Protein AF-0000000069066154 (afdb_homodimer)

InterPro domains:
  IPR002347 Short-chain dehydrogenase/reductase SDR [PF00106] (34-221)
  IPR002347 Short-chain dehydrogenase/reductase SDR [PR00080] (108-119)
  IPR002347 Short-chain dehydrogenase/reductase SDR [PR00080] (161-169)
  IPR002347 Short-chain dehydrogenase/reductase SDR [PR00080] (180-199)
  IPR002347 Short-chain dehydrogenase/reductase SDR [PR00081] (34-51)
  IPR002347 Short-chain dehydrogenase/reductase SDR [PR00081] (108-119)
  IPR002347 Short-chain dehydrogenase/reductase SDR [PR00081] (155-171)
  IPR002347 Short-chain dehydrogenase/reductase SDR [PR00081] (180-199)
  IPR002347 Short-chain dehydrogenase/reductase SDR [PR00081] (201-218)
  IPR036291 NAD(P)-binding domain superfamily [SSF51735] (31-294)

Sequence (648 aa):
MIAVAVIVLLICALFFGLGRRLRQLPLPYYEGRHVVITGCDTGFGHMLAKELDARGLSVFAGCLTNNGEEELKKSCSRKLRTFPLDVSDPDSIKKALRYIKAQLPDDTGLWALVNNAGIAGSVGPVDWLTRRDYEVVMSVNLYGMIDMTNACLPLLRKEKGRVVNMTSICGRITLAPTPYCASKYAAEAYSDCLRRDLYKEGISVHIIEPGYFATNMTKPDNLVLFLQEAYNRCDPEVKEYYGKGFVEQAVDKGKTFLSAVTNSNPGQVVDAYLSAVCSRYPAHRYVVGLSAQVFYRILWNLPEIISDFILCSKRPVPANYRKSMIAVAVIVLLICALFFGLGRRLRQLPLPYYEGRHVVITGCDTGFGHMLAKELDARGLSVFAGCLTNNGEEELKKSCSRKLRTFPLDVSDPDSIKKALRYIKAQLPDDTGLWALVNNAGIAGSVGPVDWLTRRDYEVVMSVNLYGMIDMTNACLPLLRKEKGRVVNMTSICGRITLAPTPYCASKYAAEAYSDCLRRDLYKEGISVHIIEPGYFATNMTKPDNLVLFLQEAYNRCDPEVKEYYGKGFVEQAVDKGKTFLSAVTNSNPGQVVDAYLSAVCSRYPAHRYVVGLSAQVFYRILWNLPEIISDFILCSKRPVPANYRKS

Secondary structure (DSSP, 8-state):
-HHHHHHHHHHHHHHHHHHHHHHTPBPS--TT-EEEES--SSHHHHHHHHHHHHTT-EEEEEESSHHHHHHHHHHS-TTEEEEE--TT-HHHHHHHHHHHHHHSPTT---SEEEE--------S-GGG--HHHHHHHHIIIIIIHHHHHHHHHHHHHHHT-EEEEE--GGGTS--S-HHHHHHHHHHHHHHHHHHHHTTTTT-EEEEEEE--BSSGGG-HHHHHHHHHHHHHHS-HHHHHHHHHHHHHHHHHHHHHHHHHH-BS-THHHHHHHHHHHHBSS--SEEEESHHIIIIIHHHHHS-HHHHHHHHHTT----TTSTT-/-HHHHHHHHHHHHHHHHHHHHHHTPBPS--TT-EEEES--SSHHHHHHHHHHHHTT-EEEEEESSHHHHHHHHHHS-TTEEEEE--TT-HHHHHHHHHHHHHHSPTT---SEEEE--------S-GGG--HHHHHHHHIIIIIIHHHHHHHHHHHHHHHT-EEEEE--GGGTS--S-HHHHHHHHHHHHHHHHHHHHTTTTT-EEEEEEE--BSSGGG-HHHHHHHHHHHHHHS-HHHHHHHHHHHHHHHHHHHHHHHHHH-BS-THHHHHHHHHHHHBSS--SEEEESHHIIIIIHHHHHS-HHHHHHHHHTT----TTSTT-

Radius of gyration: 25.18 Å; Cα contacts (8 Å, |Δi|>4): 1222; chains: 2; bounding box: 56×73×68 Å

Solvent-accessible surface area (backbone atoms only — not comparable to full-atom values): 32521 Å² total; per-residue (Å²): 109,64,66,56,49,50,48,51,49,49,51,49,48,49,51,52,51,48,51,54,56,45,26,64,38,60,48,96,70,39,71,87,37,30,34,40,32,31,39,22,44,48,61,61,33,30,53,39,53,52,54,44,38,74,66,47,25,31,32,40,37,20,12,72,46,69,71,26,40,52,55,50,62,70,75,42,60,87,50,44,42,68,46,70,35,44,56,62,35,70,67,39,46,53,53,42,51,54,52,51,60,70,68,45,59,87,99,53,46,25,38,31,40,33,39,50,42,66,61,57,58,57,40,62,53,66,77,52,53,52,69,64,45,33,50,58,23,30,32,32,37,30,46,13,42,52,51,51,47,54,69,43,42,71,34,21,51,70,51,38,16,34,41,37,39,56,50,26,41,34,35,72,38,72,82,57,34,48,31,28,14,19,21,19,14,18,33,47,32,42,49,54,38,46,30,52,64,28,59,84,55,61,36,47,45,26,37,40,21,40,42,53,43,62,38,85,88,58,38,55,74,56,50,48,54,39,40,51,51,28,52,68,68,33,56,70,67,56,42,57,37,30,35,69,65,29,53,54,48,48,42,52,51,48,41,52,47,48,67,71,56,44,36,85,59,49,60,57,53,34,49,50,50,46,30,56,74,42,21,67,48,45,59,57,63,40,72,29,54,67,58,35,64,44,59,47,47,51,42,60,70,42,60,63,73,58,37,46,46,75,72,39,70,82,55,76,62,45,63,51,52,82,84,97,110,63,66,57,51,50,48,51,50,49,49,50,48,47,50,51,50,49,50,53,55,45,26,64,39,60,47,95,70,39,71,87,36,29,34,39,35,32,38,23,44,48,61,60,33,31,52,39,52,50,54,42,37,75,67,47,25,30,31,40,36,22,11,70,47,67,71,27,40,53,55,51,62,69,75,43,61,88,50,43,44,70,46,72,34,43,56,63,36,69,66,38,46,53,53,41,49,52,53,51,60,69,68,45,59,87,96,53,46,26,39,30,42,33,39,49,42,66,62,57,57,57,39,61,54,68,79,52,54,52,68,63,44,34,50,57,22,29,31,33,36,31,46,13,44,50,52,50,47,53,71,44,41,71,34,21,52,70,52,39,16,36,41,36,40,56,51,25,42,34,36,73,39,73,81,56,35,46,33,29,15,19,21,20,14,18,33,47,32,42,48,54,40,46,29,50,64,28,59,85,57,60,36,48,47,27,36,41,22,39,42,53,43,61,39,85,89,59,39,54,73,55,51,47,54,39,39,50,51,29,52,69,70,34,56,69,67,57,42,58,37,30,36,68,66,32,52,55,46,48,44,51,52,48,40,52,49,48,69,72,55,44,34,83,57,49,60,57,53,35,50,48,49,45,31,56,73,41,21,67,47,45,59,56,63,41,70,28,55,67,56,35,64,42,59,48,47,51,43,62,70,42,60,62,74,57,37,46,46,76,72,39,70,82,55,78,63,46,64,51,51,83,82,93

Organism: Magallana gigas (NCBI:txid29159)

Structure (mmCIF, N/CA/C/O backbone):
data_AF-0000000069066154-model_v1
#
loop_
_entity.id
_entity.type
_entity.pdbx_description
1 polymer 'Uncharacterized protein'
#
loop_
_atom_site.group_PDB
_atom_site.id
_atom_site.type_symbol
_atom_site.label_atom_id
_atom_site.label_alt_id
_atom_site.label_comp_id
_atom_site.label_asym_id
_atom_site.label_entity_id
_atom_site.label_seq_id
_atom_site.pdbx_PDB_ins_code
_atom_site.Cartn_x
_atom_site.Cartn_y
_atom_site.Cartn_z
_atom_site.occupancy
_atom_site.B_iso_or_equiv
_atom_site.auth_seq_id
_atom_site.auth_comp_id
_atom_site.auth_asym_id
_atom_site.auth_atom_id
_atom_site.pdbx_PDB_model_num
ATOM 1 N N . MET A 1 1 ? -2.328 15.617 -39.094 1 63.69 1 MET A N 1
ATOM 2 C CA . MET A 1 1 ? -2.414 15.438 -37.656 1 63.69 1 MET A CA 1
ATOM 3 C C . MET A 1 1 ? -3.523 14.453 -37.281 1 63.69 1 MET A C 1
ATOM 5 O O . MET A 1 1 ? -3.305 13.523 -36.5 1 63.69 1 MET A O 1
ATOM 9 N N . ILE A 1 2 ? -4.602 14.5 -37.969 1 72.06 2 ILE A N 1
ATOM 10 C CA . ILE A 1 2 ? -5.727 13.617 -37.719 1 72.06 2 ILE A CA 1
ATOM 11 C C . ILE A 1 2 ? -5.402 12.211 -38.219 1 72.06 2 ILE A C 1
ATOM 13 O O . ILE A 1 2 ? -5.691 11.219 -37.531 1 72.06 2 ILE A O 1
ATOM 17 N N . ALA A 1 3 ? -4.789 12.141 -39.344 1 74.62 3 ALA A N 1
ATOM 18 C CA . ALA A 1 3 ? -4.441 10.836 -39.906 1 74.62 3 ALA A CA 1
ATOM 19 C C . ALA A 1 3 ? -3.482 10.078 -39 1 74.62 3 ALA A C 1
ATOM 21 O O . ALA A 1 3 ? -3.633 8.867 -38.812 1 74.62 3 ALA A O 1
ATOM 22 N N . VAL A 1 4 ? -2.562 10.797 -38.469 1 74 4 VAL A N 1
ATOM 23 C CA . VAL A 1 4 ? -1.591 10.188 -37.562 1 74 4 VAL A CA 1
ATOM 24 C C . VAL A 1 4 ? -2.291 9.719 -36.281 1 74 4 VAL A C 1
ATOM 26 O O . VAL A 1 4 ? -2.039 8.609 -35.812 1 74 4 VAL A O 1
ATOM 29 N N . ALA A 1 5 ? -3.1 10.469 -35.812 1 71.56 5 ALA A N 1
ATOM 30 C CA . ALA A 1 5 ? -3.85 10.102 -34.625 1 71.56 5 ALA A CA 1
ATOM 31 C C . ALA A 1 5 ? -4.699 8.852 -34.875 1 71.56 5 ALA A C 1
ATOM 33 O O . ALA A 1 5 ? -4.766 7.965 -34.031 1 71.56 5 ALA A O 1
ATOM 34 N N . VAL A 1 6 ? -5.316 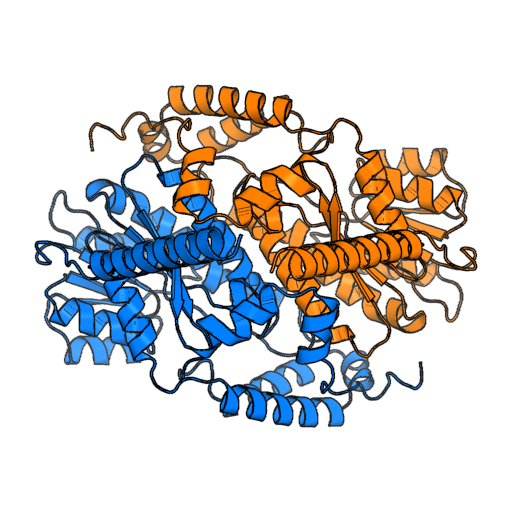8.859 -36 1 76.62 6 VAL A N 1
ATOM 35 C CA . VAL A 1 6 ? -6.16 7.723 -36.344 1 76.62 6 VAL A CA 1
ATOM 36 C C . VAL A 1 6 ? -5.305 6.465 -36.469 1 76.62 6 VAL A C 1
ATOM 38 O O . VAL A 1 6 ? -5.695 5.387 -36.031 1 76.62 6 VAL A O 1
ATOM 41 N N . ILE A 1 7 ? -4.191 6.637 -37.031 1 78.19 7 ILE A N 1
ATOM 42 C CA . ILE A 1 7 ? -3.289 5.504 -37.219 1 78.19 7 ILE A CA 1
ATOM 43 C C . ILE A 1 7 ? -2.809 5 -35.844 1 78.19 7 ILE A C 1
ATOM 45 O O . ILE A 1 7 ? -2.781 3.791 -35.625 1 78.19 7 ILE A O 1
ATOM 49 N N . VAL A 1 8 ? -2.465 5.918 -35 1 73.69 8 VAL A N 1
ATOM 50 C CA . VAL A 1 8 ? -2.012 5.543 -33.656 1 73.69 8 VAL A CA 1
ATOM 51 C C . VAL A 1 8 ? -3.135 4.828 -32.906 1 73.69 8 VAL A C 1
ATOM 53 O O . VAL A 1 8 ? -2.902 3.807 -32.281 1 73.69 8 VAL A O 1
ATOM 56 N N . LEU A 1 9 ? -4.234 5.312 -33.062 1 74.75 9 LEU A N 1
ATOM 57 C CA . LEU A 1 9 ? -5.383 4.699 -32.406 1 74.75 9 LEU A CA 1
ATOM 58 C C . LEU A 1 9 ? -5.641 3.301 -32.969 1 74.75 9 LEU A C 1
ATOM 60 O O . LEU A 1 9 ? -5.98 2.383 -32.219 1 74.75 9 LEU A O 1
ATOM 64 N N . LEU A 1 10 ? -5.523 3.23 -34.281 1 75.62 10 LEU A N 1
ATOM 65 C CA . LEU A 1 10 ? -5.727 1.934 -34.938 1 75.62 10 LEU A CA 1
ATOM 66 C C . LEU A 1 10 ? -4.656 0.94 -34.5 1 75.62 10 LEU A C 1
ATOM 68 O O . LEU A 1 10 ? -4.949 -0.231 -34.25 1 75.62 10 LEU A O 1
ATOM 72 N N . ILE A 1 11 ? -3.473 1.422 -34.406 1 75.06 11 ILE A N 1
ATOM 73 C CA . ILE A 1 11 ? -2.373 0.574 -33.969 1 75.06 11 ILE A CA 1
ATOM 74 C C . ILE A 1 11 ? -2.609 0.139 -32.5 1 75.06 11 ILE A C 1
ATOM 76 O O . ILE A 1 11 ? -2.438 -1.034 -32.188 1 75.06 11 ILE A O 1
ATOM 80 N N . CYS A 1 12 ? -3.043 1.048 -31.719 1 75.75 12 CYS A N 1
ATOM 81 C CA . CYS A 1 12 ? -3.342 0.724 -30.328 1 75.75 12 CYS A CA 1
ATOM 82 C C . CYS A 1 12 ? -4.484 -0.281 -30.234 1 75.75 12 CYS A C 1
ATOM 84 O O . CYS A 1 12 ? -4.41 -1.237 -29.469 1 75.75 12 CYS A O 1
ATOM 86 N N . ALA A 1 13 ? -5.418 -0.035 -31.094 1 74.31 13 ALA A N 1
ATOM 87 C CA . ALA A 1 13 ? -6.562 -0.94 -31.094 1 74.31 13 ALA A CA 1
ATOM 88 C C . ALA A 1 13 ? -6.156 -2.336 -31.562 1 74.31 13 ALA A C 1
ATOM 90 O O . ALA A 1 13 ? -6.617 -3.338 -31 1 74.31 13 ALA A O 1
ATOM 91 N N . LEU A 1 14 ? -5.344 -2.385 -32.562 1 75.12 14 LEU A N 1
ATOM 92 C CA . LEU A 1 14 ? -4.859 -3.67 -33.031 1 75.12 14 LEU A CA 1
ATOM 93 C C . LEU A 1 14 ? -4.016 -4.375 -31.984 1 75.12 14 LEU A C 1
ATOM 95 O O . LEU A 1 14 ? -4.137 -5.586 -31.797 1 75.12 14 LEU A O 1
ATOM 99 N N . PHE A 1 15 ? -3.246 -3.582 -31.328 1 76.56 15 PHE A N 1
ATOM 100 C CA . PHE A 1 15 ? -2.404 -4.137 -30.281 1 76.56 15 PHE A CA 1
ATOM 101 C C . PHE A 1 15 ? -3.254 -4.672 -29.125 1 76.56 15 PHE A C 1
ATOM 103 O O . PHE A 1 15 ? -2.998 -5.762 -28.625 1 76.56 15 PHE A O 1
ATOM 110 N N . PHE A 1 16 ? -4.164 -3.893 -28.859 1 76.88 16 PHE A N 1
ATOM 111 C CA . PHE A 1 16 ? -5.062 -4.312 -27.797 1 76.88 16 PHE A CA 1
ATOM 112 C C . PHE A 1 16 ? -5.859 -5.543 -28.219 1 76.88 16 PHE A C 1
ATOM 114 O O . PHE A 1 16 ? -6.059 -6.461 -27.406 1 76.88 16 PHE A O 1
ATOM 121 N N . GLY A 1 17 ? -6.352 -5.504 -29.438 1 77 17 GLY A N 1
ATOM 122 C CA . GLY A 1 17 ? -7.09 -6.645 -29.969 1 77 17 GLY A CA 1
ATOM 123 C C . GLY A 1 17 ? -6.254 -7.906 -30.062 1 77 17 GLY A C 1
ATOM 124 O O . GLY A 1 17 ? -6.703 -8.984 -29.672 1 77 17 GLY A O 1
ATOM 125 N N . LEU A 1 18 ? -5.102 -7.754 -30.5 1 81.88 18 LEU A N 1
ATOM 126 C CA . LEU A 1 18 ? -4.191 -8.891 -30.609 1 81.88 18 LEU A CA 1
ATOM 127 C C . LEU A 1 18 ? -3.838 -9.422 -29.219 1 81.88 18 LEU A C 1
ATOM 129 O O . LEU A 1 18 ? -3.777 -10.633 -29.016 1 81.88 18 LEU A O 1
ATOM 133 N N . GLY A 1 19 ? -3.6 -8.539 -28.359 1 80.75 19 GLY A N 1
ATOM 134 C CA . GLY A 1 19 ? -3.33 -8.953 -26.984 1 80.75 19 GLY A CA 1
ATOM 135 C C . GLY A 1 19 ? -4.449 -9.781 -26.375 1 80.75 19 GLY A C 1
ATOM 136 O O . GLY A 1 19 ? -4.191 -10.797 -25.719 1 80.75 19 GLY A O 1
ATOM 137 N N . ARG A 1 20 ? -5.594 -9.422 -26.703 1 81.56 20 ARG A N 1
ATOM 138 C CA . ARG A 1 20 ? -6.762 -10.133 -26.188 1 81.56 20 ARG A CA 1
ATOM 139 C C . ARG A 1 20 ? -6.867 -11.523 -26.797 1 81.56 20 ARG A C 1
ATOM 141 O O . ARG A 1 20 ? -7.223 -12.484 -26.109 1 81.56 20 ARG A O 1
ATOM 148 N N . ARG A 1 21 ? -6.602 -11.578 -28 1 84.12 21 ARG A N 1
ATOM 149 C CA . ARG A 1 21 ? -6.668 -12.867 -28.688 1 84.12 21 ARG A CA 1
ATOM 150 C C . ARG A 1 21 ? -5.574 -13.805 -28.188 1 84.12 21 ARG A C 1
ATOM 152 O O . ARG A 1 21 ? -5.809 -15.008 -28.016 1 84.12 21 ARG A O 1
ATOM 159 N N . LEU A 1 22 ? -4.488 -13.211 -27.969 1 86.94 22 LEU A N 1
ATOM 160 C CA . LEU A 1 22 ? -3.371 -14.023 -27.484 1 86.94 22 LEU A CA 1
ATOM 161 C C . LEU A 1 22 ? -3.652 -14.57 -26.094 1 86.94 22 LEU A C 1
ATOM 163 O O . LEU A 1 22 ? -3.266 -15.703 -25.781 1 86.94 22 LEU A O 1
ATOM 167 N N . ARG A 1 23 ? -4.316 -13.859 -25.328 1 89.06 23 ARG A N 1
ATOM 168 C CA . ARG A 1 23 ? -4.633 -14.266 -23.969 1 89.06 23 ARG A CA 1
ATOM 169 C C . ARG A 1 23 ? -5.625 -15.43 -23.969 1 89.06 23 ARG A C 1
ATOM 171 O O . ARG A 1 23 ? -5.762 -16.125 -22.953 1 89.06 23 ARG A O 1
ATOM 178 N N . GLN A 1 24 ? -6.227 -15.664 -25.031 1 89.88 24 GLN A N 1
ATOM 179 C CA . GLN A 1 24 ? -7.234 -16.719 -25.125 1 89.88 24 GLN A CA 1
ATOM 180 C C . GLN A 1 24 ? -6.613 -18.047 -25.531 1 89.88 24 GLN A C 1
ATOM 182 O O . GLN A 1 24 ? -7.27 -19.094 -25.469 1 89.88 24 GLN A O 1
ATOM 187 N N . LEU A 1 25 ? -5.395 -17.984 -25.984 1 93.25 25 LEU A N 1
ATOM 188 C CA . LEU A 1 25 ? -4.727 -19.219 -26.359 1 93.25 25 LEU A CA 1
ATOM 189 C C . LEU A 1 25 ? -4.43 -20.078 -25.125 1 93.25 25 LEU A C 1
ATOM 191 O O . LEU A 1 25 ? -3.688 -19.656 -24.234 1 93.25 25 LEU A O 1
ATOM 195 N N . PRO A 1 26 ? -4.992 -21.234 -25.047 1 94.38 26 PRO A N 1
ATOM 196 C CA . PRO A 1 26 ? -4.836 -22.062 -23.844 1 94.38 26 PRO A CA 1
ATOM 197 C C . PRO A 1 26 ? -3.477 -22.75 -23.781 1 94.38 26 PRO A C 1
ATOM 199 O O . PRO A 1 26 ? -2.793 -22.875 -24.797 1 94.38 26 PRO A O 1
ATOM 202 N N . LEU A 1 27 ? -3.129 -23.203 -22.578 1 96.06 27 LEU A N 1
ATOM 203 C CA . LEU A 1 27 ? -1.979 -24.094 -22.406 1 96.06 27 LEU A CA 1
ATOM 204 C C . LEU A 1 27 ? -2.15 -25.375 -23.203 1 96.06 27 LEU A C 1
ATOM 206 O O . LEU A 1 27 ? -3.277 -25.812 -23.453 1 96.06 27 LEU A O 1
ATOM 210 N N . PRO A 1 28 ? -1.125 -25.938 -23.625 1 93.69 28 PRO A N 1
ATOM 211 C CA . PRO A 1 28 ? -1.226 -27.156 -24.453 1 93.69 28 PRO A CA 1
ATOM 212 C C . PRO A 1 28 ? -1.788 -28.344 -23.672 1 93.69 28 PRO A C 1
ATOM 214 O O . PRO A 1 28 ? -2.359 -29.25 -24.281 1 93.69 28 PRO A O 1
ATOM 217 N N . TYR A 1 29 ? -1.596 -28.375 -22.406 1 94.31 29 TYR A N 1
ATOM 218 C CA . TYR A 1 29 ? -2.129 -29.438 -21.547 1 94.31 29 TYR A CA 1
ATOM 219 C C . TYR A 1 29 ? -2.361 -28.922 -20.125 1 94.31 29 TYR A C 1
ATOM 221 O O . TYR A 1 29 ? -1.716 -27.969 -19.688 1 94.31 29 TYR A O 1
ATOM 229 N N . TYR A 1 30 ? -3.242 -29.578 -19.438 1 95.62 30 TYR A N 1
ATOM 230 C CA . TYR A 1 30 ? -3.561 -29.219 -18.062 1 95.62 30 TYR A CA 1
ATOM 231 C C . TYR A 1 30 ? -3.188 -30.344 -17.094 1 95.62 30 TYR A C 1
ATOM 233 O O . TYR A 1 30 ? -2.846 -30.078 -15.938 1 95.62 30 TYR A O 1
ATOM 241 N N . GLU A 1 31 ? -3.25 -31.516 -17.641 1 93.62 31 GLU A N 1
ATOM 242 C CA . GLU A 1 31 ? -2.953 -32.688 -16.812 1 93.62 31 GLU A CA 1
ATOM 243 C C . GLU A 1 31 ? -1.538 -32.625 -16.234 1 93.62 31 GLU A C 1
ATOM 245 O O . GLU A 1 31 ? -0.592 -32.281 -16.969 1 93.62 31 GLU A O 1
ATOM 250 N N . GLY A 1 32 ? -1.44 -32.844 -14.953 1 94.81 32 GLY A N 1
ATOM 251 C CA . GLY A 1 32 ? -0.135 -32.812 -14.312 1 94.81 32 GLY A CA 1
ATOM 252 C C . GLY A 1 32 ? 0.218 -31.484 -13.695 1 94.81 32 GLY A C 1
ATOM 253 O O . GLY A 1 32 ? 1.181 -31.391 -12.93 1 94.81 32 GLY A O 1
ATOM 254 N N . ARG A 1 33 ? -0.554 -30.484 -14 1 97.5 33 ARG A N 1
ATOM 255 C CA . ARG A 1 33 ? -0.309 -29.172 -13.406 1 97.5 33 ARG A CA 1
ATOM 256 C C . ARG A 1 33 ? -1.022 -29.047 -12.062 1 97.5 33 ARG A C 1
ATOM 258 O O . ARG A 1 33 ? -2.211 -29.344 -11.953 1 97.5 33 ARG A O 1
ATOM 265 N N . HIS A 1 34 ? -0.297 -28.656 -11.078 1 98.69 34 HIS A N 1
ATOM 266 C CA . HIS A 1 34 ? -0.815 -28.5 -9.719 1 98.69 34 HIS A CA 1
ATOM 267 C C . HIS A 1 34 ? -0.972 -27.031 -9.359 1 98.69 34 HIS A C 1
ATOM 269 O O . HIS A 1 34 ? -0.055 -26.234 -9.57 1 98.69 34 HIS A O 1
ATOM 275 N N . VAL A 1 35 ? -2.16 -26.656 -8.82 1 98.88 35 VAL A N 1
ATOM 276 C CA . VAL A 1 35 ? -2.477 -25.281 -8.469 1 98.88 35 VAL A CA 1
ATOM 277 C C . VAL A 1 35 ? -2.883 -25.188 -7 1 98.88 35 VAL A C 1
ATOM 279 O O . VAL A 1 35 ? -3.67 -26.016 -6.523 1 98.88 35 VAL A O 1
ATOM 282 N N . VAL A 1 36 ? -2.322 -24.234 -6.262 1 98.88 36 VAL A N 1
ATOM 283 C CA . VAL A 1 36 ? -2.732 -23.938 -4.895 1 98.88 36 VAL A CA 1
ATOM 284 C C . VAL A 1 36 ? -3.564 -22.656 -4.879 1 98.88 36 VAL A C 1
ATOM 286 O O . VAL A 1 36 ? -3.18 -21.641 -5.477 1 98.88 36 VAL A O 1
ATOM 289 N N . ILE A 1 37 ? -4.691 -22.719 -4.254 1 98.88 37 ILE A N 1
ATOM 290 C CA . ILE A 1 37 ? -5.566 -21.547 -4.125 1 98.88 37 ILE A CA 1
ATOM 291 C C . ILE A 1 37 ? -5.859 -21.297 -2.652 1 98.88 37 ILE A C 1
ATOM 293 O O . ILE A 1 37 ? -6.246 -22.203 -1.916 1 98.88 37 ILE A O 1
ATOM 297 N N . THR A 1 38 ? -5.652 -20.078 -2.219 1 98.69 38 THR A N 1
ATOM 298 C CA . THR A 1 38 ? -6.047 -19.719 -0.862 1 98.69 38 THR A CA 1
ATOM 299 C C . THR A 1 38 ? -7.449 -19.125 -0.85 1 98.69 38 THR A C 1
ATOM 301 O O . THR A 1 38 ? -7.887 -18.531 -1.839 1 98.69 38 THR A O 1
ATOM 304 N N . GLY A 1 39 ? -8.133 -19.234 0.277 1 96.94 39 GLY A N 1
ATOM 305 C CA . GLY A 1 39 ? -9.445 -18.625 0.435 1 96.94 39 GLY A CA 1
ATOM 306 C C . GLY A 1 39 ? -10.508 -19.266 -0.433 1 96.94 39 GLY A C 1
ATOM 307 O O . GLY A 1 39 ? -11.211 -18.578 -1.178 1 96.94 39 GLY A O 1
ATOM 308 N N . CYS A 1 40 ? -10.719 -20.562 -0.298 1 97.06 40 CYS A N 1
ATOM 309 C CA . CYS A 1 40 ? -11.625 -21.297 -1.187 1 97.06 40 CYS A CA 1
ATOM 310 C C . CYS A 1 40 ? -12.945 -21.594 -0.497 1 97.06 40 CYS A C 1
ATOM 312 O O . CYS A 1 40 ? -13.742 -22.391 -0.991 1 97.06 40 CYS A O 1
ATOM 314 N N . ASP A 1 41 ? -13.203 -20.938 0.615 1 93.38 41 ASP A N 1
ATOM 315 C CA . ASP A 1 41 ? -14.445 -21.188 1.351 1 93.38 41 ASP A CA 1
ATOM 316 C C . ASP A 1 41 ? -15.664 -20.797 0.525 1 93.38 41 ASP A C 1
ATOM 318 O O . ASP A 1 41 ? -16.672 -21.516 0.5 1 93.38 41 ASP A O 1
ATOM 322 N N . THR A 1 42 ? -15.602 -19.656 -0.069 1 91.12 42 THR A N 1
ATOM 323 C CA . THR A 1 42 ? -16.688 -19.062 -0.85 1 91.12 42 THR A CA 1
ATOM 324 C C . THR A 1 42 ? -16.125 -18.156 -1.942 1 91.12 42 THR A C 1
ATOM 326 O O . THR A 1 42 ? -14.914 -18.109 -2.17 1 91.12 42 THR A O 1
ATOM 329 N N . GLY A 1 43 ? -16.969 -17.609 -2.688 1 92.75 43 GLY A N 1
ATOM 330 C CA . GLY A 1 43 ? -16.625 -16.531 -3.584 1 92.75 43 GLY A CA 1
ATOM 331 C C . GLY A 1 43 ? -15.75 -16.969 -4.742 1 92.75 43 GLY A C 1
ATOM 332 O O . GLY A 1 43 ? -15.969 -18.031 -5.32 1 92.75 43 GLY A O 1
ATOM 333 N N . PHE A 1 44 ? -14.797 -16.109 -5.105 1 96.56 44 PHE A N 1
ATOM 334 C CA . PHE A 1 44 ? -13.977 -16.281 -6.297 1 96.56 44 PHE A CA 1
ATOM 335 C C . PHE A 1 44 ? -13.133 -17.547 -6.191 1 96.56 44 PHE A C 1
ATOM 337 O O . PHE A 1 44 ? -13.039 -18.328 -7.145 1 96.56 44 PHE A O 1
ATOM 344 N N . GLY A 1 45 ? -12.516 -17.734 -4.992 1 97.19 45 GLY A N 1
ATOM 345 C CA . GLY A 1 45 ? -11.648 -18.891 -4.805 1 97.19 45 GLY A CA 1
ATOM 346 C C . GLY A 1 45 ? -12.375 -20.219 -4.941 1 97.19 45 GLY A C 1
ATOM 347 O O . GLY A 1 45 ? -11.859 -21.156 -5.543 1 97.19 45 GLY A O 1
ATOM 348 N N . HIS A 1 46 ? -13.547 -20.219 -4.367 1 96.25 46 HIS A N 1
ATOM 349 C CA . HIS A 1 46 ? -14.375 -21.422 -4.434 1 96.25 46 HIS A CA 1
ATOM 350 C C . HIS A 1 46 ? -14.766 -21.734 -5.875 1 96.25 46 HIS A C 1
ATOM 352 O O . HIS A 1 46 ? -14.641 -22.891 -6.316 1 96.25 46 HIS A O 1
ATOM 358 N N . MET A 1 47 ? -15.188 -20.766 -6.602 1 96.81 47 MET A N 1
ATOM 359 C CA . MET A 1 47 ? -15.602 -20.922 -7.996 1 96.81 47 MET A CA 1
ATOM 360 C C . MET A 1 47 ? -14.406 -21.312 -8.867 1 96.81 47 MET A C 1
ATOM 362 O O . MET A 1 47 ? -14.523 -22.188 -9.734 1 96.81 47 MET A O 1
ATOM 366 N N . LEU A 1 48 ? -13.289 -20.703 -8.594 1 98.44 48 LEU A N 1
ATOM 367 C CA . LEU A 1 48 ? -12.086 -20.984 -9.375 1 98.44 48 LEU A CA 1
ATOM 368 C C . LEU A 1 48 ? -11.641 -22.438 -9.18 1 98.44 48 LEU A C 1
ATOM 370 O O . LEU A 1 48 ? -11.258 -23.109 -10.141 1 98.44 48 LEU A O 1
ATOM 374 N N . ALA A 1 49 ? -11.664 -22.859 -7.926 1 98.38 49 ALA A N 1
ATOM 375 C CA . ALA A 1 49 ? -11.266 -24.234 -7.617 1 98.38 49 ALA A CA 1
ATOM 376 C C . ALA A 1 49 ? -12.078 -25.234 -8.43 1 98.38 49 ALA A C 1
ATOM 378 O O . ALA A 1 49 ? -11.523 -26.156 -9.016 1 98.38 49 ALA A O 1
ATOM 379 N N . LYS A 1 50 ? -13.352 -25.016 -8.516 1 97.75 50 LYS A N 1
ATOM 380 C CA . LYS A 1 50 ? -14.25 -25.906 -9.258 1 97.75 50 LYS A CA 1
ATOM 381 C C . LYS A 1 50 ? -13.938 -25.891 -10.75 1 97.75 50 LYS A C 1
ATOM 383 O O . LYS A 1 50 ? -13.891 -26.938 -11.398 1 97.75 50 LYS A O 1
ATOM 388 N N . GLU A 1 51 ? -13.734 -24.703 -11.273 1 98.06 51 GLU A N 1
ATOM 389 C CA . GLU A 1 51 ? -13.492 -24.547 -12.703 1 98.06 51 GLU A CA 1
ATOM 390 C C . GLU A 1 51 ? -12.172 -25.188 -13.109 1 98.06 51 GLU A C 1
ATOM 392 O O . GLU A 1 51 ? -12.086 -25.828 -14.156 1 98.06 51 GLU A O 1
ATOM 397 N N . LEU A 1 52 ? -11.125 -25 -12.312 1 98.5 52 LEU A N 1
ATOM 398 C CA . LEU A 1 52 ? -9.82 -25.578 -12.625 1 98.5 52 LEU A CA 1
ATOM 399 C C . LEU A 1 52 ? -9.867 -27.094 -12.547 1 98.5 52 LEU A C 1
ATOM 401 O O . LEU A 1 52 ? -9.273 -27.781 -13.383 1 98.5 52 LEU A O 1
ATOM 405 N N . ASP A 1 53 ? -10.57 -27.578 -11.531 1 98.31 53 ASP A N 1
ATOM 406 C CA . ASP A 1 53 ? -10.742 -29.031 -11.406 1 98.31 53 ASP A CA 1
ATOM 407 C C . ASP A 1 53 ? -11.461 -29.609 -12.625 1 98.31 53 ASP A C 1
ATOM 409 O O . ASP A 1 53 ? -11.055 -30.641 -13.164 1 98.31 53 ASP A O 1
ATOM 413 N N . ALA A 1 54 ? -12.469 -28.953 -13.055 1 97.44 54 ALA A N 1
ATOM 414 C CA . ALA A 1 54 ? -13.258 -29.391 -14.203 1 97.44 54 ALA A CA 1
ATOM 415 C C . ALA A 1 54 ? -12.414 -29.422 -15.477 1 97.44 54 ALA A C 1
ATOM 417 O O . ALA A 1 54 ? -12.68 -30.219 -16.391 1 97.44 54 ALA A O 1
ATOM 418 N N . ARG A 1 55 ? -11.367 -28.625 -15.547 1 96.81 55 ARG A N 1
ATOM 419 C CA . ARG A 1 55 ? -10.508 -28.531 -16.719 1 96.81 55 ARG A CA 1
ATOM 420 C C . ARG A 1 55 ? -9.414 -29.594 -16.672 1 96.81 55 ARG A C 1
ATOM 422 O O . ARG A 1 55 ? -8.664 -29.766 -17.641 1 96.81 55 ARG A O 1
ATOM 429 N N . GLY A 1 56 ? -9.305 -30.25 -15.477 1 97.12 56 GLY A N 1
ATOM 430 C CA . GLY A 1 56 ? -8.391 -31.375 -15.391 1 97.12 56 GLY A CA 1
ATOM 431 C C . GLY A 1 56 ? -7.141 -31.062 -14.594 1 97.12 56 GLY A C 1
ATOM 432 O O . GLY A 1 56 ? -6.25 -31.906 -14.477 1 97.12 56 GLY A O 1
ATOM 433 N N . LEU A 1 57 ? -7.012 -29.844 -14.016 1 98.12 57 LEU A N 1
ATOM 434 C CA . LEU A 1 57 ? -5.867 -29.516 -13.18 1 98.12 57 LEU A CA 1
ATOM 435 C C . LEU A 1 57 ? -5.988 -30.156 -11.805 1 98.12 57 LEU A C 1
ATOM 437 O O . LEU A 1 57 ? -7.098 -30.438 -11.352 1 98.12 57 LEU A O 1
ATOM 441 N N . SER A 1 58 ? -4.879 -30.469 -11.188 1 98.25 58 SER A N 1
ATOM 442 C CA . SER A 1 58 ? -4.855 -30.844 -9.773 1 98.25 58 SER A CA 1
ATOM 443 C C . SER A 1 58 ? -4.887 -29.609 -8.875 1 98.25 58 SER A C 1
ATOM 445 O O . SER A 1 58 ? -4.004 -28.75 -8.961 1 98.25 58 SER A O 1
ATOM 447 N N . VAL A 1 59 ? -5.883 -29.562 -7.984 1 98.62 59 VAL A N 1
ATOM 448 C CA . VAL A 1 59 ? -6.117 -28.328 -7.242 1 98.62 59 VAL A CA 1
ATOM 449 C C . VAL A 1 59 ? -5.961 -28.594 -5.746 1 98.62 59 VAL A C 1
ATOM 451 O O . VAL A 1 59 ? -6.559 -29.516 -5.207 1 98.62 59 VAL A O 1
ATOM 454 N N . PHE A 1 60 ? -5.094 -27.844 -5.078 1 98.5 60 PHE A N 1
ATOM 455 C CA . PHE A 1 60 ? -5.055 -27.734 -3.623 1 98.5 60 PHE A CA 1
ATOM 456 C C . PHE A 1 60 ? -5.828 -26.5 -3.156 1 98.5 60 PHE A C 1
ATOM 458 O O . PHE A 1 60 ? -5.379 -25.375 -3.342 1 98.5 60 PHE A O 1
ATOM 465 N N . ALA A 1 61 ? -6.957 -26.734 -2.506 1 98.38 61 ALA A N 1
ATOM 466 C CA . ALA A 1 61 ? -7.855 -25.656 -2.105 1 98.38 61 ALA A CA 1
ATOM 467 C C . ALA A 1 61 ? -7.777 -25.406 -0.603 1 98.38 61 ALA A C 1
ATOM 469 O O . ALA A 1 61 ? -8.25 -26.219 0.194 1 98.38 61 ALA A O 1
ATOM 470 N N . GLY A 1 62 ? -7.176 -24.281 -0.247 1 97.94 62 GLY A N 1
ATOM 471 C CA . GLY A 1 62 ? -7.121 -23.891 1.156 1 97.94 62 GLY A CA 1
ATOM 472 C C . GLY A 1 62 ? -8.406 -23.266 1.651 1 97.94 62 GLY A C 1
ATOM 473 O O . GLY A 1 62 ? -8.883 -22.281 1.07 1 97.94 62 GLY A O 1
ATOM 474 N N . CYS A 1 63 ? -8.922 -23.797 2.734 1 95.81 63 CYS A N 1
ATOM 475 C CA . CYS A 1 63 ? -10.148 -23.281 3.338 1 95.81 63 CYS A CA 1
ATOM 476 C C . CYS A 1 63 ? -9.922 -22.906 4.797 1 95.81 63 CYS A C 1
ATOM 478 O O . CYS A 1 63 ? -9.188 -23.578 5.512 1 95.81 63 CYS A O 1
ATOM 480 N N . LEU A 1 64 ? -10.555 -21.797 5.168 1 92.38 64 LEU A N 1
ATOM 481 C CA . LEU A 1 64 ? -10.461 -21.359 6.555 1 92.38 64 LEU A CA 1
ATOM 482 C C . LEU A 1 64 ? -11.445 -22.125 7.438 1 92.38 64 LEU A C 1
ATOM 484 O O . LEU A 1 64 ? -11.164 -22.375 8.609 1 92.38 64 LEU A O 1
ATOM 488 N N . THR A 1 65 ? -12.633 -22.438 6.816 1 88.12 65 THR A N 1
ATOM 489 C CA . THR A 1 65 ? -13.68 -23.109 7.574 1 88.12 65 THR A CA 1
ATOM 490 C C . THR A 1 65 ? -13.977 -24.484 6.984 1 88.12 65 THR A C 1
ATOM 492 O O . THR A 1 65 ? -13.68 -24.75 5.816 1 88.12 65 THR A O 1
ATOM 495 N N . ASN A 1 66 ? -14.609 -25.266 7.777 1 84.56 66 ASN A N 1
ATOM 496 C CA . ASN A 1 66 ? -14.945 -26.609 7.352 1 84.56 66 ASN A CA 1
ATOM 497 C C . ASN A 1 66 ? -16.094 -26.609 6.34 1 84.56 66 ASN A C 1
ATOM 499 O O . ASN A 1 66 ? -16.172 -27.516 5.496 1 84.56 66 ASN A O 1
ATOM 503 N N . ASN A 1 67 ? -16.938 -25.672 6.477 1 79.75 67 ASN A N 1
ATOM 504 C CA . ASN A 1 67 ? -18.094 -25.656 5.586 1 79.75 67 ASN A CA 1
ATOM 505 C C . ASN A 1 67 ? -17.672 -25.484 4.125 1 79.75 67 ASN A C 1
ATOM 507 O O . ASN A 1 67 ? -18.188 -26.172 3.248 1 79.75 67 ASN A O 1
ATOM 511 N N . GLY A 1 68 ? -16.734 -24.672 3.848 1 76.56 68 GLY A N 1
ATOM 512 C CA . GLY A 1 68 ? -16.25 -24.5 2.488 1 76.56 68 GLY A CA 1
ATOM 513 C C . GLY A 1 68 ? -15.578 -25.75 1.94 1 76.56 68 GLY A C 1
ATOM 514 O O . GLY A 1 68 ? -15.75 -26.094 0.767 1 76.56 68 GLY A O 1
ATOM 515 N N . GLU A 1 69 ? -15.039 -26.484 2.732 1 87.12 69 GLU A N 1
ATOM 516 C CA . GLU A 1 69 ? -14.305 -27.703 2.365 1 87.12 69 GLU A CA 1
ATOM 517 C C . GLU A 1 69 ? -15.25 -28.797 1.904 1 87.12 69 GLU A C 1
ATOM 519 O O . GLU A 1 69 ? -14.984 -29.484 0.908 1 87.12 69 GLU A O 1
ATOM 524 N N . GLU A 1 70 ? -16.266 -28.953 2.59 1 90.12 70 GLU A N 1
ATOM 525 C CA . GLU A 1 70 ? -17.188 -30.062 2.332 1 90.12 70 GLU A CA 1
ATOM 526 C C . GLU A 1 70 ? -17.844 -29.922 0.962 1 90.12 70 GLU A C 1
ATOM 528 O O . GLU A 1 70 ? -18.016 -30.906 0.241 1 90.12 70 GLU A O 1
ATOM 533 N N . GLU A 1 71 ? -18.203 -28.766 0.674 1 90 71 GLU A N 1
ATOM 534 C CA . GLU A 1 71 ? -18.844 -28.531 -0.619 1 90 71 GLU A CA 1
ATOM 535 C C . GLU A 1 71 ? -17.891 -28.859 -1.768 1 90 71 GLU A C 1
ATOM 537 O O . GLU A 1 71 ? -18.297 -29.438 -2.773 1 90 71 GLU A O 1
ATOM 542 N N . LEU A 1 72 ? -16.688 -28.484 -1.664 1 93.69 72 LEU A N 1
ATOM 543 C CA . LEU A 1 72 ? -15.695 -28.734 -2.699 1 93.69 72 LEU A CA 1
ATOM 544 C C . LEU A 1 72 ? -15.438 -30.234 -2.842 1 93.69 72 LEU A C 1
ATOM 546 O O . LEU A 1 72 ? -15.352 -30.75 -3.959 1 93.69 72 LEU A O 1
ATOM 550 N N . LYS A 1 73 ? -15.406 -30.922 -1.774 1 91.62 73 LYS A N 1
ATOM 551 C CA . LYS A 1 73 ? -15.156 -32.344 -1.783 1 91.62 73 LYS A CA 1
ATOM 552 C C . LYS A 1 73 ? -16.297 -33.094 -2.469 1 91.62 73 LYS A C 1
ATOM 554 O O . LYS A 1 73 ? -16.062 -34.094 -3.166 1 91.62 73 LYS A O 1
ATOM 559 N N . LYS A 1 74 ? -17.422 -32.594 -2.283 1 91.88 74 LYS A N 1
ATOM 560 C CA . LYS A 1 74 ? -18.609 -33.25 -2.818 1 91.88 74 LYS A CA 1
ATOM 561 C C . LYS A 1 74 ? -18.766 -32.969 -4.312 1 91.88 74 LYS A C 1
ATOM 563 O O . LYS A 1 74 ? -19.203 -33.844 -5.066 1 91.88 74 LYS A O 1
ATOM 568 N N . SER A 1 75 ? -18.344 -31.875 -4.734 1 92.94 75 SER A N 1
ATOM 569 C CA . SER A 1 75 ? -18.719 -31.422 -6.074 1 92.94 75 SER A CA 1
ATOM 570 C C . SER A 1 75 ? -17.547 -31.562 -7.047 1 92.94 75 SER A C 1
ATOM 572 O O . SER A 1 75 ? -17.719 -31.422 -8.258 1 92.94 75 SER A O 1
ATOM 574 N N . CYS A 1 76 ? -16.391 -31.906 -6.566 1 95.5 76 CYS A N 1
ATOM 575 C CA . CYS A 1 76 ? -15.211 -31.922 -7.422 1 95.5 76 CYS A CA 1
ATOM 576 C C . CYS A 1 76 ? -14.594 -33.312 -7.488 1 95.5 76 CYS A C 1
ATOM 578 O O . CYS A 1 76 ? -15.039 -34.219 -6.785 1 95.5 76 CYS A O 1
ATOM 580 N N . SER A 1 77 ? -13.719 -33.531 -8.43 1 96 77 SER A N 1
ATOM 581 C CA . SER A 1 77 ? -13.055 -34.812 -8.609 1 96 77 SER A CA 1
ATOM 582 C C . SER A 1 77 ? -12.047 -35.062 -7.504 1 96 77 SER A C 1
ATOM 584 O O . SER A 1 77 ? -11.852 -34.25 -6.621 1 96 77 SER A O 1
ATOM 586 N N . ARG A 1 78 ? -11.352 -36.188 -7.559 1 94.38 78 ARG A N 1
ATOM 587 C CA . ARG A 1 78 ? -10.344 -36.594 -6.578 1 94.38 78 ARG A CA 1
ATOM 588 C C . ARG A 1 78 ? -9.07 -35.75 -6.746 1 94.38 78 ARG A C 1
ATOM 590 O O . ARG A 1 78 ? -8.203 -35.75 -5.871 1 94.38 78 ARG A O 1
ATOM 597 N N . LYS A 1 79 ? -8.984 -35.031 -7.832 1 96.19 79 LYS A N 1
ATOM 598 C CA . LYS A 1 79 ? -7.801 -34.219 -8.086 1 96.19 79 LYS A CA 1
ATOM 599 C C . LYS A 1 79 ? -7.84 -32.938 -7.273 1 96.19 79 LYS A C 1
ATOM 601 O O . LYS A 1 79 ? -6.836 -32.25 -7.168 1 96.19 79 LYS A O 1
ATOM 606 N N . LEU A 1 80 ? -8.977 -32.625 -6.77 1 97.81 80 LEU A N 1
ATOM 607 C CA . LEU A 1 80 ? -9.07 -31.484 -5.871 1 97.81 80 LEU A CA 1
ATOM 608 C C . LEU A 1 80 ? -8.961 -31.938 -4.414 1 97.81 80 LEU A C 1
ATOM 610 O O . LEU A 1 80 ? -9.703 -32.812 -3.967 1 97.81 80 LEU A O 1
ATOM 614 N N . ARG A 1 81 ? -8.078 -31.453 -3.715 1 96.75 81 ARG A N 1
ATOM 615 C CA . ARG A 1 81 ? -7.855 -31.734 -2.299 1 96.75 81 ARG A CA 1
ATOM 616 C C . ARG A 1 81 ? -7.965 -30.469 -1.468 1 96.75 81 ARG A C 1
ATOM 618 O O . ARG A 1 81 ? -7.359 -29.438 -1.803 1 96.75 81 ARG A O 1
ATOM 625 N N . THR A 1 82 ? -8.711 -30.547 -0.426 1 96.38 82 THR A N 1
ATOM 626 C CA . THR A 1 82 ? -8.859 -29.422 0.476 1 96.38 82 THR A CA 1
ATOM 627 C C . THR A 1 82 ? -7.961 -29.578 1.701 1 96.38 82 THR A C 1
ATOM 629 O O . THR A 1 82 ? -7.598 -30.688 2.068 1 96.38 82 THR A O 1
ATOM 632 N N . PHE A 1 83 ? -7.578 -28.516 2.314 1 95.75 83 PHE A N 1
ATOM 633 C CA . PHE A 1 83 ? -6.832 -28.484 3.568 1 95.75 83 PHE A CA 1
ATOM 634 C C . PHE A 1 83 ? -7.117 -27.203 4.344 1 95.75 83 PHE A C 1
ATOM 636 O O . PHE A 1 83 ? -7.453 -26.172 3.754 1 95.75 83 PHE A O 1
ATOM 643 N N . PRO A 1 84 ? -7.082 -27.281 5.668 1 96.06 84 PRO A N 1
ATOM 644 C CA . PRO A 1 84 ? -7.281 -26.062 6.465 1 96.06 84 PRO A CA 1
ATOM 645 C C . PRO A 1 84 ? -6.152 -25.047 6.285 1 96.06 84 PRO A C 1
ATOM 647 O O . PRO A 1 84 ? -4.977 -25.422 6.305 1 96.06 84 PRO A O 1
ATOM 650 N N . LEU A 1 85 ? -6.555 -23.812 6.121 1 97.81 85 LEU A N 1
ATOM 651 C CA . LEU A 1 85 ? -5.535 -22.781 5.938 1 97.81 85 LEU A CA 1
ATOM 652 C C . LEU A 1 85 ? -6.016 -21.438 6.48 1 97.81 85 LEU A C 1
ATOM 654 O O . LEU A 1 85 ? -7.078 -20.953 6.086 1 97.81 85 LEU A O 1
ATOM 658 N N . ASP A 1 86 ? -5.266 -20.938 7.406 1 98.19 86 ASP A N 1
ATOM 659 C CA . ASP A 1 86 ? -5.332 -19.531 7.824 1 98.19 86 ASP A CA 1
ATOM 660 C C . ASP A 1 86 ? -4.082 -18.766 7.387 1 98.19 86 ASP A C 1
ATOM 662 O O . ASP A 1 86 ? -3.018 -18.906 7.992 1 98.19 86 ASP A O 1
ATOM 666 N N . VAL A 1 87 ? -4.25 -17.938 6.363 1 98.44 87 VAL A N 1
ATOM 667 C CA . VAL A 1 87 ? -3.082 -17.297 5.758 1 98.44 87 VAL A CA 1
ATOM 668 C C . VAL A 1 87 ? -2.51 -16.25 6.707 1 98.44 87 VAL A C 1
ATOM 670 O O . VAL A 1 87 ? -1.395 -15.766 6.508 1 98.44 87 VAL A O 1
ATOM 673 N N . SER A 1 88 ? -3.307 -15.836 7.73 1 98.12 88 SER A N 1
ATOM 674 C CA . SER A 1 88 ? -2.787 -14.859 8.688 1 98.12 88 SER A CA 1
ATOM 675 C C . SER A 1 88 ? -1.869 -15.523 9.703 1 98.12 88 SER A C 1
ATOM 677 O O . SER A 1 88 ? -1.195 -14.844 10.477 1 98.12 88 SER A O 1
ATOM 679 N N . ASP A 1 89 ? -1.797 -16.844 9.719 1 98.12 89 ASP A N 1
ATOM 680 C CA . ASP A 1 89 ? -1.034 -17.609 10.695 1 98.12 89 ASP A CA 1
ATOM 681 C C . ASP A 1 89 ? 0.126 -18.359 10.031 1 98.12 89 ASP A C 1
ATOM 683 O O . ASP A 1 89 ? -0.08 -19.375 9.367 1 98.12 89 ASP A O 1
ATOM 687 N N . PRO A 1 90 ? 1.302 -17.922 10.328 1 97.31 90 PRO A N 1
ATOM 688 C CA . PRO A 1 90 ? 2.465 -18.562 9.711 1 97.31 90 PRO A CA 1
ATOM 689 C C . PRO A 1 90 ? 2.529 -20.062 9.984 1 97.31 90 PRO A C 1
ATOM 691 O O . PRO A 1 90 ? 2.975 -20.828 9.125 1 97.31 90 PRO A O 1
ATOM 694 N N . ASP A 1 91 ? 2.135 -20.5 11.117 1 97.75 91 ASP A N 1
ATOM 695 C CA . ASP A 1 91 ? 2.16 -21.922 11.43 1 97.75 91 ASP A CA 1
ATOM 696 C C . ASP A 1 91 ? 1.158 -22.703 10.578 1 97.75 91 ASP A C 1
ATOM 698 O O . ASP A 1 91 ? 1.422 -23.828 10.172 1 97.75 91 ASP A O 1
ATOM 702 N N . SER A 1 92 ? 0.026 -22.094 10.375 1 98.38 92 SER A N 1
ATOM 703 C CA . SER A 1 92 ? -0.954 -22.688 9.477 1 98.38 92 SER A CA 1
ATOM 704 C C . SER A 1 92 ? -0.383 -22.859 8.07 1 98.38 92 SER A C 1
ATOM 706 O O . SER A 1 92 ? -0.588 -23.906 7.438 1 98.38 92 SER A O 1
ATOM 708 N N . ILE A 1 93 ? 0.368 -21.938 7.617 1 98.44 93 ILE A N 1
ATOM 709 C CA . ILE A 1 93 ? 0.964 -21.969 6.289 1 98.44 93 ILE A CA 1
ATOM 710 C C . ILE A 1 93 ? 2.025 -23.062 6.219 1 98.44 93 ILE A C 1
ATOM 712 O O . ILE A 1 93 ? 2.094 -23.812 5.242 1 98.44 93 ILE A O 1
ATOM 716 N N . LYS A 1 94 ? 2.818 -23.156 7.246 1 97.5 94 LYS A N 1
ATOM 717 C CA . LYS A 1 94 ? 3.844 -24.203 7.293 1 97.5 94 LYS A CA 1
ATOM 718 C C . LYS A 1 94 ? 3.221 -25.594 7.223 1 97.5 94 LYS A C 1
ATOM 720 O O . LYS A 1 94 ? 3.713 -26.469 6.5 1 97.5 94 LYS A O 1
ATOM 725 N N . LYS A 1 95 ? 2.182 -25.766 7.984 1 97.94 95 LYS A N 1
ATOM 726 C CA . LYS A 1 95 ? 1.475 -27.047 7.973 1 97.94 95 LYS A CA 1
ATOM 727 C C . LYS A 1 95 ? 0.891 -27.344 6.594 1 97.94 95 LYS A C 1
ATOM 729 O O . LYS A 1 95 ? 0.964 -28.469 6.109 1 97.94 95 LYS A O 1
ATOM 734 N N . ALA A 1 96 ? 0.336 -26.328 6 1 97.81 96 ALA A N 1
ATOM 735 C CA . ALA A 1 96 ? -0.236 -26.453 4.664 1 97.81 96 ALA A CA 1
ATOM 736 C C . ALA A 1 96 ? 0.829 -26.859 3.648 1 97.81 96 ALA A C 1
ATOM 738 O O . ALA A 1 96 ? 0.592 -27.734 2.801 1 97.81 96 ALA A O 1
ATOM 739 N N . LEU A 1 97 ? 1.985 -26.25 3.719 1 97.75 97 LEU A N 1
ATOM 740 C CA . LEU A 1 97 ? 3.068 -26.531 2.787 1 97.75 97 LEU A CA 1
ATOM 741 C C . LEU A 1 97 ? 3.537 -27.984 2.93 1 97.75 97 LEU A C 1
ATOM 743 O O . LEU A 1 97 ? 3.809 -28.656 1.931 1 97.75 97 LEU A O 1
ATOM 747 N N . ARG A 1 98 ? 3.65 -28.438 4.148 1 97.75 98 ARG A N 1
ATOM 748 C CA . ARG A 1 98 ? 4.031 -29.812 4.391 1 97.75 98 ARG A CA 1
ATOM 749 C C . ARG A 1 98 ? 3.031 -30.781 3.754 1 97.75 98 ARG A C 1
ATOM 751 O O . ARG A 1 98 ? 3.424 -31.766 3.119 1 97.75 98 ARG A O 1
ATOM 758 N N . TYR A 1 99 ? 1.807 -30.484 3.936 1 98.06 99 TYR A N 1
ATOM 759 C CA . TYR A 1 99 ? 0.75 -31.297 3.354 1 98.06 99 TYR A CA 1
ATOM 760 C C . TYR A 1 99 ? 0.854 -31.328 1.832 1 98.06 99 TYR A C 1
ATOM 762 O O . TYR A 1 99 ? 0.813 -32.406 1.218 1 98.06 99 TYR A O 1
ATOM 770 N N . ILE A 1 100 ? 1.018 -30.172 1.2 1 97.94 100 ILE A N 1
ATOM 771 C CA . ILE A 1 100 ? 1.076 -30.047 -0.251 1 97.94 100 ILE A CA 1
ATOM 772 C C . ILE A 1 100 ? 2.271 -30.828 -0.794 1 97.94 100 ILE A C 1
ATOM 774 O O . ILE A 1 100 ? 2.135 -31.609 -1.739 1 97.94 100 ILE A O 1
ATOM 778 N N . LYS A 1 101 ? 3.4 -30.641 -0.16 1 97.31 101 LYS A N 1
ATOM 779 C CA . LYS A 1 101 ? 4.617 -31.328 -0.597 1 97.31 101 LYS A CA 1
ATOM 780 C C . LYS A 1 101 ? 4.449 -32.844 -0.538 1 97.31 101 LYS A C 1
ATOM 782 O O . LYS A 1 101 ? 4.922 -33.562 -1.423 1 97.31 101 LYS A O 1
ATOM 787 N N . ALA A 1 102 ? 3.744 -33.25 0.463 1 97.44 102 ALA A N 1
ATOM 788 C CA . ALA A 1 102 ? 3.545 -34.688 0.647 1 97.44 102 ALA A CA 1
ATOM 789 C C . ALA A 1 102 ? 2.631 -35.281 -0.434 1 97.44 102 ALA A C 1
ATOM 791 O O . ALA A 1 102 ? 2.688 -36.469 -0.736 1 97.44 102 ALA A O 1
ATOM 792 N N . GLN A 1 103 ? 1.825 -34.438 -0.98 1 96.81 103 GLN A N 1
ATOM 793 C CA . GLN A 1 103 ? 0.836 -34.875 -1.947 1 96.81 103 GLN A CA 1
ATOM 794 C C . GLN A 1 103 ? 1.363 -34.781 -3.375 1 96.81 103 GLN A C 1
ATOM 796 O O . GLN A 1 103 ? 0.797 -35.344 -4.301 1 96.81 103 GLN A O 1
ATOM 801 N N . LEU A 1 104 ? 2.416 -34 -3.58 1 97.31 104 LEU A N 1
ATOM 802 C CA . LEU A 1 104 ? 2.965 -33.812 -4.918 1 97.31 104 LEU A CA 1
ATOM 803 C C . LEU A 1 104 ? 3.736 -35.031 -5.379 1 97.31 104 LEU A C 1
ATOM 805 O O . LEU A 1 104 ? 4.449 -35.656 -4.586 1 97.31 104 LEU A O 1
ATOM 809 N N . PRO A 1 105 ? 3.604 -35.438 -6.645 1 95.44 105 PRO A N 1
ATOM 810 C CA . PRO A 1 105 ? 4.477 -36.5 -7.168 1 95.44 105 PRO A CA 1
ATOM 811 C C . PRO A 1 105 ? 5.957 -36.125 -7.07 1 95.44 105 PRO A C 1
ATOM 813 O O . PRO A 1 105 ? 6.309 -34.938 -7.008 1 95.44 105 PRO A O 1
ATOM 816 N N . ASP A 1 106 ? 6.754 -37.094 -7.184 1 92.81 106 ASP A N 1
ATOM 817 C CA . ASP A 1 106 ? 8.195 -36.875 -7.09 1 92.81 106 ASP A CA 1
ATOM 818 C C . ASP A 1 106 ? 8.68 -35.906 -8.18 1 92.81 106 ASP A C 1
ATOM 820 O O . ASP A 1 106 ? 8.234 -36 -9.328 1 92.81 106 ASP A O 1
ATOM 824 N N . ASP A 1 107 ? 9.5 -35 -7.77 1 91.44 107 ASP A N 1
ATOM 825 C CA . ASP A 1 107 ? 10.188 -34.062 -8.648 1 91.44 107 ASP A CA 1
ATOM 826 C C . ASP A 1 107 ? 9.188 -33.156 -9.375 1 91.44 107 ASP A C 1
ATOM 828 O O . ASP A 1 107 ? 9.422 -32.75 -10.523 1 91.44 107 ASP A O 1
ATOM 832 N N . THR A 1 108 ? 8.016 -33.094 -8.844 1 95.75 108 THR A N 1
ATOM 833 C CA . THR A 1 108 ? 7.008 -32.156 -9.383 1 95.75 108 THR A CA 1
ATOM 834 C C . THR A 1 108 ? 6.855 -30.938 -8.492 1 95.75 108 THR A C 1
ATOM 836 O O . THR A 1 108 ? 7.059 -31.016 -7.281 1 95.75 108 THR A O 1
ATOM 839 N N . GLY A 1 109 ? 6.598 -29.828 -9.07 1 97.62 109 GLY A N 1
ATOM 840 C CA . GLY A 1 109 ? 6.355 -28.594 -8.359 1 97.62 109 GLY A CA 1
ATOM 841 C C . GLY A 1 109 ? 4.953 -28.047 -8.547 1 97.62 109 GLY A C 1
ATOM 842 O O . GLY A 1 109 ? 3.994 -28.828 -8.648 1 97.62 109 GLY A O 1
ATOM 843 N N . LEU A 1 110 ? 4.828 -26.766 -8.422 1 98.56 110 LEU A N 1
ATOM 844 C CA . LEU A 1 110 ? 3.545 -26.094 -8.562 1 98.56 110 LEU A CA 1
ATOM 845 C C . LEU A 1 110 ? 3.5 -25.281 -9.852 1 98.56 110 LEU A C 1
ATOM 847 O O . LEU A 1 110 ? 4.438 -24.531 -10.156 1 98.56 110 LEU A O 1
ATOM 851 N N . TRP A 1 111 ? 2.422 -25.438 -10.555 1 98.62 111 TRP A N 1
ATOM 852 C CA . TRP A 1 111 ? 2.199 -24.625 -11.742 1 98.62 111 TRP A CA 1
ATOM 853 C C . TRP A 1 111 ? 1.775 -23.203 -11.359 1 98.62 111 TRP A C 1
ATOM 855 O O . TRP A 1 111 ? 2.207 -22.234 -11.984 1 98.62 111 TRP A O 1
ATOM 865 N N . ALA A 1 112 ? 0.89 -23.156 -10.305 1 98.94 112 ALA A N 1
ATOM 866 C CA . ALA A 1 112 ? 0.418 -21.828 -9.953 1 98.94 112 ALA A CA 1
ATOM 867 C C . ALA A 1 112 ? 0.057 -21.75 -8.469 1 98.94 112 ALA A C 1
ATOM 869 O O . ALA A 1 112 ? -0.41 -22.719 -7.883 1 98.94 112 ALA A O 1
ATOM 870 N N . LEU A 1 113 ? 0.342 -20.641 -7.906 1 98.94 113 LEU A N 1
ATOM 871 C CA . LEU A 1 113 ? -0.192 -20.203 -6.625 1 98.94 113 LEU A CA 1
ATOM 872 C C . LEU A 1 113 ? -1.157 -19.031 -6.812 1 98.94 113 LEU A C 1
ATOM 874 O O . LEU A 1 113 ? -0.79 -18 -7.379 1 98.94 113 LEU A O 1
ATOM 878 N N . VAL A 1 114 ? -2.389 -19.266 -6.426 1 98.94 114 VAL A N 1
ATOM 879 C CA . VAL A 1 114 ? -3.393 -18.203 -6.461 1 98.94 114 VAL A CA 1
ATOM 880 C C . VAL A 1 114 ? -3.652 -17.688 -5.047 1 98.94 114 VAL A C 1
ATOM 882 O O . VAL A 1 114 ? -4.312 -18.359 -4.25 1 98.94 114 VAL A O 1
ATOM 885 N N . ASN A 1 115 ? -3.113 -16.547 -4.785 1 98.88 115 ASN A N 1
ATOM 886 C CA . ASN A 1 115 ? -3.404 -15.859 -3.533 1 98.88 115 ASN A CA 1
ATOM 887 C C . ASN A 1 115 ? -4.727 -15.102 -3.605 1 98.88 115 ASN A C 1
ATOM 889 O O . ASN A 1 115 ? -4.746 -13.914 -3.949 1 98.88 115 ASN A O 1
ATOM 893 N N . ASN A 1 116 ? -5.762 -15.766 -3.189 1 98.62 116 ASN A N 1
ATOM 894 C CA . ASN A 1 116 ? -7.117 -15.25 -3.328 1 98.62 116 ASN A CA 1
ATOM 895 C C . ASN A 1 116 ? -7.676 -14.773 -1.988 1 98.62 116 ASN A C 1
ATOM 897 O O . ASN A 1 116 ? -8.57 -13.93 -1.946 1 98.62 116 ASN A O 1
ATOM 901 N N . ALA A 1 117 ? -7.156 -15.32 -0.866 1 98 117 ALA A N 1
ATOM 902 C CA . ALA A 1 117 ? -7.68 -14.984 0.454 1 98 117 ALA A CA 1
ATOM 903 C C . ALA A 1 117 ? -7.629 -13.477 0.695 1 98 117 ALA A C 1
ATOM 905 O O . ALA A 1 117 ? -6.648 -12.82 0.343 1 98 117 ALA A O 1
ATOM 906 N N . GLY A 1 118 ? -8.68 -12.938 1.237 1 96.62 118 GLY A N 1
ATOM 907 C CA . GLY A 1 118 ? -8.75 -11.516 1.533 1 96.62 118 GLY A CA 1
ATOM 908 C C . GLY A 1 118 ? -9.945 -11.141 2.389 1 96.62 118 GLY A C 1
ATOM 909 O O . GLY A 1 118 ? -10.938 -11.867 2.43 1 96.62 118 GLY A O 1
ATOM 910 N N . ILE A 1 119 ? -9.836 -10.023 3.066 1 96.06 119 ILE A N 1
ATOM 911 C CA . ILE A 1 119 ? -10.938 -9.492 3.863 1 96.06 119 ILE A CA 1
ATOM 912 C C . ILE A 1 119 ? -11.031 -7.98 3.676 1 96.06 119 ILE A C 1
ATOM 914 O O . ILE A 1 119 ? -10.055 -7.332 3.299 1 96.06 119 ILE A O 1
ATOM 918 N N . ALA A 1 120 ? -12.156 -7.43 3.918 1 94.38 120 ALA A N 1
ATOM 919 C CA . ALA A 1 120 ? -12.398 -6.004 3.717 1 94.38 120 ALA A CA 1
ATOM 920 C C . ALA A 1 120 ? -11.922 -5.191 4.918 1 94.38 120 ALA A C 1
ATOM 922 O O . ALA A 1 120 ? -11.383 -4.094 4.754 1 94.38 120 ALA A O 1
ATOM 923 N N . GLY A 1 121 ? -12.133 -5.781 6.133 1 93.75 121 GLY A N 1
ATOM 924 C CA . GLY A 1 121 ? -11.75 -5.082 7.348 1 93.75 121 GLY A CA 1
ATOM 925 C C . GLY A 1 121 ? -12.805 -4.109 7.832 1 93.75 121 GLY A C 1
ATOM 926 O O . GLY A 1 121 ? -13.906 -4.051 7.277 1 93.75 121 GLY A O 1
ATOM 927 N N . SER A 1 122 ? -12.438 -3.354 8.852 1 94.44 122 SER A N 1
ATOM 928 C CA . SER A 1 122 ? -13.344 -2.424 9.516 1 94.44 122 SER A CA 1
ATOM 929 C C . SER A 1 122 ? -13.648 -1.221 8.625 1 94.44 122 SER A C 1
ATOM 931 O O . SER A 1 122 ? -12.82 -0.825 7.805 1 94.44 122 SER A O 1
ATOM 933 N N . VAL A 1 123 ? -14.867 -0.684 8.891 1 94.56 123 VAL A N 1
ATOM 934 C CA . VAL A 1 123 ? -15.352 0.401 8.039 1 94.56 123 VAL A CA 1
ATOM 935 C C . VAL A 1 123 ? -15.484 1.68 8.859 1 94.56 123 VAL A C 1
ATOM 937 O O . VAL A 1 123 ? -15.461 1.638 10.094 1 94.56 123 VAL A O 1
ATOM 940 N N . GLY A 1 124 ? -15.648 2.816 8.125 1 95 124 GLY A N 1
A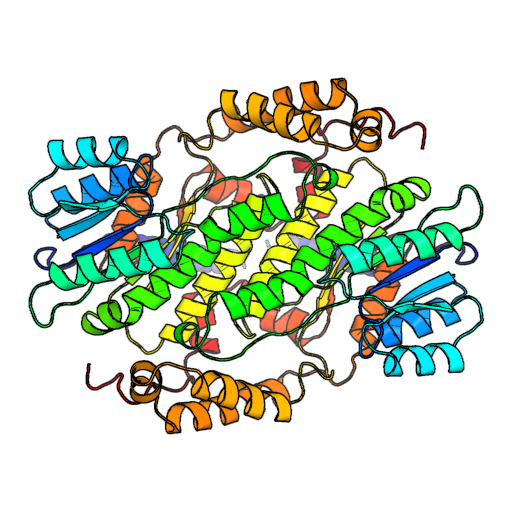TOM 941 C CA . GLY A 1 124 ? -15.859 4.113 8.75 1 95 124 GLY A CA 1
ATOM 942 C C . GLY A 1 124 ? -14.742 5.102 8.477 1 95 124 GLY A C 1
ATOM 943 O O . GLY A 1 124 ? -13.719 4.738 7.891 1 95 124 GLY A O 1
ATOM 944 N N . PRO A 1 125 ? -14.969 6.34 8.93 1 95.75 125 PRO A N 1
ATOM 945 C CA . PRO A 1 125 ? -13.906 7.34 8.805 1 95.75 125 PRO A CA 1
ATOM 946 C C . PRO A 1 125 ? -12.602 6.895 9.461 1 95.75 125 PRO A C 1
ATOM 948 O O . PRO A 1 125 ? -12.609 6.047 10.359 1 95.75 125 PRO A O 1
ATOM 951 N N . VAL A 1 126 ? -11.578 7.453 9.047 1 95.38 126 VAL A N 1
ATOM 952 C CA . VAL A 1 126 ? -10.234 7.023 9.43 1 95.38 126 VAL A CA 1
ATOM 953 C C . VAL A 1 126 ? -10.078 7.129 10.945 1 95.38 126 VAL A C 1
ATOM 955 O O . VAL A 1 126 ? -9.391 6.309 11.562 1 95.38 126 VAL A O 1
ATOM 958 N N . ASP A 1 127 ? -10.688 8.141 11.57 1 94.75 127 ASP A N 1
ATOM 959 C CA . ASP A 1 127 ? -10.445 8.344 12.992 1 94.75 127 ASP A CA 1
ATOM 960 C C . ASP A 1 127 ? -11.359 7.453 13.836 1 94.75 127 ASP A C 1
ATOM 962 O O . ASP A 1 127 ? -11.266 7.441 15.062 1 94.75 127 ASP A O 1
ATOM 966 N N . TRP A 1 128 ? -12.312 6.645 13.164 1 97.19 128 TRP A N 1
ATOM 967 C CA . TRP A 1 128 ? -13.023 5.578 13.867 1 97.19 128 TRP A CA 1
ATOM 968 C C . TRP A 1 128 ? -12.133 4.352 14.039 1 97.19 128 TRP A C 1
ATOM 970 O O . TRP A 1 128 ? -12.43 3.471 14.852 1 97.19 128 TRP A O 1
ATOM 980 N N . LEU A 1 129 ? -11.102 4.281 13.25 1 96.94 129 LEU A N 1
ATOM 981 C CA . LEU A 1 129 ? -10.312 3.064 13.094 1 96.94 129 LEU A CA 1
ATOM 982 C C . LEU A 1 129 ? -9.008 3.156 13.875 1 96.94 129 LEU A C 1
ATOM 984 O O . LEU A 1 129 ? -8.43 4.238 14 1 96.94 129 LEU A O 1
ATOM 988 N N . THR A 1 130 ? -8.609 2.053 14.344 1 95.75 130 THR A N 1
ATOM 989 C CA . THR A 1 130 ? -7.367 1.956 15.109 1 95.75 130 THR A CA 1
ATOM 990 C C . THR A 1 130 ? -6.301 1.211 14.312 1 95.75 130 THR A C 1
ATOM 992 O O . THR A 1 130 ? -6.598 0.607 13.273 1 95.75 130 THR A O 1
ATOM 995 N N . ARG A 1 131 ? -5.078 1.274 14.852 1 97.12 131 ARG A N 1
ATOM 996 C CA . ARG A 1 131 ? -3.979 0.524 14.258 1 97.12 131 ARG A CA 1
ATOM 997 C C . ARG A 1 131 ? -4.344 -0.946 14.086 1 97.12 131 ARG A C 1
ATOM 999 O O . ARG A 1 131 ? -4.008 -1.562 13.07 1 97.12 131 ARG A O 1
ATOM 1006 N N . ARG A 1 132 ? -4.984 -1.49 15.047 1 97 132 ARG A N 1
ATOM 1007 C CA . ARG A 1 132 ? -5.348 -2.904 15.039 1 97 132 ARG A CA 1
ATOM 1008 C C . ARG A 1 132 ? -6.25 -3.229 13.852 1 97 132 ARG A C 1
ATOM 1010 O O . ARG A 1 132 ? -6.129 -4.297 13.25 1 97 132 ARG A O 1
ATOM 1017 N N . ASP A 1 133 ? -7.145 -2.328 13.492 1 97.56 133 ASP A N 1
ATOM 1018 C CA . ASP A 1 133 ? -8.031 -2.529 12.359 1 97.56 133 ASP A CA 1
ATOM 1019 C C . ASP A 1 133 ? -7.242 -2.721 11.062 1 97.56 133 ASP A C 1
ATOM 1021 O O . ASP A 1 133 ? -7.613 -3.533 10.219 1 97.56 133 ASP A O 1
ATOM 1025 N N . TYR A 1 134 ? -6.191 -1.954 10.922 1 98.5 134 TYR A N 1
ATOM 1026 C CA . TYR A 1 134 ? -5.34 -2.066 9.742 1 98.5 134 TYR A CA 1
ATOM 1027 C C . TYR A 1 134 ? -4.496 -3.334 9.797 1 98.5 134 TYR A C 1
ATOM 1029 O O . TYR A 1 134 ? -4.352 -4.035 8.797 1 98.5 134 TYR A O 1
ATOM 1037 N N . GLU A 1 135 ? -3.959 -3.613 10.984 1 98.31 135 GLU A N 1
ATOM 1038 C CA . GLU A 1 135 ? -3.098 -4.777 11.164 1 98.31 135 GLU A CA 1
ATOM 1039 C C . GLU A 1 135 ? -3.836 -6.066 10.812 1 98.31 135 GLU A C 1
ATOM 1041 O O . GLU A 1 135 ? -3.26 -6.973 10.211 1 98.31 135 GLU A O 1
ATOM 1046 N N . VAL A 1 136 ? -5.062 -6.16 11.156 1 97.94 136 VAL A N 1
ATOM 1047 C CA . VAL A 1 136 ? -5.867 -7.352 10.906 1 97.94 136 VAL A CA 1
ATOM 1048 C C . VAL A 1 136 ? -6.008 -7.574 9.406 1 97.94 136 VAL A C 1
ATOM 1050 O O . VAL A 1 136 ? -5.797 -8.688 8.914 1 97.94 136 VAL A O 1
ATOM 1053 N N . VAL A 1 137 ? -6.285 -6.551 8.68 1 98.25 137 VAL A N 1
ATOM 1054 C CA . VAL A 1 137 ? -6.488 -6.664 7.238 1 98.25 137 VAL A CA 1
ATOM 1055 C C . VAL A 1 137 ? -5.156 -6.949 6.551 1 98.25 137 VAL A C 1
ATOM 1057 O O . VAL A 1 137 ? -5.086 -7.777 5.641 1 98.25 137 VAL A O 1
ATOM 1060 N N . MET A 1 138 ? -4.102 -6.277 7.004 1 98.75 138 MET A N 1
ATOM 1061 C CA . MET A 1 138 ? -2.775 -6.473 6.434 1 98.75 138 MET A CA 1
ATOM 1062 C C . MET A 1 138 ? -2.307 -7.914 6.625 1 98.75 138 MET A C 1
ATOM 1064 O O . MET A 1 138 ? -1.632 -8.469 5.758 1 98.75 138 MET A O 1
ATOM 1068 N N . SER A 1 139 ? -2.662 -8.508 7.742 1 98.62 139 SER A N 1
ATOM 1069 C CA . SER A 1 139 ? -2.229 -9.859 8.062 1 98.62 139 SER A CA 1
ATOM 1070 C C . SER A 1 139 ? -2.752 -10.867 7.039 1 98.62 139 SER A C 1
ATOM 1072 O O . SER A 1 139 ? -2.072 -11.836 6.715 1 98.62 139 SER A O 1
ATOM 1074 N N . VAL A 1 140 ? -3.873 -10.602 6.484 1 98.56 140 VAL A N 1
ATOM 1075 C CA . VAL A 1 140 ? -4.5 -11.523 5.543 1 98.56 140 VAL A CA 1
ATOM 1076 C C . VAL A 1 140 ? -4.168 -11.109 4.113 1 98.56 140 VAL A C 1
ATOM 1078 O O . VAL A 1 140 ? -3.592 -11.883 3.35 1 98.56 140 VAL A O 1
ATOM 1081 N N . ASN A 1 141 ? -4.453 -9.836 3.779 1 98.69 141 ASN A N 1
ATOM 1082 C CA . ASN A 1 141 ? -4.426 -9.367 2.398 1 98.69 141 ASN A CA 1
ATOM 1083 C C . ASN A 1 141 ? -2.998 -9.211 1.886 1 98.69 141 ASN A C 1
ATOM 1085 O O . ASN A 1 141 ? -2.762 -9.227 0.676 1 98.69 141 ASN A O 1
ATOM 1089 N N . LEU A 1 142 ? -2.084 -8.992 2.828 1 98.81 142 LEU A N 1
ATOM 1090 C CA . LEU A 1 142 ? -0.714 -8.734 2.396 1 98.81 142 LEU A CA 1
ATOM 1091 C C . LEU A 1 142 ? 0.233 -9.797 2.941 1 98.81 142 LEU A C 1
ATOM 1093 O O . LEU A 1 142 ? 0.854 -10.539 2.172 1 98.81 142 LEU A O 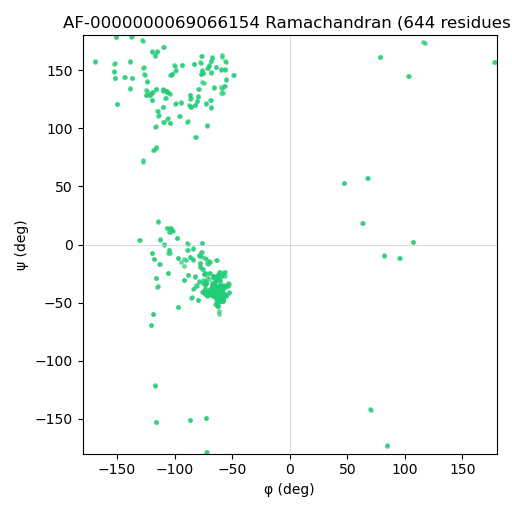1
ATOM 1097 N N . TYR A 1 143 ? 0.312 -9.922 4.27 1 98.81 143 TYR A N 1
ATOM 1098 C CA . TYR A 1 143 ? 1.308 -10.812 4.863 1 98.81 143 TYR A CA 1
ATOM 1099 C C . TYR A 1 143 ? 1.017 -12.266 4.523 1 98.81 143 TYR A C 1
ATOM 1101 O O . TYR A 1 143 ? 1.939 -13.055 4.312 1 98.81 143 TYR A O 1
ATOM 1109 N N . GLY A 1 144 ? -0.274 -12.609 4.52 1 98.75 144 GLY A N 1
ATOM 1110 C CA . GLY A 1 144 ? -0.627 -13.945 4.051 1 98.75 144 GLY A CA 1
ATOM 1111 C C . GLY A 1 144 ? -0.149 -14.227 2.639 1 98.75 144 GLY A C 1
ATOM 1112 O O . GLY A 1 144 ? 0.372 -15.305 2.359 1 98.75 144 GLY A O 1
ATOM 1113 N N . MET A 1 145 ? -0.332 -13.289 1.734 1 98.75 145 MET A N 1
ATOM 1114 C CA . MET A 1 145 ? 0.128 -13.383 0.352 1 98.75 145 MET A CA 1
ATOM 1115 C C . MET A 1 145 ? 1.642 -13.555 0.292 1 98.75 145 MET A C 1
ATOM 1117 O O . MET A 1 145 ? 2.145 -14.406 -0.441 1 98.75 145 MET A O 1
ATOM 1121 N N . ILE A 1 146 ? 2.379 -12.781 1.074 1 98.69 146 ILE A N 1
ATOM 1122 C CA . ILE A 1 146 ? 3.836 -12.812 1.113 1 98.69 146 ILE A CA 1
ATOM 1123 C C . ILE A 1 146 ? 4.309 -14.18 1.61 1 98.69 146 ILE A C 1
ATOM 1125 O O . ILE A 1 146 ? 5.16 -14.812 0.983 1 98.69 146 ILE A O 1
ATOM 1129 N N . ASP A 1 147 ? 3.721 -14.617 2.723 1 98.62 147 ASP A N 1
ATOM 1130 C CA . ASP A 1 147 ? 4.137 -15.867 3.352 1 98.62 147 ASP A CA 1
ATOM 1131 C C . ASP A 1 147 ? 3.85 -17.062 2.443 1 98.62 147 ASP A C 1
ATOM 1133 O O . ASP A 1 147 ? 4.688 -17.953 2.303 1 98.62 147 ASP A O 1
ATOM 1137 N N . MET A 1 148 ? 2.695 -17.047 1.833 1 98.75 148 MET A N 1
ATOM 1138 C CA . MET A 1 148 ? 2.34 -18.141 0.923 1 98.75 148 MET A CA 1
ATOM 1139 C C . MET A 1 148 ? 3.271 -18.156 -0.284 1 98.75 148 MET A C 1
ATOM 1141 O O . MET A 1 148 ? 3.713 -19.234 -0.709 1 98.75 148 MET A O 1
ATOM 1145 N N . THR A 1 149 ? 3.525 -17 -0.835 1 98.69 149 THR A N 1
ATOM 1146 C CA . THR A 1 149 ? 4.398 -16.906 -1.998 1 98.69 149 THR A CA 1
ATOM 1147 C C . THR A 1 149 ? 5.801 -17.406 -1.665 1 98.69 149 THR A C 1
ATOM 1149 O O . THR A 1 149 ? 6.359 -18.234 -2.391 1 98.69 149 THR A O 1
ATOM 1152 N N . ASN A 1 150 ? 6.344 -16.906 -0.537 1 97.31 150 ASN A N 1
ATOM 1153 C CA . ASN A 1 150 ? 7.672 -17.359 -0.121 1 97.31 150 ASN A CA 1
ATOM 1154 C C . ASN A 1 150 ? 7.719 -18.859 0.084 1 97.31 150 ASN A C 1
ATOM 1156 O O . ASN A 1 150 ? 8.672 -19.516 -0.326 1 97.31 150 ASN A O 1
ATOM 1160 N N . ALA A 1 151 ? 6.691 -19.406 0.679 1 97.31 151 ALA A N 1
ATOM 1161 C CA . ALA A 1 151 ? 6.625 -20.828 0.988 1 97.31 151 ALA A CA 1
ATOM 1162 C C . ALA A 1 151 ? 6.57 -21.656 -0.288 1 97.31 151 ALA A C 1
ATOM 1164 O O . ALA A 1 151 ? 7.164 -22.734 -0.359 1 97.31 151 ALA A O 1
ATOM 1165 N N . CYS A 1 152 ? 5.93 -21.203 -1.32 1 98 152 CYS A N 1
ATOM 1166 C CA . CYS A 1 152 ? 5.656 -22 -2.51 1 98 152 CYS A CA 1
ATOM 1167 C C . CYS A 1 152 ? 6.699 -21.734 -3.592 1 98 152 CYS A C 1
ATOM 1169 O O . CYS A 1 152 ? 6.773 -22.484 -4.574 1 98 152 CYS A O 1
ATOM 1171 N N . LEU A 1 153 ? 7.496 -20.719 -3.408 1 97.06 153 LEU A N 1
ATOM 1172 C CA . LEU A 1 153 ? 8.367 -20.234 -4.477 1 97.06 153 LEU A CA 1
ATOM 1173 C C . LEU A 1 153 ? 9.312 -21.328 -4.945 1 97.06 153 LEU A C 1
ATOM 1175 O O . LEU A 1 153 ? 9.484 -21.547 -6.148 1 97.06 153 LEU A O 1
ATOM 1179 N N . PRO A 1 154 ? 9.922 -22.156 -4.02 1 95.31 154 PRO A N 1
ATOM 1180 C CA . PRO A 1 154 ? 10.797 -23.234 -4.508 1 95.31 154 PRO A CA 1
ATOM 1181 C C . PRO A 1 154 ? 10.055 -24.234 -5.387 1 95.31 154 PRO A C 1
ATOM 1183 O O . PRO A 1 154 ? 10.609 -24.719 -6.375 1 95.31 1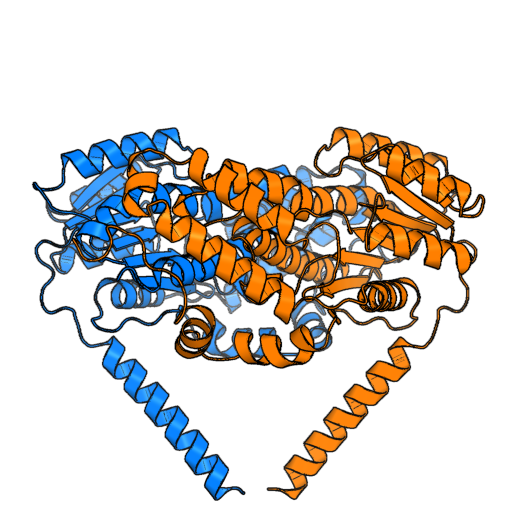54 PRO A O 1
ATOM 1186 N N . LEU A 1 155 ? 8.836 -24.531 -5.109 1 97.06 155 LEU A N 1
ATOM 1187 C CA . LEU A 1 155 ? 8.031 -25.453 -5.898 1 97.06 155 LEU A CA 1
ATOM 1188 C C . LEU A 1 155 ? 7.621 -24.828 -7.227 1 97.06 155 LEU A C 1
ATOM 1190 O O . LEU A 1 155 ? 7.5 -25.516 -8.234 1 97.06 155 LEU A O 1
ATOM 1194 N N . LEU A 1 156 ? 7.387 -23.531 -7.23 1 97.75 156 LEU A N 1
ATOM 1195 C CA . LEU A 1 156 ? 7.043 -22.812 -8.453 1 97.75 156 LEU A CA 1
ATOM 1196 C C . LEU A 1 156 ? 8.227 -22.766 -9.406 1 97.75 156 LEU A C 1
ATOM 1198 O O . LEU A 1 156 ? 8.055 -22.828 -10.625 1 97.75 156 LEU A O 1
ATOM 1202 N N . ARG A 1 157 ? 9.398 -22.609 -8.836 1 95.56 157 ARG A N 1
ATOM 1203 C CA . ARG A 1 157 ? 10.617 -22.547 -9.641 1 95.56 157 ARG A CA 1
ATOM 1204 C C . ARG A 1 157 ? 10.812 -23.859 -10.414 1 95.56 157 ARG A C 1
ATOM 1206 O O . ARG A 1 157 ? 11.273 -23.828 -11.562 1 95.56 157 ARG A O 1
ATOM 1213 N N . LYS A 1 158 ? 10.438 -24.969 -9.805 1 94.5 158 LYS A N 1
ATOM 1214 C CA . LYS A 1 158 ? 10.594 -26.266 -10.461 1 94.5 158 LYS A CA 1
ATOM 1215 C C . LYS A 1 158 ? 9.797 -26.328 -11.758 1 94.5 158 LYS A C 1
ATOM 1217 O O . LYS A 1 158 ? 10.211 -26.984 -12.719 1 94.5 158 LYS A O 1
ATOM 1222 N N . GLU A 1 159 ? 8.703 -25.609 -11.773 1 95.88 159 GLU A N 1
ATOM 1223 C CA . GLU A 1 159 ? 7.801 -25.719 -12.914 1 95.88 159 GLU A CA 1
ATOM 1224 C C . GLU A 1 159 ? 7.828 -24.453 -13.758 1 95.88 159 GLU A C 1
ATOM 1226 O O . GLU A 1 159 ? 7.102 -24.344 -14.75 1 95.88 159 GLU A O 1
ATOM 1231 N N . LYS A 1 160 ? 8.68 -23.469 -13.305 1 95.56 160 LYS A N 1
ATOM 1232 C CA . LYS A 1 160 ? 8.602 -22.156 -13.93 1 95.56 160 LYS A CA 1
ATOM 1233 C C . LYS A 1 160 ? 7.148 -21.688 -14.047 1 95.56 160 LYS A C 1
ATOM 1235 O O . LYS A 1 160 ? 6.703 -21.312 -15.133 1 95.56 160 LYS A O 1
ATOM 1240 N N . GLY A 1 161 ? 6.484 -21.734 -12.906 1 97.69 161 GLY A N 1
ATOM 1241 C CA . GLY A 1 161 ? 5.043 -21.531 -12.836 1 97.69 161 GLY A CA 1
ATOM 1242 C C . GLY A 1 161 ? 4.648 -20.062 -12.719 1 97.69 161 GLY A C 1
ATOM 1243 O O . GLY A 1 161 ? 5.289 -19.203 -13.305 1 97.69 161 GLY A O 1
ATOM 1244 N N . ARG A 1 162 ? 3.402 -19.859 -12.008 1 98.25 162 ARG A N 1
ATOM 1245 C CA . ARG A 1 162 ? 2.812 -18.516 -11.961 1 98.25 162 ARG A CA 1
ATOM 1246 C C . ARG A 1 162 ? 2.297 -18.203 -10.562 1 98.25 162 ARG A C 1
ATOM 1248 O O . ARG A 1 162 ? 1.834 -19.078 -9.844 1 98.25 162 ARG A O 1
ATOM 1255 N N . VAL A 1 163 ? 2.471 -17 -10.242 1 98.88 163 VAL A N 1
ATOM 1256 C CA . VAL A 1 163 ? 1.802 -16.469 -9.055 1 98.88 163 VAL A CA 1
ATOM 1257 C C . VAL A 1 163 ? 0.673 -15.523 -9.484 1 98.88 163 VAL A C 1
ATOM 1259 O O . VAL A 1 163 ? 0.871 -14.648 -10.328 1 98.88 163 VAL A O 1
ATOM 1262 N N . VAL A 1 164 ? -0.532 -15.758 -9.008 1 98.94 164 VAL A N 1
ATOM 1263 C CA . VAL A 1 164 ? -1.682 -14.898 -9.258 1 98.94 164 VAL A CA 1
ATOM 1264 C C . VAL A 1 164 ? -2.145 -14.258 -7.949 1 98.94 164 VAL A C 1
ATOM 1266 O O . VAL A 1 164 ? -2.566 -14.961 -7.027 1 98.94 164 VAL A O 1
ATOM 1269 N N . ASN A 1 165 ? -2.039 -12.969 -7.852 1 98.88 165 ASN A N 1
ATOM 1270 C CA . ASN A 1 165 ? -2.393 -12.242 -6.641 1 98.88 165 ASN A CA 1
ATOM 1271 C C . ASN A 1 165 ? -3.693 -11.461 -6.816 1 98.88 165 ASN A C 1
ATOM 1273 O O . ASN A 1 165 ? -3.875 -10.766 -7.812 1 98.88 165 ASN A O 1
ATOM 1277 N N . MET A 1 166 ? -4.559 -11.609 -5.84 1 98.62 166 MET A N 1
ATOM 1278 C CA . MET A 1 166 ? -5.812 -10.859 -5.805 1 98.62 166 MET A CA 1
ATOM 1279 C C . MET A 1 166 ? -5.613 -9.5 -5.156 1 98.62 166 MET A C 1
ATOM 1281 O O . MET A 1 166 ? -5.211 -9.414 -3.994 1 98.62 166 MET A O 1
ATOM 1285 N N . THR A 1 167 ? -5.855 -8.484 -5.883 1 97.94 167 THR A N 1
ATOM 1286 C CA . THR A 1 167 ? -5.914 -7.145 -5.312 1 97.94 167 THR A CA 1
ATOM 1287 C C . THR A 1 167 ? -7.309 -6.547 -5.477 1 97.94 167 THR A C 1
ATOM 1289 O O . THR A 1 167 ? -8.266 -7.012 -4.852 1 97.94 167 THR A O 1
ATOM 1292 N N . SER A 1 168 ? -7.473 -5.422 -6.148 1 96.38 168 SER A N 1
ATOM 1293 C CA . SER A 1 168 ? -8.742 -4.719 -6.305 1 96.38 168 SER A CA 1
ATOM 1294 C C . SER A 1 168 ? -8.555 -3.416 -7.078 1 96.38 168 SER A C 1
ATOM 1296 O O . SER A 1 168 ? -7.445 -2.889 -7.16 1 96.38 168 SER A O 1
ATOM 1298 N N . ILE A 1 169 ? -9.609 -2.986 -7.652 1 94.94 169 ILE A N 1
ATOM 1299 C CA . ILE A 1 169 ? -9.602 -1.62 -8.164 1 94.94 169 ILE A CA 1
ATOM 1300 C C . ILE A 1 169 ? -9.266 -0.649 -7.031 1 94.94 169 ILE A C 1
ATOM 1302 O O . ILE A 1 169 ? -8.734 0.436 -7.277 1 94.94 169 ILE A O 1
ATOM 1306 N N . CYS A 1 170 ? -9.523 -1.086 -5.805 1 94.69 170 CYS A N 1
ATOM 1307 C CA . CYS A 1 170 ? -9.219 -0.281 -4.629 1 94.69 170 CYS A CA 1
ATOM 1308 C C . CYS A 1 170 ? -7.727 -0.296 -4.328 1 94.69 170 CYS A C 1
ATOM 1310 O O . CYS A 1 170 ? -7.277 0.326 -3.361 1 94.69 170 CYS A O 1
ATOM 1312 N N . GLY A 1 171 ? -6.977 -0.943 -5.117 1 94.62 171 GLY A N 1
ATOM 1313 C CA . GLY A 1 171 ? -5.527 -0.83 -5.109 1 94.62 171 GLY A CA 1
ATOM 1314 C C . GLY A 1 171 ? -5.012 0.267 -6.02 1 94.62 171 GLY A C 1
ATOM 1315 O O . GLY A 1 171 ? -3.809 0.54 -6.051 1 94.62 171 GLY A O 1
ATOM 1316 N N . ARG A 1 172 ? -5.914 0.9 -6.754 1 92.31 172 ARG A N 1
ATOM 1317 C CA . ARG A 1 172 ? -5.598 1.982 -7.68 1 92.31 172 ARG A CA 1
ATOM 1318 C C . ARG A 1 172 ? -6.23 3.293 -7.227 1 92.31 172 ARG A C 1
ATOM 1320 O O . ARG A 1 172 ? -5.648 4.363 -7.406 1 92.31 172 ARG A O 1
ATOM 1327 N N . ILE A 1 173 ? -7.387 3.16 -6.688 1 93.44 173 ILE A N 1
ATOM 1328 C CA . ILE A 1 173 ? -8.148 4.297 -6.184 1 93.44 173 ILE A CA 1
ATOM 1329 C C . ILE A 1 173 ? -8.898 3.895 -4.914 1 93.44 173 ILE A C 1
ATOM 1331 O O . ILE A 1 173 ? -9.422 2.783 -4.824 1 93.44 173 ILE A O 1
ATOM 1335 N N . THR A 1 174 ? -9 4.816 -3.996 1 94.56 174 THR A N 1
ATOM 1336 C CA . THR A 1 174 ? -9.578 4.473 -2.705 1 94.56 174 THR A CA 1
ATOM 1337 C C . THR A 1 174 ? -11.094 4.664 -2.727 1 94.56 174 THR A C 1
ATOM 1339 O O . THR A 1 174 ? -11.586 5.793 -2.668 1 94.56 174 THR A O 1
ATOM 1342 N N . LEU A 1 175 ? -11.859 3.547 -2.783 1 91.31 175 LEU A N 1
ATOM 1343 C CA . LEU A 1 175 ? -13.312 3.553 -2.863 1 91.31 175 LEU A CA 1
ATOM 1344 C C . LEU A 1 175 ? -13.922 2.619 -1.82 1 91.31 175 LEU A C 1
ATOM 1346 O O . LEU A 1 175 ? -15.117 2.328 -1.862 1 91.31 175 LEU A O 1
ATOM 1350 N N . ALA A 1 176 ? -13.07 2.035 -0.982 1 90.88 176 ALA A N 1
ATOM 1351 C CA . ALA A 1 176 ? -13.445 1.075 0.052 1 90.88 176 ALA A CA 1
ATOM 1352 C C . ALA A 1 176 ? -12.898 1.494 1.414 1 90.88 176 ALA A C 1
ATOM 1354 O O . ALA A 1 176 ? -12.289 2.559 1.545 1 90.88 176 ALA A O 1
ATOM 1355 N N . PRO A 1 177 ? -13.297 0.684 2.445 1 93.56 177 PRO A N 1
ATOM 1356 C CA . PRO A 1 177 ? -12.727 1.015 3.754 1 93.56 177 PRO A CA 1
ATOM 1357 C C . PRO A 1 177 ? -11.211 1.205 3.709 1 93.56 177 PRO A C 1
ATOM 1359 O O . PRO A 1 177 ? -10.523 0.496 2.975 1 93.56 177 PRO A O 1
ATOM 1362 N N . THR A 1 178 ? -10.742 2.098 4.512 1 97.56 178 THR A N 1
ATOM 1363 C CA . THR A 1 178 ? -9.359 2.543 4.453 1 97.56 178 THR A CA 1
ATOM 1364 C C . THR A 1 178 ? -8.406 1.378 4.695 1 97.56 178 THR A C 1
ATOM 1366 O O . THR A 1 178 ? -7.41 1.222 3.979 1 97.56 178 THR A O 1
ATOM 1369 N N . PRO A 1 179 ? -8.648 0.464 5.719 1 98.19 179 PRO A N 1
ATOM 1370 C CA . PRO A 1 179 ? -7.734 -0.672 5.891 1 98.19 179 PRO A CA 1
ATOM 1371 C C . PRO A 1 179 ? -7.648 -1.55 4.641 1 98.19 179 PRO A C 1
ATOM 1373 O O . PRO A 1 179 ? -6.57 -2.037 4.301 1 98.19 179 PRO A O 1
ATOM 1376 N N . TYR A 1 180 ? -8.742 -1.737 3.984 1 98.06 180 TYR A N 1
ATOM 1377 C CA . TYR A 1 180 ? -8.781 -2.525 2.756 1 98.06 180 TYR A CA 1
ATOM 1378 C C . TYR A 1 180 ? -7.957 -1.861 1.658 1 98.06 180 TYR A C 1
ATOM 1380 O O . TYR A 1 180 ? -7.098 -2.5 1.047 1 98.06 180 TYR A O 1
ATOM 1388 N N . CYS A 1 181 ? -8.234 -0.552 1.43 1 98.31 181 CYS A N 1
ATOM 1389 C CA . CYS A 1 181 ? -7.512 0.175 0.391 1 98.31 181 CYS A CA 1
ATOM 1390 C C . CYS A 1 181 ? -6.012 0.144 0.648 1 98.31 181 CYS A C 1
ATOM 1392 O O . CYS A 1 181 ? -5.227 -0.126 -0.263 1 98.31 181 CYS A O 1
ATOM 1394 N N . ALA A 1 182 ? -5.625 0.41 1.897 1 98.69 182 ALA A N 1
ATOM 1395 C CA . ALA A 1 182 ? -4.203 0.386 2.242 1 98.69 182 ALA A CA 1
ATOM 1396 C C . ALA A 1 182 ? -3.592 -0.981 1.952 1 98.69 182 ALA A C 1
ATOM 1398 O O . ALA A 1 182 ? -2.49 -1.071 1.405 1 98.69 182 ALA A O 1
ATOM 1399 N N . SER A 1 183 ? -4.281 -2.039 2.289 1 98.75 183 SER A N 1
ATOM 1400 C CA . SER A 1 183 ? -3.775 -3.395 2.09 1 98.75 183 SER A CA 1
ATOM 1401 C C . SER A 1 183 ? -3.652 -3.727 0.608 1 98.75 183 SER A C 1
ATOM 1403 O O . SER A 1 183 ? -2.686 -4.367 0.189 1 98.75 183 SER A O 1
ATOM 1405 N N . LYS A 1 184 ? -4.629 -3.318 -0.14 1 98.75 184 LYS A N 1
ATOM 1406 C CA . LYS A 1 184 ? -4.625 -3.668 -1.559 1 98.75 184 LYS A CA 1
ATOM 1407 C C . LYS A 1 184 ? -3.609 -2.826 -2.326 1 98.75 184 LYS A C 1
ATOM 1409 O O . LYS A 1 184 ? -3.004 -3.301 -3.289 1 98.75 184 LYS A O 1
ATOM 1414 N N . TYR A 1 185 ? -3.402 -1.543 -1.899 1 98.69 185 TYR A N 1
ATOM 1415 C CA . TYR A 1 185 ? -2.281 -0.779 -2.438 1 98.69 185 TYR A CA 1
ATOM 1416 C C . TYR A 1 185 ? -0.959 -1.483 -2.16 1 98.69 185 TYR A C 1
ATOM 1418 O O . TYR A 1 185 ? -0.126 -1.629 -3.059 1 98.69 185 TYR A O 1
ATOM 1426 N N . ALA A 1 186 ? -0.809 -1.891 -0.955 1 98.81 186 ALA A N 1
ATOM 1427 C CA . ALA A 1 186 ? 0.42 -2.588 -0.586 1 98.81 186 ALA A CA 1
ATOM 1428 C C . ALA A 1 186 ? 0.578 -3.881 -1.383 1 98.81 186 ALA A C 1
ATOM 1430 O O . ALA A 1 186 ? 1.684 -4.223 -1.808 1 98.81 186 ALA A O 1
ATOM 1431 N N . ALA A 1 187 ? -0.491 -4.57 -1.592 1 98.81 187 ALA A N 1
ATOM 1432 C CA . ALA A 1 187 ? -0.466 -5.812 -2.363 1 98.81 187 ALA A CA 1
ATOM 1433 C C . ALA A 1 187 ? -0.067 -5.547 -3.812 1 98.81 187 ALA A C 1
ATOM 1435 O O . ALA A 1 187 ? 0.612 -6.367 -4.434 1 98.81 187 ALA A O 1
ATOM 1436 N N . GLU A 1 188 ? -0.548 -4.426 -4.363 1 98.5 188 GLU A N 1
ATOM 1437 C CA . GLU A 1 188 ? -0.116 -4.031 -5.703 1 98.5 188 GLU A CA 1
ATOM 1438 C C . GLU A 1 188 ? 1.398 -3.857 -5.766 1 98.5 188 GLU A C 1
ATOM 1440 O O . GLU A 1 188 ? 2.051 -4.371 -6.676 1 98.5 188 GLU A O 1
ATOM 1445 N N . ALA A 1 189 ? 1.904 -3.129 -4.805 1 98.56 189 ALA A N 1
ATOM 1446 C CA . ALA A 1 189 ? 3.344 -2.883 -4.758 1 98.56 189 ALA A CA 1
ATOM 1447 C C . ALA A 1 189 ? 4.121 -4.191 -4.648 1 98.56 189 ALA A C 1
ATOM 1449 O O . ALA A 1 189 ? 5.086 -4.414 -5.383 1 98.56 189 ALA A O 1
ATOM 1450 N N . TYR A 1 190 ? 3.646 -5.066 -3.734 1 98.81 190 TYR A N 1
ATOM 1451 C CA . TYR A 1 190 ? 4.309 -6.352 -3.557 1 98.81 190 TYR A CA 1
ATOM 1452 C C . TYR A 1 190 ? 4.312 -7.152 -4.855 1 98.81 190 TYR A C 1
ATOM 1454 O O . TYR A 1 190 ? 5.332 -7.73 -5.234 1 98.81 190 TYR A O 1
ATOM 1462 N N . SER A 1 191 ? 3.205 -7.16 -5.516 1 98.69 191 SER A N 1
ATOM 1463 C CA . SER A 1 191 ? 3.061 -7.934 -6.746 1 98.69 191 SER A CA 1
ATOM 1464 C C . SER A 1 191 ? 3.996 -7.414 -7.836 1 98.69 191 SER A C 1
ATOM 1466 O O . SER A 1 191 ? 4.625 -8.203 -8.547 1 98.69 191 SER A O 1
ATOM 1468 N N . ASP A 1 192 ? 4.074 -6.109 -7.977 1 97.81 192 ASP A N 1
ATOM 1469 C CA . ASP A 1 192 ? 4.98 -5.52 -8.953 1 97.81 192 ASP A CA 1
ATOM 1470 C C . ASP A 1 192 ? 6.438 -5.844 -8.617 1 97.81 192 ASP A C 1
ATOM 1472 O O . ASP A 1 192 ? 7.223 -6.176 -9.5 1 97.81 192 ASP A O 1
ATOM 1476 N N . CYS A 1 193 ? 6.781 -5.727 -7.336 1 97.94 193 CYS A N 1
ATOM 1477 C CA . CYS A 1 193 ? 8.141 -6.047 -6.902 1 97.94 193 CYS A CA 1
ATOM 1478 C C . CYS A 1 193 ? 8.461 -7.512 -7.172 1 97.94 193 CYS A C 1
ATOM 1480 O O . CYS A 1 193 ? 9.539 -7.828 -7.684 1 97.94 193 CYS A O 1
ATOM 1482 N N . LEU A 1 194 ? 7.508 -8.344 -6.832 1 98.38 194 LEU A N 1
ATOM 1483 C CA . LEU A 1 194 ? 7.68 -9.773 -7.047 1 98.38 194 LEU A CA 1
ATOM 1484 C C . LEU A 1 194 ? 7.91 -10.078 -8.523 1 98.38 194 LEU A C 1
ATOM 1486 O O . LEU A 1 194 ? 8.828 -10.828 -8.875 1 98.38 194 LEU A O 1
ATOM 1490 N N . ARG A 1 195 ? 7.066 -9.516 -9.352 1 97.75 195 ARG A N 1
ATOM 1491 C CA . ARG A 1 195 ? 7.18 -9.711 -10.789 1 97.75 195 ARG A CA 1
ATOM 1492 C C . ARG A 1 195 ? 8.562 -9.305 -11.289 1 97.75 195 ARG A C 1
ATOM 1494 O O . ARG A 1 195 ? 9.188 -10.031 -12.07 1 97.75 195 ARG A O 1
ATOM 1501 N N . ARG A 1 196 ? 9.039 -8.211 -10.805 1 96.25 196 ARG A N 1
ATOM 1502 C CA . ARG A 1 196 ? 10.328 -7.691 -11.25 1 96.25 196 ARG A CA 1
ATOM 1503 C C . ARG A 1 196 ? 11.477 -8.523 -10.688 1 96.25 196 ARG A C 1
ATOM 1505 O O . ARG A 1 196 ? 12.477 -8.758 -11.367 1 96.25 196 ARG A O 1
ATOM 1512 N N . ASP A 1 197 ? 11.359 -8.977 -9.469 1 96.25 197 ASP A N 1
ATOM 1513 C CA . ASP A 1 197 ? 12.398 -9.797 -8.844 1 96.25 197 ASP A CA 1
ATOM 1514 C C . ASP A 1 197 ? 12.531 -11.141 -9.562 1 96.25 197 ASP A C 1
ATOM 1516 O O . ASP A 1 197 ? 13.633 -11.695 -9.641 1 96.25 197 ASP A O 1
ATOM 1520 N N . LEU A 1 198 ? 11.406 -11.641 -10.078 1 96.12 198 LEU A N 1
ATOM 1521 C CA . LEU A 1 198 ? 11.383 -12.961 -10.703 1 96.12 198 LEU A CA 1
ATOM 1522 C C . LEU A 1 198 ? 11.5 -12.852 -12.219 1 96.12 198 LEU A C 1
ATOM 1524 O O . LEU A 1 198 ? 11.406 -13.859 -12.922 1 96.12 198 LEU A O 1
ATOM 1528 N N . TYR A 1 199 ? 11.703 -11.688 -12.656 1 94.12 199 TYR A N 1
ATOM 1529 C CA . TYR A 1 199 ? 11.617 -11.336 -14.07 1 94.12 199 TYR A CA 1
ATOM 1530 C C . TYR A 1 199 ? 12.5 -12.25 -14.914 1 94.12 199 TYR A C 1
ATOM 1532 O O . TYR A 1 199 ? 12.125 -12.656 -16.016 1 94.12 199 TYR A O 1
ATOM 1540 N N . LYS A 1 200 ? 13.609 -12.688 -14.406 1 92.81 200 LYS A N 1
ATOM 1541 C CA . LYS A 1 200 ? 14.555 -13.492 -15.18 1 92.81 200 LYS A CA 1
ATOM 1542 C C . LYS A 1 200 ? 14.516 -14.953 -14.734 1 92.81 200 LYS A C 1
ATOM 1544 O O . LYS A 1 200 ? 15.422 -15.727 -15.062 1 92.81 200 LYS A O 1
ATOM 1549 N N . GLU A 1 201 ? 13.508 -15.352 -13.992 1 93.31 201 GLU A N 1
ATOM 1550 C CA . GLU A 1 201 ? 13.5 -16.703 -13.422 1 93.31 201 GLU A CA 1
ATOM 1551 C C . GLU A 1 201 ? 12.398 -17.547 -14.039 1 93.31 201 GLU A C 1
ATOM 1553 O O . GLU A 1 201 ? 12.109 -18.656 -13.555 1 93.31 201 GLU A O 1
ATOM 1558 N N . GLY A 1 202 ? 11.727 -17.031 -14.992 1 92.06 202 GLY A N 1
ATOM 1559 C CA . GLY A 1 202 ? 10.734 -17.812 -15.727 1 92.06 202 GLY A CA 1
ATOM 1560 C C . GLY A 1 202 ? 9.391 -17.891 -15.023 1 92.06 202 GLY A C 1
ATOM 1561 O O . GLY A 1 202 ? 8.438 -18.453 -15.555 1 92.06 202 GLY A O 1
ATOM 1562 N N . ILE A 1 203 ? 9.328 -17.438 -13.789 1 96.5 203 ILE A N 1
ATOM 1563 C CA . ILE A 1 203 ? 8.07 -17.391 -13.055 1 96.5 203 ILE A CA 1
ATOM 1564 C C . ILE A 1 203 ? 7.336 -16.078 -13.375 1 96.5 203 ILE A C 1
ATOM 1566 O O . ILE A 1 203 ? 7.926 -15 -13.297 1 96.5 203 ILE A O 1
ATOM 1570 N N . SER A 1 204 ? 6.07 -16.156 -13.812 1 97.5 204 SER A N 1
ATOM 1571 C CA . SER A 1 204 ? 5.316 -14.938 -14.109 1 97.5 204 SER A CA 1
ATOM 1572 C C . SER A 1 204 ? 4.387 -14.578 -12.953 1 97.5 204 SER A C 1
ATOM 1574 O O . SER A 1 204 ? 3.975 -15.445 -12.18 1 97.5 204 SER A O 1
ATOM 1576 N N . VAL A 1 205 ? 4.133 -13.328 -12.766 1 98.62 205 VAL A N 1
ATOM 1577 C CA . VAL A 1 205 ? 3.283 -12.805 -11.703 1 98.62 205 VAL A CA 1
ATOM 1578 C C . VAL A 1 205 ? 2.129 -12.008 -12.305 1 98.62 205 VAL A C 1
ATOM 1580 O O . VAL A 1 205 ? 2.342 -11.141 -13.164 1 98.62 205 VAL A O 1
ATOM 1583 N N . HIS A 1 206 ? 0.938 -12.336 -11.875 1 98.62 206 HIS A N 1
ATOM 1584 C CA . HIS A 1 206 ? -0.279 -11.734 -12.414 1 98.62 206 HIS A CA 1
ATOM 1585 C C . HIS A 1 206 ? -1.144 -11.156 -11.297 1 98.62 206 HIS A C 1
ATOM 1587 O O . HIS A 1 206 ? -1.15 -11.672 -10.18 1 98.62 206 HIS A O 1
ATOM 1593 N N . ILE A 1 207 ? -1.817 -10.078 -11.609 1 98.56 207 ILE A N 1
ATOM 1594 C CA . ILE A 1 207 ? -2.641 -9.375 -10.633 1 98.56 207 ILE A CA 1
ATOM 1595 C C . ILE A 1 207 ? -4.086 -9.32 -11.117 1 98.56 207 ILE A C 1
ATOM 1597 O O . ILE A 1 207 ? -4.348 -8.984 -12.273 1 98.56 207 ILE A O 1
ATOM 1601 N N . ILE A 1 208 ? -5.035 -9.711 -10.281 1 98.62 208 ILE A N 1
ATOM 1602 C CA . ILE A 1 208 ? -6.461 -9.562 -10.539 1 98.62 208 ILE A CA 1
ATOM 1603 C C . ILE A 1 208 ? -6.992 -8.328 -9.805 1 98.62 208 ILE A C 1
ATOM 1605 O O . ILE A 1 208 ? -6.875 -8.227 -8.586 1 98.62 208 ILE A O 1
ATOM 1609 N N . GLU A 1 209 ? -7.539 -7.414 -10.484 1 97.88 209 GLU A N 1
ATOM 1610 C CA . GLU A 1 209 ? -8.094 -6.18 -9.938 1 97.88 209 GLU A CA 1
ATOM 1611 C C . GLU A 1 209 ? -9.586 -6.074 -10.211 1 97.88 209 GLU A C 1
ATOM 1613 O O . GLU A 1 209 ? -10.008 -5.316 -11.086 1 97.88 209 GLU A O 1
ATOM 1618 N N . PRO A 1 210 ? -10.359 -6.715 -9.414 1 97.19 210 PRO A N 1
ATOM 1619 C CA . PRO A 1 210 ? -11.805 -6.621 -9.617 1 97.19 210 PRO A CA 1
ATOM 1620 C C . PRO A 1 210 ? -12.383 -5.293 -9.148 1 97.19 210 PRO A C 1
ATOM 1622 O O . PRO A 1 210 ? -11.891 -4.707 -8.18 1 97.19 210 PRO A O 1
ATOM 1625 N N . GLY A 1 211 ? -13.422 -4.871 -9.852 1 95.38 211 GLY A N 1
ATOM 1626 C CA . GLY A 1 211 ? -14.32 -3.891 -9.266 1 95.38 211 GLY A CA 1
ATOM 1627 C C . GLY A 1 211 ? -15.203 -4.473 -8.18 1 95.38 211 GLY A C 1
ATOM 1628 O O . GLY A 1 211 ? -14.781 -5.359 -7.434 1 95.38 211 GLY A O 1
ATOM 1629 N N . TYR A 1 212 ? -16.359 -3.934 -8.047 1 93.44 212 TYR A N 1
ATOM 1630 C CA . TYR A 1 212 ? -17.312 -4.438 -7.066 1 93.44 212 TYR A CA 1
ATOM 1631 C C . TYR A 1 212 ? -18.156 -5.574 -7.652 1 93.44 212 TYR A C 1
ATOM 1633 O O . TYR A 1 212 ? -18.844 -5.398 -8.656 1 93.44 212 TYR A O 1
ATOM 1641 N N . PHE A 1 213 ? -18.047 -6.668 -7.031 1 94.06 213 PHE A N 1
ATOM 1642 C CA . PHE A 1 213 ? -18.812 -7.832 -7.453 1 94.06 213 PHE A CA 1
ATOM 1643 C C . PHE A 1 213 ? -19.594 -8.422 -6.281 1 94.06 213 PHE A C 1
ATOM 1645 O O . PHE A 1 213 ? -19.172 -8.305 -5.129 1 94.06 213 PHE A O 1
ATOM 1652 N N . ALA A 1 214 ? -20.672 -9.039 -6.602 1 88.56 214 ALA A N 1
ATOM 1653 C CA . ALA A 1 214 ? -21.531 -9.609 -5.574 1 88.56 214 ALA A CA 1
ATOM 1654 C C . ALA A 1 214 ? -20.906 -10.836 -4.93 1 88.56 214 ALA A C 1
ATOM 1656 O O . ALA A 1 214 ? -20.828 -11.898 -5.547 1 88.56 214 ALA A O 1
ATOM 1657 N N . THR A 1 215 ? -20.375 -10.672 -3.76 1 88.62 215 THR A N 1
ATOM 1658 C CA . THR A 1 215 ? -19.859 -11.688 -2.846 1 88.62 215 THR A CA 1
ATOM 1659 C C . THR A 1 215 ? -20.281 -11.383 -1.41 1 88.62 215 THR A C 1
ATOM 1661 O O . THR A 1 215 ? -20.984 -10.398 -1.157 1 88.62 215 THR A O 1
ATOM 1664 N N . ASN A 1 216 ? -19.906 -12.227 -0.508 1 83.75 216 ASN A N 1
ATOM 1665 C CA . ASN A 1 216 ? -20.203 -11.969 0.896 1 83.75 216 ASN A CA 1
ATOM 1666 C C . ASN A 1 216 ? -19.562 -10.672 1.378 1 83.75 216 ASN A C 1
ATOM 1668 O O . ASN A 1 216 ? -20.094 -10.008 2.271 1 83.75 216 ASN A O 1
ATOM 1672 N N . MET A 1 217 ? -18.562 -10.242 0.777 1 84.25 217 MET A N 1
ATOM 1673 C CA . MET A 1 217 ? -17.797 -9.07 1.184 1 84.25 217 MET A CA 1
ATOM 1674 C C . MET A 1 217 ? -18.578 -7.789 0.863 1 84.25 217 MET A C 1
ATOM 1676 O O . MET A 1 217 ? -18.406 -6.773 1.547 1 84.25 217 MET A O 1
ATOM 1680 N N . THR A 1 218 ? -19.484 -7.855 -0.124 1 86 218 THR A N 1
ATOM 1681 C CA . THR A 1 218 ? -20.125 -6.629 -0.58 1 86 218 THR A CA 1
ATOM 1682 C C . THR A 1 218 ? -21.625 -6.656 -0.261 1 86 218 THR A C 1
ATOM 1684 O O . THR A 1 218 ? -22.406 -5.926 -0.872 1 86 218 THR A O 1
ATOM 1687 N N . LYS A 1 219 ? -22.047 -7.492 0.656 1 86.19 219 LYS A N 1
ATOM 1688 C CA . LYS A 1 219 ? -23.438 -7.516 1.067 1 86.19 219 LYS A CA 1
ATOM 1689 C C . LYS A 1 219 ? -23.812 -6.242 1.819 1 86.19 219 LYS A C 1
ATOM 1691 O O . LYS A 1 219 ? -23.234 -5.93 2.855 1 86.19 219 LYS A O 1
ATOM 1696 N N . PRO A 1 220 ? -24.797 -5.586 1.354 1 84.75 220 PRO A N 1
ATOM 1697 C CA . PRO A 1 220 ? -25.156 -4.301 1.96 1 84.75 220 PRO A CA 1
ATOM 1698 C C . PRO A 1 220 ? -25.5 -4.426 3.439 1 84.75 220 PRO A C 1
ATOM 1700 O O . PRO A 1 220 ? -25.188 -3.535 4.23 1 84.75 220 PRO A O 1
ATOM 1703 N N . ASP A 1 221 ? -26.141 -5.469 3.807 1 85.75 221 ASP A N 1
ATOM 1704 C CA . ASP A 1 221 ? -26.578 -5.629 5.191 1 85.75 221 ASP A CA 1
ATOM 1705 C C . ASP A 1 221 ? -25.375 -5.707 6.137 1 85.75 221 ASP A C 1
ATOM 1707 O O . ASP A 1 221 ? -25.469 -5.293 7.293 1 85.75 221 ASP A O 1
ATOM 1711 N N . ASN A 1 222 ? -24.297 -6.191 5.672 1 87.81 222 ASN A N 1
ATOM 1712 C CA . ASN A 1 222 ? -23.078 -6.262 6.484 1 87.81 222 ASN A CA 1
ATOM 1713 C C . ASN A 1 222 ? -22.484 -4.875 6.727 1 87.81 222 ASN A C 1
ATOM 1715 O O . ASN A 1 222 ? -21.891 -4.629 7.773 1 87.81 222 ASN A O 1
ATOM 1719 N N . LEU A 1 223 ? -22.719 -4.051 5.797 1 87 223 LEU A N 1
ATOM 1720 C CA . LEU A 1 223 ? -22.188 -2.691 5.906 1 87 223 LEU A CA 1
ATOM 1721 C C . LEU A 1 223 ? -22.781 -1.985 7.125 1 87 223 LEU A C 1
ATOM 1723 O O . LEU A 1 223 ? -22.062 -1.305 7.859 1 87 223 LEU A O 1
ATOM 1727 N N . VAL A 1 224 ? -24.125 -2.18 7.328 1 87.5 224 VAL A N 1
ATOM 1728 C CA . VAL A 1 224 ? -24.797 -1.549 8.453 1 87.5 224 VAL A CA 1
ATOM 1729 C C . VAL A 1 224 ? -24.172 -2.012 9.766 1 87.5 224 VAL A C 1
ATOM 1731 O O . VAL A 1 224 ? -23.828 -1.192 10.617 1 87.5 224 VAL A O 1
ATOM 1734 N N . LEU A 1 225 ? -24.016 -3.262 9.797 1 90.31 225 LEU A N 1
ATOM 1735 C CA . LEU A 1 225 ? -23.469 -3.854 11.016 1 90.31 225 LEU A CA 1
ATOM 1736 C C . LEU A 1 225 ? -22.047 -3.381 11.266 1 90.31 225 LEU A C 1
ATOM 1738 O O . LEU A 1 225 ? -21.703 -3.02 12.391 1 90.31 225 LEU A O 1
ATOM 1742 N N . PHE A 1 226 ? -21.266 -3.307 10.281 1 91.31 226 PHE A N 1
ATOM 1743 C CA . PHE A 1 226 ? -19.859 -2.955 10.422 1 91.31 226 PHE A CA 1
ATOM 1744 C C . PHE A 1 226 ? -19.703 -1.482 10.789 1 91.31 226 PHE A C 1
ATOM 1746 O O . PHE A 1 226 ? -18.859 -1.127 11.609 1 91.31 226 PHE A O 1
ATOM 1753 N N . LEU A 1 227 ? -20.5 -0.664 10.188 1 93.62 227 LEU A N 1
ATOM 1754 C CA . LEU A 1 227 ? -20.438 0.763 10.477 1 93.62 227 LEU A CA 1
ATOM 1755 C C . LEU A 1 227 ? -20.875 1.041 11.914 1 93.62 227 LEU A C 1
ATOM 1757 O O . LEU A 1 227 ? -20.25 1.838 12.617 1 93.62 227 LEU A O 1
ATOM 1761 N N . GLN A 1 228 ? -21.953 0.345 12.289 1 92.81 228 GLN A N 1
ATOM 1762 C CA . GLN A 1 228 ? -22.438 0.516 13.648 1 92.81 228 GLN A CA 1
ATOM 1763 C C . GLN A 1 228 ? -21.422 0.017 14.672 1 92.81 228 GLN A C 1
ATOM 1765 O O . GLN A 1 228 ? -21.203 0.66 15.695 1 92.81 228 GLN A O 1
ATOM 1770 N N . GLU A 1 229 ? -20.891 -1.065 14.336 1 94.5 229 GLU A N 1
ATOM 1771 C CA . GLU A 1 229 ? -19.875 -1.623 15.227 1 94.5 229 GLU A CA 1
ATOM 1772 C C . GLU A 1 229 ? -18.672 -0.686 15.352 1 94.5 229 GLU A C 1
ATOM 1774 O O . GLU A 1 229 ? -18.172 -0.465 16.453 1 94.5 229 GLU A O 1
ATOM 1779 N N . ALA A 1 230 ? -18.203 -0.153 14.273 1 95.25 230 ALA A N 1
ATOM 1780 C CA . ALA A 1 230 ? -17.078 0.768 14.281 1 95.25 230 ALA A CA 1
ATOM 1781 C C . ALA A 1 230 ? -17.391 2.021 15.094 1 95.25 230 ALA A C 1
ATOM 1783 O O . ALA A 1 230 ? -16.578 2.465 15.906 1 95.25 230 ALA A O 1
ATOM 1784 N N . TYR A 1 231 ? -18.547 2.529 14.898 1 96.25 231 TYR A N 1
ATOM 1785 C CA . TYR A 1 231 ? -18.969 3.723 15.617 1 96.25 231 TYR A CA 1
ATOM 1786 C C . TYR A 1 231 ? -19.047 3.453 17.125 1 96.25 231 TYR A C 1
ATOM 1788 O O . TYR A 1 231 ? -18.609 4.27 17.922 1 96.25 231 TYR A O 1
ATOM 1796 N N . ASN A 1 232 ? -19.578 2.293 17.453 1 95.69 232 ASN A N 1
ATOM 1797 C CA . ASN A 1 232 ? -19.781 1.94 18.859 1 95.69 232 ASN A CA 1
ATOM 1798 C C . ASN A 1 232 ? -18.453 1.774 19.594 1 95.69 232 ASN A C 1
ATOM 1800 O O . ASN A 1 232 ? -18.375 2.004 20.797 1 95.69 232 ASN A O 1
ATOM 1804 N N . ARG A 1 233 ? -17.469 1.442 18.906 1 95.5 233 ARG A N 1
ATOM 1805 C CA . ARG A 1 233 ? -16.172 1.208 19.5 1 95.5 233 ARG A CA 1
ATOM 1806 C C . ARG A 1 233 ? -15.398 2.516 19.688 1 95.5 233 ARG A C 1
ATOM 1808 O O . ARG A 1 233 ? -14.383 2.555 20.375 1 95.5 233 ARG A O 1
ATOM 1815 N N . CYS A 1 234 ? -15.844 3.561 19.078 1 95.5 234 CYS A N 1
ATOM 1816 C CA . CYS A 1 234 ? -15.125 4.828 19.109 1 95.5 234 CYS A CA 1
ATOM 1817 C C . CYS A 1 234 ? -15.141 5.438 20.5 1 95.5 234 CYS A C 1
ATOM 1819 O O . CYS A 1 234 ? -16.016 5.117 21.312 1 95.5 234 CYS A O 1
ATOM 1821 N N . ASP A 1 235 ? -14.172 6.301 20.75 1 93.06 235 ASP A N 1
ATOM 1822 C CA . ASP A 1 235 ? -14.172 7.09 21.984 1 93.06 235 ASP A CA 1
ATOM 1823 C C . ASP A 1 235 ? -15.375 8.031 22.031 1 93.06 235 ASP A C 1
ATOM 1825 O O . ASP A 1 235 ? -15.883 8.461 20.984 1 93.06 235 ASP A O 1
ATOM 1829 N N . PRO A 1 236 ? -15.859 8.398 23.219 1 94.06 236 PRO A N 1
ATOM 1830 C CA . PRO A 1 236 ? -17.031 9.273 23.375 1 94.06 236 PRO A CA 1
ATOM 1831 C C . PRO A 1 236 ? -16.875 10.594 22.625 1 94.06 236 PRO A C 1
ATOM 1833 O O . PRO A 1 236 ? -17.844 11.102 22.047 1 94.06 236 PRO A O 1
ATOM 1836 N N . GLU A 1 237 ? -15.711 11.094 22.594 1 92 237 GLU A N 1
ATOM 1837 C CA . GLU A 1 237 ? -15.5 12.375 21.922 1 92 237 GLU A CA 1
ATOM 1838 C C . GLU A 1 237 ? -15.719 12.25 20.406 1 92 237 GLU A C 1
ATOM 1840 O O . GLU A 1 237 ? -16.281 13.148 19.781 1 92 237 GLU A O 1
ATOM 1845 N N . VAL A 1 238 ? -15.289 11.156 19.875 1 94 238 VAL A N 1
ATOM 1846 C CA . VAL A 1 238 ? -15.469 10.906 18.438 1 94 238 VAL A CA 1
ATOM 1847 C C . VAL A 1 238 ? -16.938 10.68 18.141 1 94 238 VAL A C 1
ATOM 1849 O O . VAL A 1 238 ? -17.469 11.211 17.156 1 94 238 VAL A O 1
ATOM 1852 N N . LYS A 1 239 ? -17.609 9.945 18.969 1 95.31 239 LYS A N 1
ATOM 1853 C CA . LYS A 1 239 ? -19.031 9.703 18.781 1 95.31 239 LYS A CA 1
ATOM 1854 C C . LYS A 1 239 ? -19.828 11.008 18.812 1 95.31 239 LYS A C 1
ATOM 1856 O O . LYS A 1 239 ? -20.75 11.195 18.016 1 95.31 239 LYS A O 1
ATOM 1861 N N . GLU A 1 240 ? -19.406 11.828 19.734 1 94.19 240 GLU A N 1
ATOM 1862 C CA . GLU A 1 240 ? -20.062 13.125 19.844 1 94.19 240 GLU A CA 1
ATOM 1863 C C . GLU A 1 240 ? -19.812 13.992 18.625 1 94.19 240 GLU A C 1
ATOM 1865 O O . GLU A 1 240 ? -20.703 14.695 18.156 1 94.19 240 GLU A O 1
ATOM 1870 N N . TYR A 1 241 ? -18.641 13.945 18.172 1 94.44 241 TYR A N 1
ATOM 1871 C CA . TYR A 1 241 ? -18.266 14.758 17.016 1 94.44 241 TYR A CA 1
ATOM 1872 C C . TYR A 1 241 ? -19.078 14.375 15.789 1 94.44 241 TYR A C 1
ATOM 1874 O O . TYR A 1 241 ? -19.609 15.242 15.094 1 94.44 241 TYR A O 1
ATOM 1882 N N . TYR A 1 242 ? -19.25 13.133 15.508 1 95.75 242 TYR A N 1
ATOM 1883 C CA . TYR A 1 242 ? -19.922 12.664 14.297 1 95.75 242 TYR A CA 1
ATOM 1884 C C . TYR A 1 242 ? -21.438 12.602 14.5 1 95.75 242 TYR A C 1
ATOM 1886 O O . TYR A 1 242 ? -22.203 13.031 13.641 1 95.75 242 TYR A O 1
ATOM 1894 N N . GLY A 1 243 ? -21.859 12.039 15.648 1 95.31 243 GLY A N 1
ATOM 1895 C CA . GLY A 1 243 ? -23.281 11.914 15.969 1 95.31 243 GLY A CA 1
ATOM 1896 C C . GLY A 1 243 ? -23.953 10.766 15.242 1 95.31 243 GLY A C 1
ATOM 1897 O O . GLY A 1 243 ? -23.453 10.289 14.219 1 95.31 243 GLY A O 1
ATOM 1898 N N . LYS A 1 244 ? -25.078 10.336 15.719 1 94.19 244 LYS A N 1
ATOM 1899 C CA . LYS A 1 244 ? -25.828 9.203 15.188 1 94.19 244 LYS A CA 1
ATOM 1900 C C . LYS A 1 244 ? -26.359 9.5 13.797 1 94.19 244 LYS A C 1
ATOM 1902 O O . LYS A 1 244 ? -26.484 8.602 12.961 1 94.19 244 LYS A O 1
ATOM 1907 N N . GLY A 1 245 ? -26.672 10.711 13.602 1 94.88 245 GLY A N 1
ATOM 1908 C CA . GLY A 1 245 ? -27.172 11.102 12.297 1 94.88 245 GLY A CA 1
ATOM 1909 C C . GLY A 1 245 ? -26.172 10.859 11.18 1 94.88 245 GLY A C 1
ATOM 1910 O O . GLY A 1 245 ? -26.547 10.453 10.078 1 94.88 245 GLY A O 1
ATOM 1911 N N . PHE A 1 246 ? -24.938 11.117 11.5 1 95.69 246 PHE A N 1
ATOM 1912 C CA . PHE A 1 246 ? -23.875 10.836 10.531 1 95.69 246 PHE A CA 1
ATOM 1913 C C . PHE A 1 246 ? -23.859 9.367 10.156 1 95.69 246 PHE A C 1
ATOM 1915 O O . PHE A 1 246 ? -23.75 9.023 8.977 1 95.69 246 PHE A O 1
ATOM 1922 N N . VAL A 1 247 ? -24 8.492 11.133 1 95.44 247 VAL A N 1
ATOM 1923 C CA . VAL A 1 247 ? -23.953 7.047 10.93 1 95.44 247 VAL A CA 1
ATOM 1924 C C . VAL A 1 247 ? -25.094 6.609 10.023 1 95.44 247 VAL A C 1
ATOM 1926 O O . VAL A 1 247 ? -24.891 5.828 9.094 1 95.44 247 VAL A O 1
ATOM 1929 N N . GLU A 1 248 ? -26.234 7.113 10.305 1 95.19 248 GLU A N 1
ATOM 1930 C CA . GLU A 1 248 ? -27.406 6.762 9.516 1 95.19 248 GLU A CA 1
ATOM 1931 C C . GLU A 1 248 ? -27.25 7.184 8.062 1 95.19 248 GLU A C 1
ATOM 1933 O O . GLU A 1 248 ? -27.562 6.418 7.148 1 95.19 248 GLU A O 1
ATOM 1938 N N . GLN A 1 249 ? -26.766 8.352 7.926 1 95.44 249 GLN A N 1
ATOM 1939 C CA . GLN A 1 249 ? -26.547 8.844 6.566 1 95.44 249 GLN A CA 1
ATOM 1940 C C . GLN A 1 249 ? -25.469 8.039 5.855 1 95.44 249 GLN A C 1
ATOM 1942 O O . GLN A 1 249 ? -25.578 7.754 4.66 1 95.44 249 GLN A O 1
ATOM 1947 N N . ALA A 1 250 ? -24.453 7.758 6.598 1 94.06 250 ALA A N 1
ATOM 1948 C CA . ALA A 1 250 ? -23.359 6.969 6.031 1 94.06 250 ALA A CA 1
ATOM 1949 C C . ALA A 1 250 ? -23.844 5.598 5.582 1 94.06 250 ALA A C 1
ATOM 1951 O O . ALA A 1 250 ? -23.453 5.098 4.531 1 94.06 250 ALA A O 1
ATOM 1952 N N . VAL A 1 251 ? -24.656 4.973 6.379 1 93.88 251 VAL A N 1
ATOM 1953 C CA . VAL A 1 251 ? -25.234 3.674 6.055 1 93.88 251 VAL A CA 1
ATOM 1954 C C . VAL A 1 251 ? -26.078 3.785 4.777 1 93.88 251 VAL A C 1
ATOM 1956 O O . VAL A 1 251 ? -25.922 2.977 3.857 1 93.88 251 VAL A O 1
ATOM 1959 N N . ASP A 1 252 ? -26.891 4.793 4.699 1 93.94 252 ASP A N 1
ATOM 1960 C CA . ASP A 1 252 ? -27.781 4.977 3.557 1 93.94 252 ASP A CA 1
ATOM 1961 C C . ASP A 1 252 ? -26.984 5.211 2.273 1 93.94 252 ASP A C 1
ATOM 1963 O O . ASP A 1 252 ? -27.25 4.59 1.245 1 93.94 252 ASP A O 1
ATOM 1967 N N . LYS A 1 253 ? -26.078 6.02 2.369 1 91.88 253 LYS A N 1
ATOM 1968 C CA . LYS A 1 253 ? -25.266 6.336 1.201 1 91.88 253 LYS A CA 1
ATOM 1969 C C . LYS A 1 253 ? -24.422 5.141 0.781 1 91.88 253 LYS A C 1
ATOM 1971 O O . LYS A 1 253 ? -24.219 4.906 -0.412 1 91.88 253 LYS A O 1
ATOM 1976 N N . GLY A 1 254 ? -23.891 4.445 1.78 1 90.69 254 GLY A N 1
ATOM 1977 C CA . GLY A 1 254 ? -23.109 3.25 1.49 1 90.69 254 GLY A CA 1
ATOM 1978 C C . GLY A 1 254 ? -23.922 2.168 0.795 1 90.69 254 GLY A C 1
ATOM 1979 O O . GLY A 1 254 ? -23.453 1.554 -0.163 1 90.69 254 GLY A O 1
ATOM 1980 N N . LYS A 1 255 ? -25.109 1.945 1.3 1 91.31 255 LYS A N 1
ATOM 1981 C CA . LYS A 1 255 ? -26 0.96 0.681 1 91.31 255 LYS A CA 1
ATOM 1982 C C . LYS A 1 255 ? -26.328 1.351 -0.755 1 91.31 255 LYS A C 1
ATOM 1984 O O . LYS A 1 255 ? -26.328 0.502 -1.649 1 91.31 255 LYS A O 1
ATOM 1989 N N . THR A 1 256 ? -26.594 2.611 -0.946 1 90.31 256 THR A N 1
ATOM 1990 C CA . THR A 1 256 ? -26.906 3.117 -2.275 1 90.31 256 THR A CA 1
ATOM 1991 C C . THR A 1 256 ? -25.734 2.943 -3.223 1 90.31 256 THR A C 1
ATOM 1993 O O . THR A 1 256 ? -25.906 2.535 -4.371 1 90.31 256 THR A O 1
ATOM 1996 N N . PHE A 1 257 ? -24.641 3.229 -2.721 1 89 257 PHE A N 1
ATOM 1997 C CA . PHE A 1 257 ? -23.422 3.1 -3.516 1 89 257 PHE A CA 1
ATOM 1998 C C . PHE A 1 257 ? -23.188 1.65 -3.93 1 89 257 PHE A C 1
ATOM 2000 O O . PHE A 1 257 ? -23 1.359 -5.113 1 89 257 PHE A O 1
ATOM 2007 N N . LEU A 1 258 ? -23.203 0.748 -2.992 1 89.69 258 LEU A N 1
ATOM 2008 C CA . LEU A 1 258 ? -22.938 -0.664 -3.258 1 89.69 258 LEU A CA 1
ATOM 2009 C C . LEU A 1 258 ? -23.969 -1.226 -4.234 1 89.69 258 LEU A C 1
ATOM 2011 O O . LEU A 1 258 ? -23.625 -2.01 -5.121 1 89.69 258 LEU A O 1
ATOM 2015 N N . SER A 1 259 ? -25.203 -0.818 -4.062 1 88.5 259 SER A N 1
ATOM 2016 C CA . SER A 1 259 ? -26.25 -1.293 -4.945 1 88.5 259 SER A CA 1
ATOM 2017 C C . SER A 1 259 ? -26.031 -0.82 -6.379 1 88.5 259 SER A C 1
ATOM 2019 O O . SER A 1 259 ? -26.375 -1.522 -7.332 1 88.5 259 SER A O 1
ATOM 2021 N N . ALA A 1 260 ? -25.422 0.296 -6.484 1 86.75 260 ALA A N 1
ATOM 2022 C CA . ALA A 1 260 ? -25.25 0.902 -7.801 1 86.75 260 ALA A CA 1
ATOM 2023 C C . ALA A 1 260 ? -24.047 0.299 -8.523 1 86.75 260 ALA A C 1
ATOM 2025 O O . ALA A 1 260 ? -24.031 0.197 -9.75 1 86.75 260 ALA A O 1
ATOM 2026 N N . VAL A 1 261 ? -23.109 -0.151 -7.785 1 88.62 261 VAL A N 1
ATOM 2027 C CA . VAL A 1 261 ? -21.844 -0.419 -8.453 1 88.62 261 VAL A CA 1
ATOM 2028 C C . VAL A 1 261 ? -21.562 -1.921 -8.461 1 88.62 261 VAL A C 1
ATOM 2030 O O . VAL A 1 261 ? -20.703 -2.396 -9.195 1 88.62 261 VAL A O 1
ATOM 2033 N N . THR A 1 262 ? -22.203 -2.678 -7.66 1 91.25 262 THR A N 1
ATOM 2034 C CA . THR A 1 262 ? -21.906 -4.098 -7.516 1 91.25 262 THR A CA 1
ATOM 2035 C C . THR A 1 262 ? -22.375 -4.875 -8.742 1 91.25 262 THR A C 1
ATOM 2037 O O . THR A 1 262 ? -23.547 -4.809 -9.125 1 91.25 262 THR A O 1
ATOM 2040 N N . ASN A 1 263 ? -21.422 -5.52 -9.359 1 92.56 263 ASN A N 1
ATOM 2041 C CA . ASN A 1 263 ? -21.688 -6.41 -10.477 1 92.56 263 ASN A CA 1
ATOM 2042 C C . ASN A 1 263 ? -22.203 -7.766 -10.008 1 92.56 263 ASN A C 1
ATOM 2044 O O . ASN A 1 263 ? -21.609 -8.398 -9.141 1 92.56 263 ASN A O 1
ATOM 2048 N N . SER A 1 264 ? -23.234 -8.289 -10.594 1 91.31 264 SER A N 1
ATOM 2049 C CA . SER A 1 264 ? -23.922 -9.492 -10.133 1 91.31 264 SER A CA 1
ATOM 2050 C C . SER A 1 264 ? -23.297 -10.75 -10.734 1 91.31 264 SER A C 1
ATOM 2052 O O . SER A 1 264 ? -23.719 -11.867 -10.438 1 91.31 264 SER A O 1
ATOM 2054 N N . ASN A 1 265 ? -22.266 -10.57 -11.547 1 93.25 265 ASN A N 1
ATOM 2055 C CA . ASN A 1 265 ? -21.641 -11.727 -12.18 1 93.25 265 ASN A CA 1
ATOM 2056 C C . ASN A 1 265 ? -20.203 -11.914 -11.734 1 93.25 265 ASN A C 1
ATOM 2058 O O . ASN A 1 265 ? -19.266 -11.633 -12.484 1 93.25 265 ASN A O 1
ATOM 2062 N N . PRO A 1 266 ? -20.047 -12.57 -10.609 1 94.12 266 PRO A N 1
ATOM 2063 C CA . PRO A 1 266 ? -18.688 -12.828 -10.125 1 94.12 266 PRO A CA 1
ATOM 2064 C C . PRO A 1 266 ? -17.891 -13.727 -11.062 1 94.12 266 PRO A C 1
ATOM 2066 O O . PRO A 1 266 ? -16.656 -13.805 -10.953 1 94.12 266 PRO A O 1
ATOM 2069 N N . GLY A 1 267 ? -18.547 -14.375 -12.023 1 96.19 267 GLY A N 1
ATOM 2070 C CA . GLY A 1 267 ? -17.891 -15.227 -13 1 96.19 267 GLY A CA 1
ATOM 2071 C C . GLY A 1 267 ? -16.844 -14.492 -13.828 1 96.19 267 GLY A C 1
ATOM 2072 O O . GLY A 1 267 ? -15.875 -15.094 -14.297 1 96.19 267 GLY A O 1
ATOM 2073 N N . GLN A 1 268 ? -17.016 -13.219 -13.984 1 96.62 268 GLN A N 1
ATOM 2074 C CA . GLN A 1 268 ? -16.062 -12.422 -14.75 1 96.62 268 GLN A CA 1
ATOM 2075 C C . GLN A 1 268 ? -14.688 -12.43 -14.086 1 96.62 268 GLN A C 1
ATOM 2077 O O . GLN A 1 268 ? -13.664 -12.43 -14.766 1 96.62 268 GLN A O 1
ATOM 2082 N N . VAL A 1 269 ? -14.703 -12.398 -12.766 1 97.88 269 VAL A N 1
ATOM 2083 C CA . VAL A 1 269 ? -13.438 -12.445 -12.039 1 97.88 269 VAL A CA 1
ATOM 2084 C C . VAL A 1 269 ? -12.805 -13.828 -12.188 1 97.88 269 VAL A C 1
ATOM 2086 O O . VAL A 1 269 ? -11.594 -13.945 -12.359 1 97.88 269 VAL A O 1
ATOM 2089 N N . VAL A 1 270 ? -13.617 -14.859 -12.164 1 98.31 270 VAL A N 1
ATOM 2090 C CA . VAL A 1 270 ? -13.141 -16.234 -12.328 1 98.31 270 VAL A CA 1
ATOM 2091 C C . VAL A 1 270 ? -12.531 -16.406 -13.719 1 98.31 270 VAL A C 1
ATOM 2093 O O . VAL A 1 270 ? -11.492 -17.047 -13.875 1 98.31 270 VAL A O 1
ATOM 2096 N N . ASP A 1 271 ? -13.148 -15.766 -14.711 1 97.69 271 ASP A N 1
ATOM 2097 C CA . ASP A 1 271 ? -12.609 -15.805 -16.062 1 97.69 271 ASP A CA 1
ATOM 2098 C C . ASP A 1 271 ? -11.211 -15.195 -16.109 1 97.69 271 ASP A C 1
ATOM 2100 O O . ASP A 1 271 ? -10.336 -15.703 -16.828 1 97.69 271 ASP A O 1
ATOM 2104 N N . ALA A 1 272 ? -11.055 -14.109 -15.406 1 97.81 272 ALA A N 1
ATOM 2105 C CA . ALA A 1 272 ? -9.742 -13.477 -15.344 1 97.81 272 ALA A CA 1
ATOM 2106 C C . ALA A 1 272 ? -8.719 -14.406 -14.688 1 97.81 272 ALA A C 1
ATOM 2108 O O . ALA A 1 272 ? -7.586 -14.531 -15.156 1 97.81 272 ALA A O 1
ATOM 2109 N N . TYR A 1 273 ? -9.125 -15.07 -13.602 1 98.62 273 TYR A N 1
ATOM 2110 C CA . TYR A 1 273 ? -8.273 -16.047 -12.945 1 98.62 273 TYR A CA 1
ATOM 2111 C C . TYR A 1 273 ? -7.879 -17.156 -13.906 1 98.62 273 TYR A C 1
ATOM 2113 O O . TYR A 1 273 ? -6.715 -17.562 -13.969 1 98.62 273 TYR A O 1
ATOM 2121 N N . LEU A 1 274 ? -8.859 -17.656 -14.617 1 98.44 274 LEU A N 1
ATOM 2122 C CA . LEU A 1 274 ? -8.602 -18.734 -15.562 1 98.44 274 LEU A CA 1
ATOM 2123 C C . LEU A 1 274 ? -7.625 -18.297 -16.641 1 98.44 274 LEU A C 1
ATOM 2125 O O . LEU A 1 274 ? -6.734 -19.047 -17.031 1 98.44 274 LEU A O 1
ATOM 2129 N N . SER A 1 275 ? -7.828 -17.078 -17.109 1 98.06 275 SER A N 1
ATOM 2130 C CA . SER A 1 275 ? -6.879 -16.547 -18.078 1 98.06 275 SER A CA 1
ATOM 2131 C C . SER A 1 275 ? -5.469 -16.5 -17.5 1 98.06 275 SER A C 1
ATOM 2133 O O . SER A 1 275 ? -4.508 -16.906 -18.156 1 98.06 275 SER A O 1
ATOM 2135 N N . ALA A 1 276 ? -5.348 -16.062 -16.297 1 98.38 276 ALA A N 1
ATOM 2136 C CA . ALA A 1 276 ? -4.047 -15.914 -15.641 1 98.38 276 ALA A CA 1
ATOM 2137 C C . ALA A 1 276 ? -3.385 -17.266 -15.43 1 98.38 276 ALA A C 1
ATOM 2139 O O . ALA A 1 276 ? -2.166 -17.406 -15.555 1 98.38 276 ALA A O 1
ATOM 2140 N N . VAL A 1 277 ? -4.164 -18.281 -15.148 1 98.62 277 VAL A N 1
ATOM 2141 C CA . VAL A 1 277 ? -3.627 -19.594 -14.773 1 98.62 277 VAL A CA 1
ATOM 2142 C C . VAL A 1 277 ? -3.467 -20.469 -16.016 1 98.62 277 VAL A C 1
ATOM 2144 O O . VAL A 1 277 ? -2.5 -21.219 -16.125 1 98.62 277 VAL A O 1
ATOM 2147 N N . CYS A 1 278 ? -4.332 -20.297 -17.078 1 98.12 278 CYS A N 1
ATOM 2148 C CA . CYS A 1 278 ? -4.449 -21.328 -18.109 1 98.12 278 CYS A CA 1
ATOM 2149 C C . CYS A 1 278 ? -4.027 -20.781 -19.469 1 98.12 278 CYS A C 1
ATOM 2151 O O . CYS A 1 278 ? -3.879 -21.531 -20.422 1 98.12 278 CYS A O 1
ATOM 2153 N N . SER A 1 279 ? -3.881 -19.484 -19.562 1 97.62 279 SER A N 1
ATOM 2154 C CA . SER A 1 279 ? -3.506 -18.906 -20.844 1 97.62 279 SER A CA 1
ATOM 2155 C C . SER A 1 279 ? -2.021 -19.109 -21.125 1 97.62 279 SER A C 1
ATOM 2157 O O . SER A 1 279 ? -1.198 -19.062 -20.219 1 97.62 279 SER A O 1
ATOM 2159 N N . ARG A 1 280 ? -1.652 -19.281 -22.375 1 96.12 280 ARG A N 1
ATOM 2160 C CA . ARG A 1 280 ? -0.256 -19.344 -22.797 1 96.12 280 ARG A CA 1
ATOM 2161 C C . ARG A 1 280 ? 0.438 -18 -22.625 1 96.12 280 ARG A C 1
ATOM 2163 O O . ARG A 1 280 ? 1.626 -17.953 -22.297 1 96.12 280 ARG A O 1
ATOM 2170 N N . TYR A 1 281 ? -0.339 -16.953 -22.875 1 94.81 281 TYR A N 1
ATOM 2171 C CA . TYR A 1 281 ? 0.2 -15.594 -22.766 1 94.81 281 TYR A CA 1
ATOM 2172 C C . TYR A 1 281 ? -0.669 -14.727 -21.859 1 94.81 281 TYR A C 1
ATOM 2174 O O . TYR A 1 281 ? -1.314 -13.789 -22.328 1 94.81 281 TYR A O 1
ATOM 2182 N N . PRO A 1 282 ? -0.631 -14.953 -20.594 1 96.56 282 PRO A N 1
ATOM 2183 C CA . PRO A 1 282 ? -1.479 -14.195 -19.656 1 96.56 282 PRO A CA 1
ATOM 2184 C C . PRO A 1 282 ? -1.047 -12.742 -19.516 1 96.56 282 PRO A C 1
ATOM 2186 O O . PRO A 1 282 ? 0.096 -12.398 -19.828 1 96.56 282 PRO A O 1
ATOM 2189 N N . ALA A 1 283 ? -1.976 -11.914 -19.172 1 95.25 283 ALA A N 1
ATOM 2190 C CA . ALA A 1 283 ? -1.681 -10.516 -18.891 1 95.25 283 ALA A CA 1
ATOM 2191 C C . ALA A 1 283 ? -1.055 -10.359 -17.5 1 95.25 283 ALA A C 1
ATOM 2193 O O . ALA A 1 283 ? -1.242 -11.203 -16.625 1 95.25 283 ALA A O 1
ATOM 2194 N N . HIS A 1 284 ? -0.338 -9.281 -17.344 1 95.44 284 HIS A N 1
ATOM 2195 C CA . HIS A 1 284 ? 0.22 -8.977 -16.031 1 95.44 284 HIS A CA 1
ATOM 2196 C C . HIS A 1 284 ? -0.862 -8.5 -15.062 1 95.44 284 HIS A C 1
ATOM 2198 O O . HIS A 1 284 ? -0.76 -8.719 -13.852 1 95.44 284 HIS A O 1
ATOM 2204 N N . ARG A 1 285 ? -1.833 -7.836 -15.617 1 95.62 285 ARG A N 1
ATOM 2205 C CA . ARG A 1 285 ? -2.906 -7.262 -14.812 1 95.62 285 ARG A CA 1
ATOM 2206 C C . ARG A 1 285 ? -4.258 -7.453 -15.492 1 95.62 285 ARG A C 1
ATOM 2208 O O . ARG A 1 285 ? -4.379 -7.293 -16.703 1 95.62 285 ARG A O 1
ATOM 2215 N N . TYR A 1 286 ? -5.223 -7.867 -14.727 1 96.19 286 TYR A N 1
ATOM 2216 C CA . TYR A 1 286 ? -6.602 -8 -15.172 1 96.19 286 TYR A CA 1
ATOM 2217 C C . TYR A 1 286 ? -7.52 -7.059 -14.398 1 96.19 286 TYR A C 1
ATOM 2219 O O . TYR A 1 286 ? -7.832 -7.309 -13.234 1 96.19 286 TYR A O 1
ATOM 2227 N N . VAL A 1 287 ? -7.875 -5.977 -15 1 95.19 287 VAL A N 1
ATOM 2228 C CA . VAL A 1 287 ? -8.922 -5.133 -14.438 1 95.19 287 VAL A CA 1
ATOM 2229 C C . VAL A 1 287 ? -10.297 -5.688 -14.82 1 95.19 287 VAL A C 1
ATOM 2231 O O . VAL A 1 287 ? -10.617 -5.801 -16 1 95.19 287 VAL A O 1
ATOM 2234 N N . VAL A 1 288 ? -11.094 -6.039 -13.844 1 96.5 288 VAL A N 1
ATOM 2235 C CA . VAL A 1 288 ? -12.289 -6.82 -14.141 1 96.5 288 VAL A CA 1
ATOM 2236 C C . VAL A 1 288 ? -13.531 -6.008 -13.789 1 96.5 288 VAL A C 1
ATOM 2238 O O . VAL A 1 288 ? -13.641 -5.473 -12.68 1 96.5 288 VAL A O 1
ATOM 2241 N N . GLY A 1 289 ? -14.508 -5.992 -14.68 1 93.88 289 GLY A N 1
ATOM 2242 C CA . GLY A 1 289 ? -15.766 -5.277 -14.516 1 93.88 289 GLY A CA 1
ATOM 2243 C C . GLY A 1 289 ? -15.828 -3.984 -15.305 1 93.88 289 GLY A C 1
ATOM 2244 O O . GLY A 1 289 ? -14.828 -3.264 -15.406 1 93.88 289 GLY A O 1
ATOM 2245 N N . LEU A 1 290 ? -16.953 -3.629 -15.805 1 87.62 290 LEU A N 1
ATOM 2246 C CA . LEU A 1 290 ? -17.109 -2.449 -16.656 1 87.62 290 LEU A CA 1
ATOM 2247 C C . LEU A 1 290 ? -16.859 -1.174 -15.852 1 87.62 290 LEU A C 1
ATOM 2249 O O . LEU A 1 290 ? -16.188 -0.26 -16.328 1 87.62 290 LEU A O 1
ATOM 2253 N N . SER A 1 291 ? -17.406 -1.166 -14.688 1 86.19 291 SER A N 1
ATOM 2254 C CA . SER A 1 291 ? -17.203 0.011 -13.852 1 86.19 291 SER A CA 1
ATOM 2255 C C . SER A 1 291 ? -15.711 0.256 -13.602 1 86.19 291 SER A C 1
ATOM 2257 O O . SER A 1 291 ? -15.258 1.401 -13.602 1 86.19 291 SER A O 1
ATOM 2259 N N . ALA A 1 292 ? -15.008 -0.78 -13.352 1 87.12 292 ALA A N 1
ATOM 2260 C CA . ALA A 1 292 ? -13.57 -0.67 -13.102 1 87.12 292 ALA A CA 1
ATOM 2261 C C . ALA A 1 292 ? -12.82 -0.229 -14.352 1 87.12 292 ALA A C 1
ATOM 2263 O O . ALA A 1 292 ? -11.953 0.644 -14.297 1 87.12 292 ALA A O 1
ATOM 2264 N N . GLN A 1 293 ? -13.164 -0.752 -15.461 1 87.56 293 GLN A N 1
ATOM 2265 C CA . GLN A 1 293 ? -12.438 -0.537 -16.703 1 87.56 293 GLN A CA 1
ATOM 2266 C C . GLN A 1 293 ? -12.734 0.845 -17.281 1 87.56 293 GLN A C 1
ATOM 2268 O O . GLN A 1 293 ? -11.977 1.354 -18.109 1 87.56 293 GLN A O 1
ATOM 2273 N N . VAL A 1 294 ? -13.875 1.423 -16.844 1 88.06 294 VAL A N 1
ATOM 2274 C CA . VAL A 1 294 ? -14.234 2.693 -17.469 1 88.06 294 VAL A CA 1
ATOM 2275 C C . VAL A 1 294 ? -14.32 3.781 -16.391 1 88.06 294 VAL A C 1
ATOM 2277 O O . VAL A 1 294 ? -13.414 4.609 -16.266 1 88.06 294 VAL A O 1
ATOM 2280 N N . PHE A 1 295 ? -15.352 3.668 -15.523 1 87.62 295 PHE A N 1
ATOM 2281 C CA . PHE A 1 295 ? -15.648 4.754 -14.594 1 87.62 295 PHE A CA 1
ATOM 2282 C C . PHE A 1 295 ? -14.484 4.984 -13.641 1 87.62 295 PHE A C 1
ATOM 2284 O O . PHE A 1 295 ? -13.969 6.098 -13.547 1 87.62 295 PHE A O 1
ATOM 2291 N N . TYR A 1 296 ? -14.07 3.982 -13.023 1 89.06 296 TYR A N 1
ATOM 2292 C CA . TYR A 1 296 ? -13.016 4.148 -12.023 1 89.06 296 TYR A CA 1
ATOM 2293 C C . TYR A 1 296 ? -11.672 4.426 -12.688 1 89.06 296 TYR A C 1
ATOM 2295 O O . TYR A 1 296 ? -10.844 5.16 -12.141 1 89.06 296 TYR A O 1
ATOM 2303 N N . ARG A 1 297 ? -11.461 3.861 -13.836 1 88 297 ARG A N 1
ATOM 2304 C CA . ARG A 1 297 ? -10.234 4.145 -14.57 1 88 297 ARG A CA 1
ATOM 2305 C C . ARG A 1 297 ? -10.141 5.625 -14.93 1 88 297 ARG A C 1
ATOM 2307 O O . ARG A 1 297 ? -9.062 6.219 -14.852 1 88 297 ARG A O 1
ATOM 2314 N N . ILE A 1 298 ? -11.242 6.18 -15.289 1 87 298 ILE A N 1
ATOM 2315 C CA . ILE A 1 298 ? -11.266 7.613 -15.57 1 87 298 ILE A CA 1
ATOM 2316 C C . ILE A 1 298 ? -10.969 8.391 -14.289 1 87 298 ILE A C 1
ATOM 2318 O O . ILE A 1 298 ? -10.133 9.297 -14.289 1 87 298 ILE A O 1
ATOM 2322 N N . LEU A 1 299 ? -11.578 7.977 -13.195 1 89.19 299 LEU A N 1
ATOM 2323 C CA . LEU A 1 299 ? -11.484 8.703 -11.93 1 89.19 299 LEU A CA 1
ATOM 2324 C C . LEU A 1 299 ? -10.055 8.695 -11.398 1 89.19 299 LEU A C 1
ATOM 2326 O O . LEU A 1 299 ? -9.578 9.695 -10.867 1 89.19 299 LEU A O 1
ATOM 2330 N N . TRP A 1 300 ? -9.422 7.551 -11.484 1 89 300 TRP A N 1
ATOM 2331 C CA . TRP A 1 300 ? -8.102 7.496 -10.867 1 89 300 TRP A CA 1
ATOM 2332 C C . TRP A 1 300 ? -7.062 8.203 -11.742 1 89 300 TRP A C 1
ATOM 2334 O O . TRP A 1 300 ? -5.93 8.422 -11.312 1 89 300 TRP A O 1
ATOM 2344 N N . ASN A 1 301 ? -7.43 8.648 -12.961 1 85.19 301 ASN A N 1
ATOM 2345 C CA . ASN A 1 301 ? -6.508 9.375 -13.828 1 85.19 301 ASN A CA 1
ATOM 2346 C C . ASN A 1 301 ? -6.82 10.867 -13.852 1 85.19 301 ASN A C 1
ATOM 2348 O O . ASN A 1 301 ? -6.082 11.648 -14.453 1 85.19 301 ASN A O 1
ATOM 2352 N N . LEU A 1 302 ? -7.875 11.273 -13.203 1 87.5 302 LEU A N 1
ATOM 2353 C CA . LEU A 1 302 ? -8.219 12.688 -13.086 1 87.5 302 LEU A CA 1
ATOM 2354 C C . LEU A 1 302 ? -7.441 13.344 -11.945 1 87.5 302 LEU A C 1
ATOM 2356 O O . LEU A 1 302 ? -7.016 12.672 -11.008 1 87.5 302 LEU A O 1
ATOM 2360 N N . PRO A 1 303 ? -7.289 14.695 -12.086 1 86.19 303 PRO A N 1
ATOM 2361 C CA . PRO A 1 303 ? -6.742 15.398 -10.914 1 86.19 303 PRO A CA 1
ATOM 2362 C C . PRO A 1 303 ? -7.551 15.141 -9.648 1 86.19 303 PRO A C 1
ATOM 2364 O O . PRO A 1 303 ? -8.781 15.055 -9.695 1 86.19 303 PRO A O 1
ATOM 2367 N N . GLU A 1 304 ? -6.875 15.008 -8.578 1 90.56 304 GLU A N 1
ATOM 2368 C CA . GLU A 1 304 ? -7.492 14.648 -7.305 1 90.56 304 GLU A CA 1
ATOM 2369 C C . GLU A 1 304 ? -8.633 15.594 -6.953 1 90.56 304 GLU A C 1
ATOM 2371 O O . GLU A 1 304 ? -9.633 15.18 -6.352 1 90.56 304 GLU A O 1
ATOM 2376 N N . ILE A 1 305 ? -8.484 16.844 -7.301 1 89.81 305 ILE A N 1
ATOM 2377 C CA . ILE A 1 305 ? -9.5 17.844 -6.965 1 89.81 305 ILE A CA 1
ATOM 2378 C C . ILE A 1 305 ? -10.828 17.453 -7.609 1 89.81 305 ILE A C 1
ATOM 2380 O O . ILE A 1 305 ? -11.891 17.625 -7.008 1 89.81 305 ILE A O 1
ATOM 2384 N N . ILE A 1 306 ? -10.758 16.891 -8.812 1 91.19 306 ILE A N 1
ATOM 2385 C CA . ILE A 1 306 ? -11.969 16.516 -9.539 1 91.19 306 ILE A CA 1
ATOM 2386 C C . ILE A 1 306 ? -12.508 15.188 -8.992 1 91.19 306 ILE A C 1
ATOM 2388 O O . ILE A 1 306 ? -13.703 15.078 -8.695 1 91.19 306 ILE A O 1
ATOM 2392 N N . SER A 1 307 ? -11.656 14.227 -8.836 1 93.44 307 SER A N 1
ATOM 2393 C CA . SER A 1 307 ? -12.094 12.93 -8.328 1 93.44 307 SER A CA 1
ATOM 2394 C C . SER A 1 307 ? -12.68 13.055 -6.922 1 93.44 307 SER A C 1
ATOM 2396 O O . SER A 1 307 ? -13.688 12.422 -6.605 1 93.44 307 SER A O 1
ATOM 2398 N N . ASP A 1 308 ? -12.039 13.867 -6.078 1 94.75 308 ASP A N 1
ATOM 2399 C CA . ASP A 1 308 ? -12.531 14.047 -4.719 1 94.75 308 ASP A CA 1
ATOM 2400 C C . ASP A 1 308 ? -13.891 14.75 -4.711 1 94.75 308 ASP A C 1
ATOM 2402 O O . ASP A 1 308 ? -14.758 14.422 -3.895 1 94.75 308 ASP A O 1
ATOM 2406 N N . PHE A 1 309 ? -14.039 15.711 -5.598 1 93.56 309 PHE A N 1
ATOM 2407 C CA . PHE A 1 309 ? -15.336 16.375 -5.695 1 93.56 309 PHE A CA 1
ATOM 2408 C C . PHE A 1 309 ? -16.438 15.375 -6.051 1 93.56 309 PHE A C 1
ATOM 2410 O O . PHE A 1 309 ? -17.484 15.344 -5.41 1 93.56 309 PHE A O 1
ATOM 2417 N N . ILE A 1 310 ? -16.188 14.555 -7.043 1 92.5 310 ILE A N 1
ATOM 2418 C CA . ILE A 1 310 ? -17.156 13.578 -7.527 1 92.5 310 ILE A CA 1
ATOM 2419 C C . ILE A 1 310 ? -17.453 12.562 -6.426 1 92.5 310 ILE A C 1
ATOM 2421 O O . ILE A 1 310 ? -18.625 12.211 -6.199 1 92.5 310 ILE A O 1
ATOM 2425 N N . LEU A 1 311 ? -16.484 12.18 -5.668 1 92.44 311 LEU A N 1
ATOM 2426 C CA . LEU A 1 311 ? -16.609 11.078 -4.715 1 92.44 311 LEU A CA 1
ATOM 2427 C C . LEU A 1 311 ? -17.109 11.586 -3.367 1 92.44 311 LEU A C 1
ATOM 2429 O O . LEU A 1 311 ? -17.719 10.844 -2.605 1 92.44 311 LEU A O 1
ATOM 2433 N N . CYS A 1 312 ? -16.844 12.852 -3.055 1 93.56 312 CYS A N 1
ATOM 2434 C CA . CYS A 1 312 ? -17 13.258 -1.663 1 93.56 312 CYS A CA 1
ATOM 2435 C C . CYS A 1 312 ? -18.047 14.367 -1.537 1 93.56 312 CYS A C 1
ATOM 2437 O O . CYS A 1 312 ? -18.453 14.719 -0.429 1 93.56 312 CYS A O 1
ATOM 2439 N N . SER A 1 313 ? -18.578 14.938 -2.574 1 90.19 313 SER A N 1
ATOM 2440 C CA . SER A 1 313 ? -19.469 16.094 -2.504 1 90.19 313 SER A CA 1
ATOM 2441 C C . SER A 1 313 ? -20.75 15.742 -1.744 1 90.19 313 SER A C 1
ATOM 2443 O O . SER A 1 313 ? -21.344 16.609 -1.097 1 90.19 313 SER A O 1
ATOM 2445 N N . LYS A 1 314 ? -21.172 14.477 -1.765 1 88.94 314 LYS A N 1
ATOM 2446 C CA . LYS A 1 314 ? -22.438 14.102 -1.146 1 88.94 314 LYS A CA 1
ATOM 2447 C C . LYS A 1 314 ? -22.203 13.398 0.186 1 88.94 314 LYS A C 1
ATOM 2449 O O . LYS A 1 314 ? -23.141 12.844 0.769 1 88.94 314 LYS A O 1
ATOM 2454 N N . ARG A 1 315 ? -21.047 13.422 0.662 1 90.69 315 ARG A N 1
ATOM 2455 C CA . ARG A 1 315 ? -20.75 12.773 1.937 1 90.69 315 ARG A CA 1
ATOM 2456 C C . ARG A 1 315 ? -21.422 13.516 3.092 1 90.69 315 ARG A C 1
ATOM 2458 O O . ARG A 1 315 ? -21.578 14.734 3.041 1 90.69 315 ARG A O 1
ATOM 2465 N N . PRO A 1 316 ? -21.781 12.773 4.078 1 92.75 316 PRO A N 1
ATOM 2466 C CA . PRO A 1 316 ? -22.359 13.438 5.246 1 92.75 316 PRO A CA 1
ATOM 2467 C C . PRO A 1 316 ? -21.344 14.297 6.008 1 92.75 316 PRO A C 1
ATOM 2469 O O . PRO A 1 316 ? -20.141 14.117 5.844 1 92.75 316 PRO A O 1
ATOM 2472 N N . VAL A 1 317 ? -21.906 15.18 6.777 1 92.88 317 VAL A N 1
ATOM 2473 C CA . VAL A 1 317 ? -21.094 16.062 7.598 1 92.88 317 VAL A CA 1
ATOM 2474 C C . VAL A 1 317 ? -21.25 15.703 9.07 1 92.88 317 VAL A C 1
ATOM 2476 O O . VAL A 1 317 ? -22.375 15.453 9.539 1 92.88 317 VAL A O 1
ATOM 2479 N N . PRO A 1 318 ? -20.125 15.617 9.766 1 94.06 318 PRO A N 1
ATOM 2480 C CA . PRO A 1 318 ? -20.234 15.352 11.203 1 94.06 318 PRO A CA 1
ATOM 2481 C C . PRO A 1 318 ? -21.094 16.391 11.93 1 94.06 318 PRO A C 1
ATOM 2483 O O . PRO A 1 318 ? -21.125 17.562 11.531 1 94.06 318 PRO A O 1
ATOM 2486 N N . ALA A 1 319 ? -21.703 15.961 12.984 1 91.38 319 ALA A N 1
ATOM 2487 C CA . ALA A 1 319 ? -22.656 16.781 13.711 1 91.38 319 ALA A CA 1
ATOM 2488 C C . ALA A 1 319 ? -22 18.031 14.273 1 91.38 319 ALA A C 1
ATOM 2490 O O . ALA A 1 319 ? -22.562 19.125 14.211 1 91.38 319 ALA A O 1
ATOM 2491 N N . ASN A 1 320 ? -20.797 17.938 14.758 1 86.88 320 ASN A N 1
ATOM 2492 C CA . ASN A 1 320 ? -20.172 19.031 15.469 1 86.88 320 ASN A CA 1
ATOM 2493 C C . ASN A 1 320 ? -19.172 19.781 14.578 1 86.88 320 ASN A C 1
ATOM 2495 O O . ASN A 1 320 ? -18.297 20.484 15.078 1 86.88 320 ASN A O 1
ATOM 2499 N N . TYR A 1 321 ? -19.172 19.531 13.273 1 80.88 321 TYR A N 1
ATOM 2500 C CA . TYR A 1 321 ? -18.25 20.234 12.383 1 80.88 321 TYR A CA 1
ATOM 2501 C C . TYR A 1 321 ? -18.516 21.734 12.406 1 80.88 321 TYR A C 1
ATOM 2503 O O . TYR A 1 321 ? -17.578 22.531 12.43 1 80.88 321 TYR A O 1
ATOM 2511 N N . ARG A 1 322 ? -19.844 22.375 12.008 1 64.06 322 ARG A N 1
ATOM 2512 C CA . ARG A 1 322 ? -20.203 23.781 11.859 1 64.06 322 ARG A CA 1
ATOM 2513 C C . ARG A 1 322 ? -19.922 24.562 13.141 1 64.06 322 ARG A C 1
ATOM 2515 O O . ARG A 1 322 ? -19.938 25.797 13.141 1 64.06 322 ARG A O 1
ATOM 2522 N N . LYS A 1 323 ? -19.938 23.984 14.25 1 50.62 323 LYS A N 1
ATOM 2523 C CA . LYS A 1 323 ? -19.766 24.766 15.469 1 50.62 323 LYS A CA 1
ATOM 2524 C C . LYS A 1 323 ? -18.297 25.172 15.664 1 50.62 323 LYS A C 1
ATOM 2526 O O . LYS A 1 323 ? -17.984 25.938 16.578 1 50.62 323 LYS A O 1
ATOM 2531 N N . SER A 1 324 ? -17.453 24.438 14.695 1 40.91 324 SER A N 1
ATOM 2532 C CA . SER A 1 324 ? -16.062 24.859 14.844 1 40.91 324 SER A CA 1
ATOM 2533 C C . SER A 1 324 ? -15.742 26.031 13.922 1 40.91 324 SER A C 1
ATOM 2535 O O . SER A 1 324 ? -16.297 26.141 12.828 1 40.91 324 SER A O 1
ATOM 2537 N N . MET B 1 1 ? -7.863 20.297 -36.25 1 63.5 1 MET B N 1
ATOM 2538 C CA . MET B 1 1 ? -7.457 19.297 -35.281 1 63.5 1 MET B CA 1
ATOM 2539 C C . MET B 1 1 ? -6.203 19.75 -34.531 1 63.5 1 MET B C 1
ATOM 2541 O O . MET B 1 1 ? -6.16 19.719 -33.312 1 63.5 1 MET B O 1
ATOM 2545 N N . ILE B 1 2 ? -5.324 20.359 -35.188 1 71.94 2 ILE B N 1
ATOM 2546 C CA . ILE B 1 2 ? -4.082 20.828 -34.594 1 71.94 2 ILE B CA 1
ATOM 2547 C C . ILE B 1 2 ? -4.355 22.078 -33.75 1 71.94 2 ILE B C 1
ATOM 2549 O O . ILE B 1 2 ? -3.828 22.219 -32.625 1 71.94 2 ILE B O 1
ATOM 2553 N N . ALA B 1 3 ? -5.16 22.938 -34.219 1 74.31 3 ALA B N 1
ATOM 2554 C CA . ALA B 1 3 ? -5.48 24.172 -33.5 1 74.31 3 ALA B CA 1
ATOM 2555 C C . ALA B 1 3 ? -6.141 23.859 -32.156 1 74.31 3 ALA B C 1
ATOM 2557 O O . ALA B 1 3 ? -5.824 24.484 -31.141 1 74.31 3 ALA B O 1
ATOM 2558 N N . VAL B 1 4 ? -7.012 22.922 -32.188 1 74.12 4 VAL B N 1
ATOM 2559 C CA . VAL B 1 4 ? -7.703 22.531 -30.969 1 74.12 4 VAL B CA 1
ATOM 2560 C C . VAL B 1 4 ? -6.707 21.922 -29.984 1 74.12 4 VAL B C 1
ATOM 2562 O O . VAL B 1 4 ? -6.73 22.234 -28.797 1 74.12 4 VAL B O 1
ATOM 2565 N N . ALA B 1 5 ? -5.906 21.141 -30.469 1 72.25 5 ALA B N 1
ATOM 2566 C CA . ALA B 1 5 ? -4.887 20.531 -29.609 1 72.25 5 ALA B CA 1
ATOM 2567 C C . ALA B 1 5 ? -3.984 21.578 -28.984 1 72.25 5 ALA B C 1
ATOM 2569 O O . ALA B 1 5 ? -3.648 21.5 -27.812 1 72.25 5 ALA B O 1
ATOM 2570 N N . VAL B 1 6 ? -3.615 22.516 -29.797 1 76.81 6 VAL B N 1
ATOM 2571 C CA . VAL B 1 6 ? -2.748 23.578 -29.312 1 76.81 6 VAL B CA 1
ATOM 2572 C C . VAL B 1 6 ? -3.479 24.406 -28.266 1 76.81 6 VAL B C 1
ATOM 2574 O O . VAL B 1 6 ? -2.895 24.781 -27.234 1 76.81 6 VAL B O 1
ATOM 2577 N N . ILE B 1 7 ? -4.688 24.609 -28.484 1 78.5 7 ILE B N 1
ATOM 2578 C CA . ILE B 1 7 ? -5.484 25.391 -27.531 1 78.5 7 ILE B CA 1
ATOM 2579 C C . ILE B 1 7 ? -5.617 24.625 -26.219 1 78.5 7 ILE B C 1
ATOM 2581 O O . ILE B 1 7 ? -5.469 25.188 -25.141 1 78.5 7 ILE B O 1
ATOM 2585 N N . VAL B 1 8 ? -5.875 23.344 -26.344 1 73.94 8 VAL B N 1
ATOM 2586 C CA . VAL B 1 8 ? -6 22.516 -25.156 1 73.94 8 VAL B CA 1
ATOM 2587 C C . VAL B 1 8 ? -4.68 22.5 -24.391 1 73.94 8 VAL B C 1
ATOM 2589 O O . VAL B 1 8 ? -4.664 22.625 -23.156 1 73.94 8 VAL B O 1
ATOM 2592 N N . LEU B 1 9 ? -3.695 22.406 -25.094 1 75 9 LEU B N 1
ATOM 2593 C CA . LEU B 1 9 ? -2.377 22.406 -24.469 1 75 9 LEU B CA 1
ATOM 2594 C C . LEU B 1 9 ? -2.094 23.734 -23.781 1 75 9 LEU B C 1
ATOM 2596 O O . LEU B 1 9 ? -1.516 23.766 -22.703 1 75 9 LEU B O 1
ATOM 2600 N N . LEU B 1 10 ? -2.461 24.781 -24.484 1 76.12 10 LEU B N 1
ATOM 2601 C CA . LEU B 1 10 ? -2.256 26.109 -23.906 1 76.12 10 LEU B CA 1
ATOM 2602 C C . LEU B 1 10 ? -3.098 26.297 -22.656 1 76.12 10 LEU B C 1
ATOM 2604 O O . LEU B 1 10 ? -2.631 26.875 -21.672 1 76.12 10 LEU B O 1
ATOM 2608 N N . ILE B 1 11 ? -4.281 25.828 -22.734 1 75.25 11 ILE B N 1
ATOM 2609 C CA . ILE B 1 11 ? -5.164 25.922 -21.578 1 75.25 11 ILE B CA 1
ATOM 2610 C C . ILE B 1 11 ? -4.586 25.094 -20.422 1 75.25 11 ILE B C 1
ATOM 2612 O O . ILE B 1 11 ? -4.551 25.562 -19.281 1 75.25 11 ILE B O 1
ATOM 2616 N N . CYS B 1 12 ? -4.098 23.953 -20.719 1 75.94 12 CYS B N 1
ATOM 2617 C CA . CYS B 1 12 ? -3.484 23.109 -19.703 1 75.94 12 CYS B CA 1
ATOM 2618 C C . CYS B 1 12 ? -2.248 23.781 -19.109 1 75.94 12 CYS B C 1
ATOM 2620 O O . CYS B 1 12 ? -2.047 23.766 -17.891 1 75.94 12 CYS B O 1
ATOM 2622 N N . ALA B 1 13 ? -1.56 24.359 -20.016 1 74.75 13 ALA B N 1
ATOM 2623 C CA . ALA B 1 13 ? -0.35 25.047 -19.578 1 74.75 13 ALA B CA 1
ATOM 2624 C C . ALA B 1 13 ? -0.694 26.25 -18.703 1 74.75 13 ALA B C 1
ATOM 2626 O O . ALA B 1 13 ? -0.024 26.5 -17.688 1 74.75 13 ALA B O 1
ATOM 2627 N N . LEU B 1 14 ? -1.687 26.969 -19.078 1 74.94 14 LEU B N 1
ATOM 2628 C CA . LEU B 1 14 ? -2.121 28.109 -18.281 1 74.94 14 LEU B CA 1
ATOM 2629 C C . LEU B 1 14 ? -2.643 27.656 -16.922 1 74.94 14 LEU B C 1
ATOM 2631 O O . LEU B 1 14 ? -2.348 28.297 -15.906 1 74.94 14 LEU B O 1
ATOM 2635 N N . PHE B 1 15 ? -3.342 26.578 -16.953 1 76.25 15 PHE B N 1
ATOM 2636 C CA . PHE B 1 15 ? -3.875 26.047 -15.711 1 76.25 15 PHE B CA 1
ATOM 2637 C C . PHE B 1 15 ? -2.75 25.562 -14.805 1 76.25 15 PHE B C 1
ATOM 2639 O O . PHE B 1 15 ? -2.771 25.828 -13.594 1 76.25 15 PHE B O 1
ATOM 2646 N N . PHE B 1 16 ? -1.903 24.969 -15.461 1 77 16 PHE B N 1
ATOM 2647 C CA . PHE B 1 16 ? -0.753 24.484 -14.703 1 77 16 PHE B CA 1
ATOM 2648 C C . PHE B 1 16 ? 0.059 25.656 -14.164 1 77 16 PHE B C 1
ATOM 2650 O O . PHE B 1 16 ? 0.507 25.641 -13.016 1 77 16 PHE B O 1
ATOM 2657 N N . GLY B 1 17 ? 0.272 26.641 -15.016 1 77.19 17 GLY B N 1
ATOM 2658 C CA . GLY B 1 17 ? 1 27.828 -14.602 1 77.19 17 GLY B CA 1
ATOM 2659 C C . GLY B 1 17 ? 0.295 28.594 -13.5 1 77.19 17 GLY B C 1
ATOM 2660 O O . GLY B 1 17 ? 0.925 29.016 -12.531 1 77.19 17 GLY B O 1
ATOM 2661 N N . LEU B 1 18 ? -0.94 28.75 -13.633 1 81.88 18 LEU B N 1
ATOM 2662 C CA . LEU B 1 18 ? -1.731 29.438 -12.617 1 81.88 18 LEU B CA 1
ATOM 2663 C C . LEU B 1 18 ? -1.725 28.656 -11.305 1 81.88 18 LEU B C 1
ATOM 2665 O O . LEU B 1 18 ? -1.616 29.25 -10.234 1 81.88 18 LEU B O 1
ATOM 2669 N N . GLY B 1 19 ? -1.857 27.422 -11.422 1 81.06 19 GLY B N 1
ATOM 2670 C CA . GLY B 1 19 ? -1.784 26.594 -10.227 1 81.06 19 GLY B CA 1
ATOM 2671 C C . GLY B 1 19 ? -0.482 26.75 -9.469 1 81.06 19 GLY B C 1
ATOM 2672 O O . GLY B 1 19 ? -0.484 26.859 -8.242 1 81.06 19 GLY B O 1
ATOM 2673 N N . ARG B 1 20 ? 0.519 26.891 -10.18 1 81.69 20 ARG B N 1
ATOM 2674 C CA . ARG B 1 20 ? 1.839 27.062 -9.586 1 81.69 20 ARG B CA 1
ATOM 2675 C C . ARG B 1 20 ? 1.956 28.406 -8.891 1 81.69 20 ARG B C 1
ATOM 2677 O O . ARG B 1 20 ? 2.551 28.516 -7.82 1 81.69 20 ARG B O 1
ATOM 2684 N N . ARG B 1 21 ? 1.443 29.359 -9.508 1 83.75 21 ARG B N 1
ATOM 2685 C CA . ARG B 1 21 ? 1.496 30.703 -8.938 1 83.75 21 ARG B CA 1
ATOM 2686 C C . ARG B 1 21 ? 0.637 30.797 -7.684 1 83.75 21 ARG B C 1
ATOM 2688 O O . ARG B 1 21 ? 1.024 31.438 -6.707 1 83.75 21 ARG B O 1
ATOM 2695 N N . LEU B 1 22 ? -0.429 30.125 -7.773 1 86.94 22 LEU B N 1
ATOM 2696 C CA . LEU B 1 22 ? -1.328 30.156 -6.625 1 86.94 22 LEU B CA 1
ATOM 2697 C C . LEU B 1 22 ? -0.695 29.453 -5.426 1 86.94 22 LEU B C 1
ATOM 2699 O O . LEU B 1 22 ? -0.885 29.875 -4.285 1 86.94 22 LEU B O 1
ATOM 2703 N N . ARG B 1 23 ? 0.043 28.484 -5.66 1 89 23 ARG B N 1
ATOM 2704 C CA . ARG B 1 23 ? 0.687 27.734 -4.594 1 89 23 ARG B CA 1
ATOM 2705 C C . ARG B 1 23 ? 1.772 28.547 -3.912 1 89 23 ARG B C 1
ATOM 2707 O O . ARG B 1 23 ? 2.199 28.234 -2.803 1 89 23 ARG B O 1
ATOM 2714 N N . GLN B 1 24 ? 2.148 29.594 -4.508 1 89.69 24 GLN B N 1
ATOM 2715 C CA . GLN B 1 24 ? 3.223 30.422 -3.971 1 89.69 24 GLN B CA 1
ATOM 2716 C C . GLN B 1 24 ? 2.67 31.531 -3.068 1 89.69 24 GLN B C 1
ATOM 2718 O O . GLN B 1 24 ? 3.43 32.219 -2.375 1 89.69 24 GLN B O 1
ATOM 2723 N N . LEU B 1 25 ? 1.385 31.719 -3.117 1 93.25 25 LEU B N 1
ATOM 2724 C CA . LEU B 1 25 ? 0.787 32.719 -2.246 1 93.25 25 LEU B CA 1
ATOM 2725 C C . LEU B 1 25 ? 0.866 32.281 -0.786 1 93.25 25 LEU B C 1
ATOM 2727 O O . LEU B 1 25 ? 0.302 31.266 -0.405 1 93.25 25 LEU B O 1
ATOM 2731 N N . PRO B 1 26 ? 1.554 33.031 0.024 1 94.5 26 PRO B N 1
ATOM 2732 C CA . PRO B 1 26 ? 1.757 32.625 1.415 1 94.5 26 PRO B CA 1
ATOM 2733 C C . PRO B 1 26 ? 0.528 32.844 2.287 1 94.5 26 PRO B C 1
ATOM 2735 O O . PRO B 1 26 ? -0.348 33.656 1.923 1 94.5 26 PRO B O 1
ATOM 2738 N N . LEU B 1 27 ? 0.5 32.188 3.432 1 96.06 27 LEU B N 1
ATOM 2739 C CA . LEU B 1 27 ? -0.482 32.5 4.469 1 96.06 27 LEU B CA 1
ATOM 2740 C C . LEU B 1 27 ? -0.356 33.938 4.934 1 96.06 27 LEU B C 1
ATOM 2742 O O . LEU B 1 27 ? 0.729 34.531 4.879 1 96.06 27 LEU B O 1
ATOM 2746 N N . PRO B 1 28 ? -1.395 34.5 5.352 1 93.62 28 PRO B N 1
ATOM 2747 C CA . PRO B 1 28 ? -1.354 35.906 5.766 1 93.62 28 PRO B CA 1
ATOM 2748 C C . PRO B 1 28 ? -0.508 36.125 7.02 1 93.62 28 PRO B C 1
ATOM 2750 O O . PRO B 1 28 ? 0.007 37.219 7.234 1 93.62 28 PRO B O 1
ATOM 2753 N N . TYR B 1 29 ? -0.4 35.125 7.855 1 94.5 29 TYR B N 1
ATOM 2754 C CA . TYR B 1 29 ? 0.419 35.219 9.062 1 94.5 29 TYR B CA 1
ATOM 2755 C C . TYR B 1 29 ? 0.914 33.844 9.469 1 94.5 29 TYR B C 1
ATOM 2757 O O . TYR B 1 29 ? 0.287 32.812 9.148 1 94.5 29 TYR B O 1
ATOM 2765 N N . TYR B 1 30 ? 1.997 33.812 10.18 1 95.69 30 TYR B N 1
ATOM 2766 C CA . TYR B 1 30 ? 2.576 32.562 10.656 1 95.69 30 TYR B CA 1
ATOM 2767 C C . TYR B 1 30 ? 2.553 32.5 12.18 1 95.69 30 TYR B C 1
ATOM 2769 O O . TYR B 1 30 ? 2.453 31.406 12.758 1 95.69 30 TYR B O 1
ATOM 2777 N N . GLU B 1 31 ? 2.619 33.656 12.742 1 93.69 31 GLU B N 1
ATOM 2778 C CA . GLU B 1 31 ? 2.643 33.75 14.203 1 93.69 31 GLU B CA 1
ATOM 2779 C C . GLU B 1 31 ? 1.39 33.094 14.805 1 93.69 31 GLU B C 1
ATOM 2781 O O . GLU B 1 31 ? 0.277 33.344 14.336 1 93.69 31 GLU B O 1
ATOM 2786 N N . GLY B 1 32 ? 1.603 32.25 15.766 1 94.81 32 GLY B N 1
ATOM 2787 C CA . GLY B 1 32 ? 0.481 31.625 16.438 1 94.81 32 GLY B CA 1
ATOM 2788 C C . GLY B 1 32 ? 0.136 30.25 15.867 1 94.81 32 GLY B C 1
ATOM 2789 O O . GLY B 1 32 ? -0.638 29.5 16.453 1 94.81 32 GLY B O 1
ATOM 2790 N N . ARG B 1 33 ? 0.705 29.938 14.742 1 97.5 33 ARG B N 1
ATOM 2791 C CA . ARG B 1 33 ? 0.462 28.625 14.156 1 97.5 33 ARG B CA 1
ATOM 2792 C C . ARG B 1 33 ? 1.439 27.594 14.703 1 97.5 33 ARG B C 1
ATOM 2794 O O . ARG B 1 33 ? 2.646 27.828 14.742 1 97.5 33 ARG B O 1
ATOM 2801 N N . HIS B 1 34 ? 0.924 26.516 15.156 1 98.69 34 HIS B N 1
ATOM 2802 C CA . HIS B 1 34 ? 1.712 25.438 15.734 1 98.69 34 HIS B CA 1
ATOM 2803 C C . HIS B 1 34 ? 1.786 24.234 14.789 1 98.69 34 HIS B C 1
ATOM 2805 O O . HIS B 1 34 ? 0.765 23.797 14.25 1 98.69 34 HIS B O 1
ATOM 2811 N N . VAL B 1 35 ? 3.012 23.703 14.562 1 98.88 35 VAL B N 1
ATOM 2812 C CA . VAL B 1 35 ? 3.248 22.594 13.648 1 98.88 35 VAL B CA 1
ATOM 2813 C C . VAL B 1 35 ? 3.965 21.469 14.383 1 98.88 35 VAL B C 1
ATOM 2815 O O . VAL B 1 35 ? 4.918 21.703 15.125 1 98.88 35 VAL B O 1
ATOM 2818 N N . VAL B 1 36 ? 3.49 20.234 14.219 1 98.88 36 VAL B N 1
ATOM 2819 C CA . VAL B 1 36 ? 4.164 19.047 14.719 1 98.88 36 VAL B CA 1
ATOM 2820 C C . VAL B 1 36 ? 4.832 18.312 13.562 1 98.88 36 VAL B C 1
ATOM 2822 O O . VAL B 1 36 ? 4.219 18.094 12.516 1 98.88 36 VAL B O 1
ATOM 2825 N N . ILE B 1 37 ? 6.07 17.984 13.727 1 98.88 37 ILE B N 1
ATOM 2826 C CA . ILE B 1 37 ? 6.82 17.25 12.719 1 98.88 37 ILE B CA 1
ATOM 2827 C C . ILE B 1 37 ? 7.41 15.984 13.336 1 98.88 37 ILE B C 1
ATOM 2829 O O . ILE B 1 37 ? 8.055 16.047 14.391 1 98.88 37 ILE B O 1
ATOM 2833 N N . THR B 1 38 ? 7.18 14.867 12.719 1 98.69 38 THR B N 1
ATOM 2834 C CA . THR B 1 38 ? 7.828 13.648 13.172 1 98.69 38 THR B CA 1
ATOM 2835 C C . THR B 1 38 ? 9.125 13.406 12.406 1 98.69 38 THR B C 1
ATOM 2837 O O . THR B 1 38 ? 9.273 13.836 11.266 1 98.69 38 THR B O 1
ATOM 2840 N N . GLY B 1 39 ? 10.047 12.688 13.016 1 96.94 39 GLY B N 1
ATOM 2841 C CA . GLY B 1 39 ? 11.289 12.32 12.359 1 96.94 39 GLY B CA 1
ATOM 2842 C C . GLY B 1 39 ? 12.195 13.508 12.086 1 96.94 39 GLY B C 1
ATOM 2843 O O . GLY B 1 39 ? 12.633 13.719 10.953 1 96.94 39 GLY B O 1
ATOM 2844 N N . CYS B 1 40 ? 12.562 14.258 13.117 1 97.06 40 CYS B N 1
ATOM 2845 C CA . CYS B 1 40 ? 13.312 15.492 12.93 1 97.06 40 CYS B CA 1
ATOM 2846 C C . CYS B 1 40 ? 14.781 15.297 13.273 1 97.06 40 CYS B C 1
ATOM 2848 O O . CYS B 1 40 ? 15.531 16.266 13.406 1 97.06 40 CYS B O 1
ATOM 2850 N N . ASP B 1 41 ? 15.211 14.055 13.391 1 93.38 41 ASP B N 1
ATOM 2851 C CA . ASP B 1 41 ? 16.609 13.781 13.742 1 93.38 41 ASP B CA 1
ATOM 2852 C C . ASP B 1 41 ? 17.562 14.289 12.664 1 93.38 41 ASP B C 1
ATOM 2854 O O . ASP B 1 41 ? 18.594 14.867 12.977 1 93.38 41 ASP B O 1
ATOM 2858 N N . THR B 1 42 ? 17.234 14.008 11.453 1 91.06 42 THR B N 1
ATOM 2859 C CA . THR B 1 42 ? 18.047 14.344 10.289 1 91.06 42 THR B CA 1
ATOM 2860 C C . THR B 1 42 ? 17.172 14.547 9.062 1 91.06 42 THR B C 1
ATOM 2862 O O . THR B 1 42 ? 15.945 14.586 9.164 1 91.06 42 THR B O 1
ATOM 2865 N N . GLY B 1 43 ? 17.766 14.875 8.008 1 92.75 43 GLY B N 1
ATOM 2866 C CA . GLY B 1 43 ? 17.094 14.836 6.711 1 92.75 43 GLY B CA 1
ATOM 2867 C C . GLY B 1 43 ? 16.047 15.914 6.547 1 92.75 43 GLY B C 1
ATOM 2868 O O . GLY B 1 43 ? 16.25 17.062 6.965 1 92.75 43 GLY B O 1
ATOM 2869 N N . PHE B 1 44 ? 14.953 15.539 5.883 1 96.5 44 PHE B N 1
ATOM 2870 C CA . PHE B 1 44 ? 13.914 16.484 5.488 1 96.5 44 PHE B CA 1
ATOM 2871 C C . PHE B 1 44 ? 13.258 17.109 6.711 1 96.5 44 PHE B C 1
ATOM 2873 O O . PHE B 1 44 ? 13.039 18.328 6.75 1 96.5 44 PHE B O 1
ATOM 2880 N N . GLY B 1 45 ? 12.945 16.25 7.715 1 97.19 45 GLY B N 1
ATOM 2881 C CA . GLY B 1 45 ? 12.266 16.75 8.906 1 97.19 45 GLY B CA 1
ATOM 2882 C C . GLY B 1 45 ? 13.086 17.766 9.672 1 97.19 45 GLY B C 1
ATOM 2883 O O . GLY B 1 45 ? 12.547 18.766 10.148 1 97.19 45 GLY B O 1
ATOM 2884 N N . HIS B 1 46 ? 14.352 17.453 9.766 1 96.31 46 HIS B N 1
ATOM 2885 C CA . HIS B 1 46 ? 15.273 18.344 10.453 1 96.31 46 HIS B CA 1
ATOM 2886 C C . HIS B 1 46 ? 15.359 19.703 9.75 1 96.31 46 HIS B C 1
ATOM 2888 O O . HIS B 1 46 ? 15.258 20.75 10.391 1 96.31 46 HIS B O 1
ATOM 2894 N N . MET B 1 47 ? 15.5 19.688 8.469 1 96.88 47 MET B N 1
ATOM 2895 C CA . MET B 1 47 ? 15.602 20.891 7.66 1 96.88 47 MET B CA 1
ATOM 2896 C C . MET B 1 47 ? 14.297 21.688 7.699 1 96.88 47 MET B C 1
ATOM 2898 O O . MET B 1 47 ? 14.305 22.906 7.816 1 96.88 47 MET B O 1
ATOM 2902 N N . LEU B 1 48 ? 13.195 20.969 7.645 1 98.44 48 LEU B N 1
ATOM 2903 C CA . LEU B 1 48 ? 11.891 21.625 7.664 1 98.44 48 LEU B CA 1
ATOM 2904 C C . LEU B 1 48 ? 11.656 22.328 8.992 1 98.44 48 LEU B C 1
ATOM 2906 O O . LEU B 1 48 ? 11.148 23.453 9.016 1 98.44 48 LEU B O 1
ATOM 2910 N N . ALA B 1 49 ? 12.008 21.641 10.07 1 98.38 49 ALA B N 1
ATOM 2911 C CA . ALA B 1 49 ? 11.836 22.234 11.391 1 98.38 49 ALA B CA 1
ATOM 2912 C C . ALA B 1 49 ? 12.555 23.578 11.492 1 98.38 49 ALA B C 1
ATOM 2914 O O . ALA B 1 49 ? 11.984 24.562 11.977 1 98.38 49 ALA B O 1
ATOM 2915 N N . LYS B 1 50 ? 13.742 23.656 10.992 1 97.81 50 LYS B N 1
ATOM 2916 C CA . LYS B 1 50 ? 14.539 24.875 11.031 1 97.81 50 LYS B CA 1
ATOM 2917 C C . LYS B 1 50 ? 13.906 25.969 10.188 1 97.81 50 LYS B C 1
ATOM 2919 O O . LYS B 1 50 ? 13.82 27.125 10.609 1 97.81 50 LYS B O 1
ATOM 2924 N N . GLU B 1 51 ? 13.461 25.594 9.008 1 98.06 51 GLU B N 1
ATOM 2925 C CA . GLU B 1 51 ? 12.898 26.578 8.078 1 98.06 51 GLU B CA 1
ATOM 2926 C C . GLU B 1 51 ? 11.594 27.156 8.617 1 98.06 51 GLU B C 1
ATOM 2928 O O . GLU B 1 51 ? 11.344 28.359 8.5 1 98.06 51 GLU B O 1
ATOM 2933 N N . LEU B 1 52 ? 10.734 26.312 9.195 1 98.56 52 LEU B N 1
ATOM 2934 C CA . LEU B 1 52 ? 9.461 26.766 9.734 1 98.56 52 LEU B CA 1
ATOM 2935 C C . LEU B 1 52 ? 9.68 27.672 10.945 1 98.56 52 LEU B C 1
ATOM 2937 O O . LEU B 1 52 ? 8.992 28.688 11.102 1 98.56 52 LEU B O 1
ATOM 2941 N N . ASP B 1 53 ? 10.648 27.281 11.766 1 98.31 53 ASP B N 1
ATOM 2942 C CA . ASP B 1 53 ? 11 28.109 12.914 1 98.31 53 ASP B CA 1
ATOM 2943 C C . ASP B 1 53 ? 11.484 29.5 12.461 1 98.31 53 ASP B C 1
ATOM 2945 O O . ASP B 1 53 ? 11.078 30.516 13.016 1 98.31 53 ASP B O 1
ATOM 2949 N N . ALA B 1 54 ? 12.297 29.516 11.477 1 97.5 54 ALA B N 1
ATOM 2950 C CA . ALA B 1 54 ? 12.852 30.766 10.945 1 97.5 54 ALA B CA 1
ATOM 2951 C C . ALA B 1 54 ? 11.758 31.672 10.391 1 97.5 54 ALA B C 1
ATOM 2953 O O . ALA B 1 54 ? 11.891 32.875 10.391 1 97.5 54 ALA B O 1
ATOM 2954 N N . ARG B 1 55 ? 10.633 31.109 9.969 1 96.81 55 ARG B N 1
ATOM 2955 C CA . ARG B 1 55 ? 9.523 31.859 9.391 1 96.81 55 ARG B CA 1
ATOM 2956 C C . ARG B 1 55 ? 8.586 32.375 10.477 1 96.81 55 ARG B C 1
ATOM 2958 O O . ARG B 1 55 ? 7.656 33.125 10.188 1 96.81 55 ARG B O 1
ATOM 2965 N N . GLY B 1 56 ? 8.828 31.859 11.719 1 97.12 56 GLY B N 1
ATOM 2966 C CA . GLY B 1 56 ? 8.078 32.406 12.836 1 97.12 56 GLY B CA 1
ATOM 2967 C C . GLY B 1 56 ? 7.016 31.469 13.359 1 97.12 56 GLY B C 1
ATOM 2968 O O . GLY B 1 56 ? 6.273 31.812 14.289 1 97.12 56 GLY B O 1
ATOM 2969 N N . LEU B 1 57 ? 6.883 30.25 12.805 1 98.12 57 LEU B N 1
ATOM 2970 C CA . LEU B 1 57 ? 5.926 29.266 13.305 1 98.12 57 LEU B CA 1
ATOM 2971 C C . LEU B 1 57 ? 6.426 28.625 14.594 1 98.12 57 LEU B C 1
ATOM 2973 O O . LEU B 1 57 ? 7.633 28.578 14.844 1 98.12 57 LEU B O 1
ATOM 2977 N N . SER B 1 58 ? 5.523 28.234 15.461 1 98.25 58 SER B N 1
ATOM 2978 C CA . SER B 1 58 ? 5.859 27.391 16.594 1 98.25 58 SER B CA 1
ATOM 2979 C C . SER B 1 58 ? 5.957 25.922 16.188 1 98.25 58 SER B C 1
ATOM 2981 O O . SER B 1 58 ? 4.992 25.359 15.672 1 98.25 58 SER B O 1
ATOM 2983 N N . VAL B 1 59 ? 7.113 25.328 16.469 1 98.62 59 VAL B N 1
ATOM 2984 C CA . VAL B 1 59 ? 7.375 24 15.906 1 98.62 59 VAL B CA 1
ATOM 2985 C C . VAL B 1 59 ? 7.586 23 17.047 1 98.62 59 VAL B C 1
ATOM 2987 O O . VAL B 1 59 ? 8.391 23.234 17.953 1 98.62 59 VAL B O 1
ATOM 2990 N N . PHE B 1 60 ? 6.82 21.922 17.078 1 98.5 60 PHE B N 1
ATOM 2991 C CA . PHE B 1 60 ? 7.098 20.734 17.859 1 98.5 60 PHE B CA 1
ATOM 2992 C C . PHE B 1 60 ? 7.82 19.672 17.031 1 98.5 60 PHE B C 1
ATOM 2994 O O . PHE B 1 60 ? 7.223 19.062 16.141 1 98.5 60 PHE B O 1
ATOM 3001 N N . ALA B 1 61 ? 9.086 19.453 17.359 1 98.44 61 ALA B N 1
ATOM 3002 C CA . ALA B 1 61 ? 9.93 18.562 16.562 1 98.44 61 ALA B CA 1
ATOM 3003 C C . ALA B 1 61 ? 10.164 17.234 17.297 1 98.44 61 ALA B C 1
ATOM 3005 O O . ALA B 1 61 ? 10.898 17.188 18.281 1 98.44 61 ALA B O 1
ATOM 3006 N N . GLY B 1 62 ? 9.531 16.188 16.781 1 97.94 62 GLY B N 1
ATOM 3007 C CA . GLY B 1 62 ? 9.758 14.867 17.344 1 97.94 62 GLY B CA 1
ATOM 3008 C C . GLY B 1 62 ? 11.047 14.219 16.875 1 97.94 62 GLY B C 1
ATOM 3009 O O . GLY B 1 62 ? 11.281 14.109 15.664 1 97.94 62 GLY B O 1
ATOM 3010 N N . CYS B 1 63 ? 11.852 13.773 17.812 1 95.88 63 CYS B N 1
ATOM 3011 C CA . CYS B 1 63 ? 13.125 13.125 17.516 1 95.88 63 CYS B CA 1
ATOM 3012 C C . CYS B 1 63 ? 13.188 11.742 18.141 1 95.88 63 CYS B C 1
ATOM 3014 O O . CYS B 1 63 ? 12.719 11.547 19.266 1 95.88 63 CYS B O 1
ATOM 3016 N N . LEU B 1 64 ? 13.758 10.828 17.375 1 92.44 64 LEU B N 1
ATOM 3017 C CA . LEU B 1 64 ? 13.938 9.477 17.891 1 92.44 64 LEU B CA 1
ATOM 3018 C C . LEU B 1 64 ? 15.164 9.398 18.797 1 92.44 64 LEU B C 1
ATOM 3020 O O . LEU B 1 64 ? 15.188 8.633 19.75 1 92.44 64 LEU B O 1
ATOM 3024 N N . THR B 1 65 ? 16.203 10.195 18.391 1 88.25 65 THR B N 1
ATOM 3025 C CA . THR B 1 65 ? 17.469 10.156 19.141 1 88.25 65 THR B CA 1
ATOM 3026 C C . THR B 1 65 ? 17.766 11.508 19.766 1 88.25 65 THR B C 1
ATOM 3028 O O . THR B 1 65 ? 17.25 12.531 19.328 1 88.25 65 THR B O 1
ATOM 3031 N N . ASN B 1 66 ? 18.656 11.461 20.703 1 84.62 66 ASN B N 1
ATOM 3032 C CA . ASN B 1 66 ? 19.016 12.68 21.406 1 84.62 66 ASN B CA 1
ATOM 3033 C C . ASN B 1 66 ? 19.906 13.586 20.547 1 84.62 66 ASN B C 1
ATOM 3035 O O . ASN B 1 66 ? 19.891 14.805 20.703 1 84.62 66 ASN B O 1
ATOM 3039 N N . ASN B 1 67 ? 20.656 12.977 19.719 1 79.94 67 ASN B N 1
ATOM 3040 C CA . ASN B 1 67 ? 21.578 13.773 18.922 1 79.94 67 ASN B CA 1
ATOM 3041 C C . ASN B 1 67 ? 20.828 14.734 18 1 79.94 67 ASN B C 1
ATOM 3043 O O . ASN B 1 67 ? 21.203 15.906 17.891 1 79.94 67 ASN B O 1
ATOM 3047 N N . GLY B 1 68 ? 19.781 14.328 17.406 1 76.88 68 GLY B N 1
ATOM 3048 C CA . GLY B 1 68 ? 18.984 15.211 16.578 1 76.88 68 GLY B CA 1
ATOM 3049 C C . GLY B 1 68 ? 18.328 16.344 17.344 1 76.88 68 GLY B C 1
ATOM 3050 O O . GLY B 1 68 ? 18.281 17.469 16.875 1 76.88 68 GLY B O 1
ATOM 3051 N N . GLU B 1 69 ? 18.062 16.141 18.5 1 87.38 69 GLU B N 1
ATOM 3052 C CA . 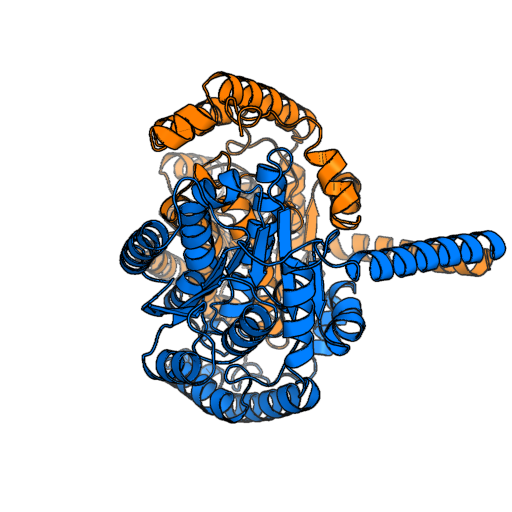GLU B 1 69 ? 17.391 17.109 19.375 1 87.38 69 GLU B CA 1
ATOM 3053 C C . GLU B 1 69 ? 18.312 18.266 19.75 1 87.38 69 GLU B C 1
ATOM 3055 O O . GLU B 1 69 ? 17.906 19.422 19.719 1 87.38 69 GLU B O 1
ATOM 3060 N N . GLU B 1 70 ? 19.469 17.953 20.062 1 90.38 70 GLU B N 1
ATOM 3061 C CA . GLU B 1 70 ? 20.422 18.938 20.547 1 90.38 70 GLU B CA 1
ATOM 3062 C C . GLU B 1 70 ? 20.734 19.969 19.469 1 90.38 70 GLU B C 1
ATOM 3064 O O . GLU B 1 70 ? 20.844 21.172 19.75 1 90.38 70 GLU B O 1
ATOM 3069 N N . GLU B 1 71 ? 20.906 19.5 18.312 1 90.25 71 GLU B N 1
ATOM 3070 C CA . GLU B 1 71 ? 21.219 20.422 17.219 1 90.25 71 GLU B CA 1
ATOM 3071 C C . GLU B 1 71 ? 20.062 21.391 16.984 1 90.25 71 GLU B C 1
ATOM 3073 O O . GLU B 1 71 ? 20.297 22.578 16.734 1 90.25 71 GLU B O 1
ATOM 3078 N N . LEU B 1 72 ? 18.875 20.938 17.031 1 93.88 72 LEU B N 1
ATOM 3079 C CA . LEU B 1 72 ? 17.719 21.797 16.828 1 93.88 72 LEU B CA 1
ATOM 3080 C C . LEU B 1 72 ? 17.594 22.828 17.938 1 93.88 72 LEU B C 1
ATOM 3082 O O . LEU B 1 72 ? 17.312 24 17.688 1 93.88 72 LEU B O 1
ATOM 3086 N N . LYS B 1 73 ? 17.875 22.438 19.125 1 91.94 73 LYS B N 1
ATOM 3087 C CA . LYS B 1 73 ? 17.781 23.328 20.266 1 91.94 73 LYS B CA 1
ATOM 3088 C C . LYS B 1 73 ? 18.812 24.453 20.172 1 91.94 73 LYS B C 1
ATOM 3090 O O . LYS B 1 73 ? 18.531 25.594 20.562 1 91.94 73 LYS B O 1
ATOM 3095 N N . LYS B 1 74 ? 19.875 24.094 19.641 1 92 74 LYS B N 1
ATOM 3096 C CA . LYS B 1 74 ? 20.984 25.062 19.562 1 92 74 LYS B CA 1
ATOM 3097 C C . LYS B 1 74 ? 20.766 26.047 18.422 1 92 74 LYS B C 1
ATOM 3099 O O . LYS B 1 74 ? 21.125 27.219 18.531 1 92 74 LYS B O 1
ATOM 3104 N N . SER B 1 75 ? 20.156 25.625 17.406 1 93.12 75 SER B N 1
ATOM 3105 C CA . SER B 1 75 ? 20.172 26.406 16.172 1 93.12 75 SER B CA 1
ATOM 3106 C C . SER B 1 75 ? 18.844 27.125 15.953 1 93.12 75 SER B C 1
ATOM 3108 O O . SER B 1 75 ? 18.734 27.969 15.07 1 93.12 75 SER B O 1
ATOM 3110 N N . CYS B 1 76 ? 17.859 26.844 16.766 1 95.62 76 CYS B N 1
ATOM 3111 C CA . CYS B 1 76 ? 16.531 27.375 16.516 1 95.62 76 CYS B CA 1
ATOM 3112 C C . CYS B 1 76 ? 16.062 28.25 17.688 1 95.62 76 CYS B C 1
ATOM 3114 O O . CYS B 1 76 ? 16.766 28.344 18.703 1 95.62 76 CYS B O 1
ATOM 3116 N N . SER B 1 77 ? 15.031 29 17.484 1 96.06 77 SER B N 1
ATOM 3117 C CA . SER B 1 77 ? 14.492 29.891 18.516 1 96.06 77 SER B CA 1
ATOM 3118 C C . SER B 1 77 ? 13.781 29.094 19.609 1 96.06 77 SER B C 1
ATOM 3120 O O . SER B 1 77 ? 13.703 27.875 19.531 1 96.06 77 SER B O 1
ATOM 3122 N N . ARG B 1 78 ? 13.219 29.781 20.578 1 94.44 78 ARG B N 1
ATOM 3123 C CA . ARG B 1 78 ? 12.5 29.172 21.688 1 94.44 78 ARG B CA 1
ATOM 3124 C C . ARG B 1 78 ? 11.148 28.641 21.25 1 94.44 78 ARG B C 1
ATOM 3126 O O . ARG B 1 78 ? 10.5 27.875 21.969 1 94.44 78 ARG B O 1
ATOM 3133 N N . LYS B 1 79 ? 10.742 29.016 20.062 1 96.25 79 LYS B N 1
ATOM 3134 C CA . LYS B 1 79 ? 9.453 28.562 19.547 1 96.25 79 LYS B CA 1
ATOM 3135 C C . LYS B 1 79 ? 9.539 27.125 19.047 1 96.25 79 LYS B C 1
ATOM 3137 O O . LYS B 1 79 ? 8.508 26.484 18.797 1 96.25 79 LYS B O 1
ATOM 3142 N N . LEU B 1 80 ? 10.719 26.656 18.859 1 97.88 80 LEU B N 1
ATOM 3143 C CA . LEU B 1 80 ? 10.891 25.266 18.5 1 97.88 80 LEU B CA 1
ATOM 3144 C C . LEU B 1 80 ? 11.148 24.406 19.734 1 97.88 80 LEU B C 1
ATOM 3146 O O . LEU B 1 80 ? 12.07 24.703 20.516 1 97.88 80 LEU B O 1
ATOM 3150 N N . ARG B 1 81 ? 10.406 23.484 20 1 96.81 81 ARG B N 1
ATOM 3151 C CA . ARG B 1 81 ? 10.531 22.547 21.109 1 96.81 81 ARG B CA 1
ATOM 3152 C C . ARG B 1 81 ? 10.688 21.125 20.609 1 96.81 81 ARG B C 1
ATOM 3154 O O . ARG B 1 81 ? 9.922 20.672 19.766 1 96.81 81 ARG B O 1
ATOM 3161 N N . THR B 1 82 ? 11.648 20.453 21.141 1 96.38 82 THR B N 1
ATOM 3162 C CA . THR B 1 82 ? 11.875 19.062 20.781 1 96.38 82 THR B CA 1
ATOM 3163 C C . THR B 1 82 ? 11.305 18.125 21.844 1 96.38 82 THR B C 1
ATOM 3165 O O . THR B 1 82 ? 11.148 18.516 23 1 96.38 82 THR B O 1
ATOM 3168 N N . PHE B 1 83 ? 10.961 16.938 21.484 1 95.81 83 PHE B N 1
ATOM 3169 C CA . PHE B 1 83 ? 10.523 15.875 22.391 1 95.81 83 PHE B CA 1
ATOM 3170 C C . PHE B 1 83 ? 10.844 14.5 21.797 1 95.81 83 PHE B C 1
ATOM 3172 O O . PHE B 1 83 ? 10.922 14.344 20.578 1 95.81 83 PHE B O 1
ATOM 3179 N N . PRO B 1 84 ? 11.109 13.531 22.672 1 96.06 84 PRO B N 1
ATOM 3180 C CA . PRO B 1 84 ? 11.352 12.172 22.172 1 96.06 84 PRO B CA 1
ATOM 3181 C C . PRO B 1 84 ? 10.109 11.547 21.531 1 96.06 84 PRO B C 1
ATOM 3183 O O . PRO B 1 84 ? 9.016 11.633 22.094 1 96.06 84 PRO B O 1
ATOM 3186 N N . LEU B 1 85 ? 10.328 10.938 20.391 1 97.88 85 LEU B N 1
ATOM 3187 C CA . LEU B 1 85 ? 9.188 10.32 19.719 1 97.88 85 LEU B CA 1
ATOM 3188 C C . LEU B 1 85 ? 9.633 9.102 18.906 1 97.88 85 LEU B C 1
ATOM 3190 O O . LEU B 1 85 ? 10.516 9.211 18.062 1 97.88 85 LEU B O 1
ATOM 3194 N N . ASP B 1 86 ? 9.062 7.992 19.25 1 98.19 86 ASP B N 1
ATOM 3195 C CA . ASP B 1 86 ? 9.07 6.789 18.422 1 98.19 86 ASP B CA 1
ATOM 3196 C C . ASP B 1 86 ? 7.68 6.508 17.844 1 98.19 86 ASP B C 1
ATOM 3198 O O . ASP B 1 86 ? 6.801 6.016 18.562 1 98.19 86 ASP B O 1
ATOM 3202 N N . VAL B 1 87 ? 7.516 6.781 16.547 1 98.44 87 VAL B N 1
ATOM 3203 C CA . VAL B 1 87 ? 6.18 6.719 15.969 1 98.44 87 VAL B CA 1
ATOM 3204 C C . VAL B 1 87 ? 5.727 5.262 15.867 1 98.44 87 VAL B C 1
ATOM 3206 O O . VAL B 1 87 ? 4.551 4.988 15.625 1 98.44 87 VAL B O 1
ATOM 3209 N N . SER B 1 88 ? 6.684 4.301 15.977 1 98.12 88 SER B N 1
ATOM 3210 C CA . SER B 1 88 ? 6.289 2.896 15.922 1 98.12 88 SER B CA 1
ATOM 3211 C C . SER B 1 88 ? 5.699 2.436 17.25 1 98.12 88 SER B C 1
ATOM 3213 O O . SER B 1 88 ? 5.133 1.344 17.344 1 98.12 88 SER B O 1
ATOM 3215 N N . ASP B 1 89 ? 5.785 3.252 18.281 1 98.12 89 ASP B N 1
ATOM 3216 C CA . ASP B 1 89 ? 5.348 2.904 19.641 1 98.12 89 ASP B CA 1
ATOM 3217 C C . ASP B 1 89 ? 4.152 3.758 20.062 1 98.12 89 ASP B C 1
ATOM 3219 O O . ASP B 1 89 ? 4.312 4.934 20.391 1 98.12 89 ASP B O 1
ATOM 3223 N N . PRO B 1 90 ? 3.029 3.137 20.188 1 97.31 90 PRO B N 1
ATOM 3224 C CA . PRO B 1 90 ? 1.834 3.895 20.562 1 97.31 90 PRO B CA 1
ATOM 3225 C C . PRO B 1 90 ? 1.994 4.629 21.891 1 97.31 90 PRO B C 1
ATOM 3227 O O . PRO B 1 90 ? 1.454 5.723 22.062 1 97.31 90 PRO B O 1
ATOM 3230 N N . ASP B 1 91 ? 2.682 4.078 22.812 1 97.75 91 ASP B N 1
ATOM 3231 C CA . ASP B 1 91 ? 2.881 4.734 24.109 1 97.75 91 ASP B CA 1
ATOM 3232 C C . ASP B 1 91 ? 3.742 5.988 23.953 1 97.75 91 ASP B C 1
ATOM 3234 O O . ASP B 1 91 ? 3.518 6.984 24.641 1 97.75 91 ASP B O 1
ATOM 3238 N N . SER B 1 92 ? 4.73 5.879 23.109 1 98.38 92 SER B N 1
ATOM 3239 C CA . SER B 1 92 ? 5.543 7.051 22.812 1 98.38 92 SER B CA 1
ATOM 3240 C C . SER B 1 92 ? 4.695 8.18 22.234 1 98.38 92 SER B C 1
ATOM 3242 O O . SER B 1 92 ? 4.863 9.344 22.594 1 98.38 92 SER B O 1
ATOM 3244 N N . ILE B 1 93 ? 3.758 7.859 21.422 1 98.44 93 ILE B N 1
ATOM 3245 C CA . ILE B 1 93 ? 2.883 8.828 20.766 1 98.44 93 ILE B CA 1
ATOM 3246 C C . ILE B 1 93 ? 1.958 9.461 21.812 1 98.44 93 ILE B C 1
ATOM 3248 O O . ILE B 1 93 ? 1.756 10.68 21.812 1 98.44 93 ILE B O 1
ATOM 3252 N N . LYS B 1 94 ? 1.43 8.648 22.672 1 97.56 94 LYS B N 1
ATOM 3253 C CA . LYS B 1 94 ? 0.558 9.164 23.734 1 97.56 94 LYS B CA 1
ATOM 3254 C C . LYS B 1 94 ? 1.294 10.164 24.609 1 97.56 94 LYS B C 1
ATOM 3256 O O . LYS B 1 94 ? 0.749 11.219 24.969 1 97.56 94 LYS B O 1
ATOM 3261 N N . LYS B 1 95 ? 2.5 9.805 24.984 1 97.94 95 LYS B N 1
ATOM 3262 C CA . LYS B 1 95 ? 3.318 10.695 25.797 1 97.94 95 LYS B CA 1
ATOM 3263 C C . LYS B 1 95 ? 3.605 12 25.062 1 97.94 95 LYS B C 1
ATOM 3265 O O . LYS B 1 95 ? 3.545 13.078 25.656 1 97.94 95 LYS B O 1
ATOM 3270 N N . ALA B 1 96 ? 3.902 11.875 23.797 1 97.75 96 ALA B N 1
ATOM 3271 C CA . ALA B 1 96 ? 4.172 13.047 22.969 1 97.75 96 ALA B CA 1
ATOM 3272 C C . ALA B 1 96 ? 2.953 13.969 22.906 1 97.75 96 ALA B C 1
ATOM 3274 O O . ALA B 1 96 ? 3.084 15.188 23 1 97.75 96 ALA B O 1
ATOM 3275 N N . LEU B 1 97 ? 1.782 13.398 22.734 1 97.75 97 LEU B N 1
ATOM 3276 C CA . LEU B 1 97 ? 0.554 14.18 22.641 1 97.75 97 LEU B CA 1
ATOM 3277 C C . LEU B 1 97 ? 0.285 14.93 23.938 1 97.75 97 LEU B C 1
ATOM 3279 O O . LEU B 1 97 ? -0.132 16.094 23.906 1 97.75 97 LEU B O 1
ATOM 3283 N N . ARG B 1 98 ? 0.5 14.281 25.031 1 97.75 98 ARG B N 1
ATOM 3284 C CA . ARG B 1 98 ? 0.333 14.93 26.328 1 97.75 98 ARG B CA 1
ATOM 3285 C C . ARG B 1 98 ? 1.261 16.141 26.469 1 97.75 98 ARG B C 1
ATOM 3287 O O . ARG B 1 98 ? 0.844 17.203 26.922 1 97.75 98 ARG B O 1
ATOM 3294 N N . TYR B 1 99 ? 2.457 15.93 26.078 1 98.06 99 TYR B N 1
ATOM 3295 C CA . TYR B 1 99 ? 3.436 17.016 26.109 1 98.06 99 TYR B CA 1
ATOM 3296 C C . TYR B 1 99 ? 2.998 18.188 25.234 1 98.06 99 TYR B C 1
ATOM 3298 O O . TYR B 1 99 ? 3.012 19.328 25.672 1 98.06 99 TYR B O 1
ATOM 3306 N N . ILE B 1 100 ? 2.568 17.906 24 1 98 100 ILE B N 1
ATOM 3307 C CA . ILE B 1 100 ? 2.17 18.938 23.047 1 98 100 ILE B CA 1
ATOM 3308 C C . ILE B 1 100 ? 0.972 19.719 23.578 1 98 100 ILE B C 1
ATOM 3310 O O . ILE B 1 100 ? 0.976 20.953 23.578 1 98 100 ILE B O 1
ATOM 3314 N N . LYS B 1 101 ? 0.004 19 24.078 1 97.38 101 LYS B N 1
ATOM 3315 C CA . LYS B 1 101 ? -1.2 19.641 24.609 1 97.38 101 LYS B CA 1
ATOM 3316 C C . LYS B 1 101 ? -0.866 20.562 25.766 1 97.38 101 LYS B C 1
ATOM 3318 O O . LYS B 1 101 ? -1.448 21.656 25.891 1 97.38 101 LYS B O 1
ATOM 3323 N N . ALA B 1 102 ? 0.085 20.141 26.547 1 97.44 102 ALA B N 1
ATOM 3324 C CA . ALA B 1 102 ? 0.472 20.938 27.703 1 97.44 102 ALA B CA 1
ATOM 3325 C C . ALA B 1 102 ? 1.174 22.234 27.281 1 97.44 102 ALA B C 1
ATOM 3327 O O . ALA B 1 102 ? 1.178 23.203 28.031 1 97.44 102 ALA B O 1
ATOM 3328 N N . GLN B 1 103 ? 1.74 22.203 26.125 1 96.88 103 GLN B N 1
ATOM 3329 C CA . GLN B 1 103 ? 2.533 23.344 25.688 1 96.88 103 GLN B CA 1
ATOM 3330 C C . GLN B 1 103 ? 1.69 24.297 24.844 1 96.88 103 GLN B C 1
ATOM 3332 O O . GLN B 1 103 ? 2.094 25.438 24.609 1 96.88 103 GLN B O 1
ATOM 3337 N N . LEU B 1 104 ? 0.537 23.859 24.375 1 97.31 104 LEU B N 1
ATOM 3338 C CA . LEU B 1 104 ? -0.314 24.703 23.531 1 97.31 104 LEU B CA 1
ATOM 3339 C C . LEU B 1 104 ? -1.031 25.75 24.375 1 97.31 104 LEU B C 1
ATOM 3341 O O . LEU B 1 104 ? -1.48 25.469 25.484 1 97.31 104 LEU B O 1
ATOM 3345 N N . PRO B 1 105 ? -1.137 26.984 23.875 1 95.5 105 PRO B N 1
ATOM 3346 C CA . PRO B 1 105 ? -1.986 27.969 24.562 1 95.5 105 PRO B CA 1
ATOM 3347 C C . PRO B 1 105 ? -3.438 27.516 24.688 1 95.5 105 PRO B C 1
ATOM 3349 O O . PRO B 1 105 ? -3.891 26.672 23.891 1 95.5 105 PRO B O 1
ATOM 3352 N N . ASP B 1 106 ? -4.125 28.109 25.547 1 92.88 106 ASP B N 1
ATOM 3353 C CA . ASP B 1 106 ? -5.523 27.766 25.766 1 92.88 106 ASP B CA 1
ATOM 3354 C C . ASP B 1 106 ? -6.344 27.938 24.484 1 92.88 106 ASP B C 1
ATOM 3356 O O . ASP B 1 106 ? -6.164 28.906 23.75 1 92.88 106 ASP B O 1
ATOM 3360 N N . ASP B 1 107 ? -7.145 26.938 24.203 1 91.5 107 ASP B N 1
ATOM 3361 C CA . ASP B 1 107 ? -8.109 26.938 23.109 1 91.5 107 ASP B CA 1
ATOM 3362 C C . ASP B 1 107 ? -7.402 27.031 21.75 1 91.5 107 ASP B C 1
ATOM 3364 O O . ASP B 1 107 ? -7.934 27.625 20.812 1 91.5 107 ASP B O 1
ATOM 3368 N N . THR B 1 108 ? -6.152 26.719 21.766 1 95.81 108 THR B N 1
ATOM 3369 C CA . THR B 1 108 ? -5.398 26.656 20.516 1 95.81 108 THR B CA 1
ATOM 3370 C C . THR B 1 108 ? -5.184 25.219 20.078 1 95.81 108 THR B C 1
ATOM 3372 O O . THR B 1 108 ? -5.098 24.312 20.906 1 95.81 108 THR B O 1
ATOM 3375 N N . GLY B 1 109 ? -5.18 24.984 18.812 1 97.62 109 GLY B N 1
ATOM 3376 C CA . GLY B 1 109 ? -4.922 23.672 18.25 1 97.62 109 GLY B CA 1
ATOM 3377 C C . GLY B 1 109 ? -3.66 23.625 17.406 1 97.62 109 GLY B C 1
ATOM 3378 O O . GLY B 1 109 ? -2.672 24.297 17.719 1 97.62 109 GLY B O 1
ATOM 3379 N N . LEU B 1 110 ? -3.65 22.734 16.469 1 98.56 110 LEU B N 1
ATOM 3380 C CA . LEU B 1 110 ? -2.51 22.547 15.578 1 98.56 110 LEU B CA 1
ATOM 3381 C C . LEU B 1 110 ? -2.842 23.016 14.164 1 98.56 110 LEU B C 1
ATOM 3383 O O . LEU B 1 110 ? -3.896 22.688 13.625 1 98.56 110 LEU B O 1
ATOM 3387 N N . TRP B 1 111 ? -1.94 23.781 13.617 1 98.62 111 TRP B N 1
ATOM 3388 C CA . TRP B 1 111 ? -2.078 24.203 12.227 1 98.62 111 TRP B CA 1
ATOM 3389 C C . TRP B 1 111 ? -1.733 23.062 11.281 1 98.62 111 TRP B C 1
ATOM 3391 O O . TRP B 1 111 ? -2.393 22.875 10.25 1 98.62 111 TRP B O 1
ATOM 3401 N N . ALA B 1 112 ? -0.647 22.312 11.688 1 98.94 112 ALA B N 1
ATOM 3402 C CA . ALA B 1 112 ? -0.255 21.25 10.773 1 98.94 112 ALA B CA 1
ATOM 3403 C C . ALA B 1 112 ? 0.417 20.094 11.516 1 98.94 112 ALA B C 1
ATOM 3405 O O . ALA B 1 112 ? 1.099 20.312 12.523 1 98.94 112 ALA B O 1
ATOM 3406 N N . LEU B 1 113 ? 0.156 18.938 11.078 1 98.94 113 LEU B N 1
ATOM 3407 C CA . LEU B 1 113 ? 0.914 17.734 11.391 1 98.94 113 LEU B CA 1
ATOM 3408 C C . LEU B 1 113 ? 1.681 17.234 10.164 1 98.94 113 LEU B C 1
ATOM 3410 O O . LEU B 1 113 ? 1.084 16.984 9.117 1 98.94 113 LEU B O 1
ATOM 3414 N N . VAL B 1 114 ? 2.98 17.219 10.297 1 98.94 114 VAL B N 1
ATOM 3415 C CA . VAL B 1 114 ? 3.828 16.688 9.234 1 98.94 114 VAL B CA 1
ATOM 3416 C C . VAL B 1 114 ? 4.344 15.305 9.633 1 98.94 114 VAL B C 1
ATOM 3418 O O . VAL B 1 114 ? 5.234 15.188 10.477 1 98.94 114 VAL B O 1
ATOM 3421 N N . ASN B 1 115 ? 3.766 14.32 9.039 1 98.88 115 ASN B N 1
ATOM 3422 C CA . ASN B 1 115 ? 4.254 12.953 9.203 1 98.88 115 ASN B CA 1
ATOM 3423 C C . ASN B 1 115 ? 5.438 12.672 8.273 1 98.88 115 ASN B C 1
ATOM 3425 O O . ASN B 1 115 ? 5.254 12.195 7.156 1 98.88 115 ASN B O 1
ATOM 3429 N N . ASN B 1 116 ? 6.598 12.891 8.812 1 98.62 116 ASN B N 1
ATOM 3430 C CA . ASN B 1 116 ? 7.824 12.812 8.023 1 98.62 116 ASN B CA 1
ATOM 3431 C C . ASN B 1 116 ? 8.617 11.547 8.344 1 98.62 116 ASN B C 1
ATOM 3433 O O . ASN B 1 116 ? 9.398 11.07 7.516 1 98.62 116 ASN B O 1
ATOM 3437 N N . ALA B 1 117 ? 8.422 10.984 9.555 1 98 117 ALA B N 1
ATOM 3438 C CA . ALA B 1 117 ? 9.195 9.812 9.969 1 98 117 ALA B CA 1
ATOM 3439 C C . ALA B 1 117 ? 9.031 8.664 8.977 1 98 117 ALA B C 1
ATOM 3441 O O . ALA B 1 117 ? 7.93 8.414 8.484 1 98 117 ALA B O 1
ATOM 3442 N N . GLY B 1 118 ? 10.117 8.016 8.641 1 96.62 118 GLY B N 1
ATOM 3443 C CA . GLY B 1 118 ? 10.086 6.895 7.719 1 96.62 118 GLY B CA 1
ATOM 3444 C C . GLY B 1 118 ? 11.398 6.129 7.672 1 96.62 118 GLY B C 1
ATOM 3445 O O . GLY B 1 118 ? 12.445 6.66 8.031 1 96.62 118 GLY B O 1
ATOM 3446 N N . ILE B 1 119 ? 11.328 4.891 7.242 1 96 119 ILE B N 1
ATOM 3447 C CA . ILE B 1 119 ? 12.516 4.062 7.07 1 96 119 ILE B CA 1
ATOM 3448 C C . ILE B 1 119 ? 12.398 3.256 5.777 1 96 119 ILE B C 1
ATOM 3450 O O . ILE B 1 119 ? 11.297 3.035 5.273 1 96 119 ILE B O 1
ATOM 3454 N N . ALA B 1 120 ? 13.477 2.838 5.258 1 94.31 120 ALA B N 1
ATOM 3455 C CA . ALA B 1 120 ? 13.516 2.117 3.988 1 94.31 120 ALA B CA 1
ATOM 3456 C C . ALA B 1 120 ? 13.234 0.63 4.195 1 94.31 120 ALA B C 1
ATOM 3458 O O . ALA B 1 120 ? 12.562 -0.002 3.377 1 94.31 120 ALA B O 1
ATOM 3459 N N . GLY B 1 121 ? 13.781 0.104 5.324 1 93.75 121 GLY B N 1
ATOM 3460 C CA . GLY B 1 121 ? 13.617 -1.312 5.605 1 93.75 121 GLY B CA 1
ATOM 3461 C C . GLY B 1 121 ? 14.648 -2.184 4.914 1 93.75 121 GLY B C 1
ATOM 3462 O O . GLY B 1 121 ? 15.578 -1.675 4.293 1 93.75 121 GLY B O 1
ATOM 3463 N N . SER B 1 122 ? 14.445 -3.484 5.023 1 94.44 122 SER B N 1
ATOM 3464 C CA . SER B 1 122 ? 15.375 -4.48 4.508 1 94.44 122 SER B CA 1
ATOM 3465 C C . SER B 1 122 ? 15.344 -4.535 2.986 1 94.44 122 SER B C 1
ATOM 3467 O O . SER B 1 122 ? 14.312 -4.254 2.371 1 94.44 122 SER B O 1
ATOM 3469 N N . VAL B 1 123 ? 16.516 -4.934 2.459 1 94.62 123 VAL B N 1
ATOM 3470 C CA . VAL B 1 123 ? 16.672 -4.922 1.009 1 94.62 123 VAL B CA 1
ATOM 3471 C C . VAL B 1 123 ? 16.859 -6.348 0.496 1 94.62 123 VAL B C 1
ATOM 3473 O O . VAL B 1 123 ? 17.156 -7.258 1.272 1 94.62 123 VAL B O 1
ATOM 3476 N N . GLY B 1 124 ? 16.703 -6.488 -0.851 1 95.06 124 GLY B N 1
ATOM 3477 C CA . GLY B 1 124 ? 16.906 -7.766 -1.516 1 95.06 124 GLY B CA 1
ATOM 3478 C C . GLY B 1 124 ? 15.664 -8.305 -2.191 1 95.06 124 GLY B C 1
ATOM 3479 O O . GLY B 1 124 ? 14.578 -7.734 -2.041 1 95.06 124 GLY B O 1
ATOM 3480 N N . PRO B 1 125 ? 15.852 -9.406 -2.92 1 95.81 125 PRO B N 1
ATOM 3481 C CA . PRO B 1 125 ? 14.688 -10.062 -3.521 1 95.81 125 PRO B CA 1
ATOM 3482 C C . PRO B 1 125 ? 13.617 -10.43 -2.492 1 95.81 125 PRO B C 1
ATOM 3484 O O . PRO B 1 125 ? 13.922 -10.57 -1.306 1 95.81 125 PRO B O 1
ATOM 3487 N N . VAL B 1 126 ? 12.469 -10.57 -2.943 1 95.5 126 VAL B N 1
ATOM 3488 C CA . VAL B 1 126 ? 11.305 -10.742 -2.076 1 95.5 126 VAL B CA 1
ATOM 3489 C C . VAL B 1 126 ? 11.484 -11.992 -1.211 1 95.5 126 VAL B C 1
ATOM 3491 O O . VAL B 1 126 ? 11.047 -12.023 -0.058 1 95.5 126 VAL B O 1
ATOM 3494 N N . ASP B 1 127 ? 12.109 -13.031 -1.749 1 94.88 127 ASP B N 1
ATOM 3495 C CA . ASP B 1 127 ? 12.18 -14.281 -0.991 1 94.88 127 ASP B CA 1
ATOM 3496 C C . ASP B 1 127 ? 13.344 -14.258 -0.007 1 94.88 127 ASP B C 1
ATOM 3498 O O . ASP B 1 127 ? 13.531 -15.203 0.768 1 94.88 127 ASP B O 1
ATOM 3502 N N . TRP B 1 128 ? 14.203 -13.141 -0.003 1 97.25 128 TRP B N 1
ATOM 3503 C CA . TRP B 1 128 ? 15.164 -12.922 1.073 1 97.25 128 TRP B CA 1
ATOM 3504 C C . TRP B 1 128 ? 14.477 -12.367 2.316 1 97.25 128 TRP B C 1
ATOM 3506 O O . TRP B 1 128 ? 15.039 -12.391 3.41 1 97.25 128 TRP B O 1
ATOM 3516 N N . LEU B 1 129 ? 13.312 -11.836 2.129 1 97 129 LEU B N 1
ATOM 3517 C CA . LEU B 1 129 ? 12.641 -11.031 3.143 1 97 129 LEU B CA 1
ATOM 3518 C C . LEU B 1 129 ? 11.547 -11.828 3.838 1 97 129 LEU B C 1
ATOM 3520 O O . LEU B 1 129 ? 10.891 -12.664 3.211 1 97 129 LEU B O 1
ATOM 3524 N N . THR B 1 130 ? 11.383 -11.531 5.059 1 95.88 130 THR B N 1
ATOM 3525 C CA . THR B 1 130 ? 10.359 -12.188 5.871 1 95.88 130 THR B CA 1
ATOM 3526 C C . THR B 1 130 ? 9.227 -11.219 6.195 1 95.88 130 THR B C 1
ATOM 3528 O O . THR B 1 130 ? 9.344 -10.016 5.961 1 95.88 130 THR B O 1
ATOM 3531 N N . ARG B 1 131 ? 8.156 -11.805 6.746 1 97.12 131 ARG B N 1
ATOM 3532 C CA . ARG B 1 131 ? 7.035 -10.992 7.203 1 97.12 131 ARG B CA 1
ATOM 3533 C C . ARG B 1 131 ? 7.508 -9.891 8.141 1 97.12 131 ARG B C 1
ATOM 3535 O O . ARG B 1 131 ? 7.02 -8.758 8.078 1 97.12 131 ARG B O 1
ATOM 3542 N N . ARG B 1 132 ? 8.398 -10.211 9 1 97.12 132 ARG B N 1
ATOM 3543 C CA . ARG B 1 132 ? 8.898 -9.266 9.992 1 97.12 132 ARG B CA 1
ATOM 3544 C C . ARG B 1 132 ? 9.539 -8.062 9.32 1 97.12 132 ARG B C 1
ATOM 3546 O O . ARG B 1 132 ? 9.414 -6.934 9.805 1 97.12 132 ARG B O 1
ATOM 3553 N N . ASP B 1 133 ? 10.242 -8.258 8.219 1 97.56 133 ASP B N 1
ATOM 3554 C CA . ASP B 1 133 ? 10.875 -7.168 7.488 1 97.56 133 ASP B CA 1
ATOM 3555 C C . ASP B 1 133 ? 9.836 -6.141 7.031 1 97.56 133 ASP B C 1
ATOM 3557 O O . ASP B 1 133 ? 10.102 -4.938 7.051 1 97.56 133 ASP B O 1
ATOM 3561 N N . TYR B 1 134 ? 8.695 -6.633 6.598 1 98.5 134 TYR B N 1
ATOM 3562 C CA . TYR B 1 134 ? 7.621 -5.75 6.164 1 98.5 134 TYR B CA 1
ATOM 3563 C C . TYR B 1 134 ? 6.953 -5.078 7.355 1 98.5 134 TYR B C 1
ATOM 3565 O O . TYR B 1 134 ? 6.66 -3.881 7.32 1 98.5 134 TYR B O 1
ATOM 3573 N N . GLU B 1 135 ? 6.727 -5.859 8.414 1 98.31 135 GLU B N 1
ATOM 3574 C CA . GLU B 1 135 ? 6.059 -5.352 9.602 1 98.31 135 GLU B CA 1
ATOM 3575 C C . GLU B 1 135 ? 6.832 -4.188 10.219 1 98.31 135 GLU B C 1
ATOM 3577 O O . GLU B 1 135 ? 6.238 -3.213 10.68 1 98.31 135 GLU B O 1
ATOM 3582 N N . VAL B 1 136 ? 8.117 -4.27 10.227 1 97.94 136 VAL B N 1
ATOM 3583 C CA . VAL B 1 136 ? 8.969 -3.238 10.812 1 97.94 136 VAL B CA 1
ATOM 3584 C C . VAL B 1 136 ? 8.789 -1.928 10.047 1 97.94 136 VAL B C 1
ATOM 3586 O O . VAL B 1 136 ? 8.594 -0.872 10.656 1 97.94 136 VAL B O 1
ATOM 3589 N N . VAL B 1 137 ? 8.781 -1.99 8.75 1 98.25 137 VAL B N 1
ATOM 3590 C CA . VAL B 1 137 ? 8.664 -0.792 7.93 1 98.25 137 VAL B CA 1
ATOM 3591 C C . VAL B 1 137 ? 7.254 -0.224 8.031 1 98.25 137 VAL B C 1
ATOM 3593 O O . VAL B 1 137 ? 7.07 0.991 8.141 1 98.25 137 VAL B O 1
ATOM 3596 N N . MET B 1 138 ? 6.254 -1.113 8.031 1 98.75 138 MET B N 1
ATOM 3597 C CA . MET B 1 138 ? 4.859 -0.694 8.141 1 98.75 138 MET B CA 1
ATOM 3598 C C . MET B 1 138 ? 4.605 0.018 9.469 1 98.75 138 MET B C 1
ATOM 3600 O O . MET B 1 138 ? 3.816 0.962 9.523 1 98.75 138 MET B O 1
ATOM 3604 N N . SER B 1 139 ? 5.266 -0.42 10.508 1 98.62 139 SER B N 1
ATOM 3605 C CA . SER B 1 139 ? 5.066 0.146 11.836 1 98.62 139 SER B CA 1
ATOM 3606 C C . SER B 1 139 ? 5.449 1.621 11.875 1 98.62 139 SER B C 1
ATOM 3608 O O . SER B 1 139 ? 4.828 2.412 12.586 1 98.62 139 SER B O 1
ATOM 3610 N N . VAL B 1 140 ? 6.379 2.006 11.078 1 98.56 140 VAL B N 1
ATOM 3611 C CA . VAL B 1 140 ? 6.875 3.379 11.078 1 98.56 140 VAL B CA 1
ATOM 3612 C C . VAL B 1 140 ? 6.184 4.172 9.969 1 98.56 140 VAL B C 1
ATOM 3614 O O . VAL B 1 140 ? 5.531 5.188 10.242 1 98.56 140 VAL B O 1
ATOM 3617 N N . ASN B 1 141 ? 6.246 3.654 8.734 1 98.69 141 ASN B N 1
ATOM 3618 C CA . ASN B 1 141 ? 5.859 4.414 7.551 1 98.69 141 ASN B CA 1
ATOM 3619 C C . ASN B 1 141 ? 4.344 4.555 7.445 1 98.69 141 ASN B C 1
ATOM 3621 O O . ASN B 1 141 ? 3.846 5.469 6.785 1 98.69 141 ASN B O 1
ATOM 3625 N N . LEU B 1 142 ? 3.65 3.592 8.047 1 98.81 142 LEU B N 1
ATOM 3626 C CA . LEU B 1 142 ? 2.199 3.615 7.906 1 98.81 142 LEU B CA 1
ATOM 3627 C C . LEU B 1 142 ? 1.52 3.766 9.266 1 98.81 142 LEU B C 1
ATOM 3629 O O . LEU B 1 142 ? 0.817 4.75 9.5 1 98.81 142 LEU B O 1
ATOM 3633 N N . TYR B 1 143 ? 1.756 2.824 10.172 1 98.81 143 TYR B N 1
ATOM 3634 C CA . TYR B 1 143 ? 1.023 2.818 11.438 1 98.81 143 TYR B CA 1
ATOM 3635 C C . TYR B 1 143 ? 1.384 4.035 12.281 1 98.81 143 TYR B C 1
ATOM 3637 O O . TYR B 1 143 ? 0.527 4.598 12.969 1 98.81 143 TYR B O 1
ATOM 3645 N N . GLY B 1 144 ? 2.672 4.391 12.258 1 98.75 144 GLY B N 1
ATOM 3646 C CA . GLY B 1 144 ? 3.053 5.629 12.922 1 98.75 144 GLY B CA 1
ATOM 3647 C C . GLY B 1 144 ? 2.305 6.84 12.398 1 98.75 144 GLY B C 1
ATOM 3648 O O . GLY B 1 144 ? 1.854 7.684 13.172 1 98.75 144 GLY B O 1
ATOM 3649 N N . MET B 1 145 ? 2.176 6.961 11.086 1 98.75 145 MET B N 1
ATOM 3650 C CA . MET B 1 145 ? 1.432 8.031 10.43 1 98.75 145 MET B CA 1
ATOM 3651 C C . MET B 1 145 ? -0.031 8.023 10.867 1 98.75 145 MET B C 1
ATOM 3653 O O . MET B 1 145 ? -0.591 9.07 11.188 1 98.75 145 MET B O 1
ATOM 3657 N N . ILE B 1 146 ? -0.654 6.855 10.906 1 98.69 146 ILE B N 1
ATOM 3658 C CA . ILE B 1 146 ? -2.055 6.691 11.281 1 98.69 146 ILE B CA 1
ATOM 3659 C C . ILE B 1 146 ? -2.254 7.121 12.734 1 98.69 146 ILE B C 1
ATOM 3661 O O . ILE B 1 146 ? -3.146 7.918 13.031 1 98.69 146 ILE B O 1
ATOM 3665 N N . ASP B 1 147 ? -1.387 6.605 13.602 1 98.62 147 ASP B N 1
ATOM 3666 C CA . ASP B 1 147 ? -1.513 6.871 15.031 1 98.62 147 ASP B CA 1
ATOM 3667 C C . ASP B 1 147 ? -1.31 8.352 15.336 1 98.62 147 ASP B C 1
ATOM 3669 O O . ASP B 1 147 ? -2.053 8.938 16.125 1 98.62 147 ASP B O 1
ATOM 3673 N N . MET B 1 148 ? -0.327 8.938 14.711 1 98.75 148 MET B N 1
ATOM 3674 C CA . MET B 1 148 ? -0.069 10.367 14.914 1 98.75 148 MET B CA 1
ATOM 3675 C C . MET B 1 148 ? -1.24 11.203 14.422 1 98.75 148 MET B C 1
ATOM 3677 O O . MET B 1 148 ? -1.648 12.164 15.086 1 98.75 148 MET B O 1
ATOM 3681 N N . THR B 1 149 ? -1.738 10.867 13.258 1 98.69 149 THR B N 1
ATOM 3682 C CA . THR B 1 149 ? -2.857 11.602 12.68 1 98.69 149 THR B CA 1
ATOM 3683 C C . THR B 1 149 ? -4.086 11.516 13.578 1 98.69 149 THR B C 1
ATOM 3685 O O . THR B 1 149 ? -4.699 12.539 13.898 1 98.69 149 THR B O 1
ATOM 3688 N N . ASN B 1 150 ? -4.414 10.273 14 1 97.31 150 ASN B N 1
ATOM 3689 C CA . ASN B 1 150 ? -5.559 10.094 14.883 1 97.31 150 ASN B CA 1
ATOM 3690 C C . ASN B 1 150 ? -5.391 10.891 16.172 1 97.31 150 ASN B C 1
ATOM 3692 O O . ASN B 1 150 ? -6.344 11.516 16.656 1 97.31 150 ASN B O 1
ATOM 3696 N N . ALA B 1 151 ? -4.203 10.883 16.719 1 97.25 151 ALA B N 1
ATOM 3697 C CA . ALA B 1 151 ? -3.914 11.555 17.984 1 97.25 151 ALA B CA 1
ATOM 3698 C C . ALA B 1 151 ? -4.059 13.07 17.844 1 97.25 151 ALA B C 1
ATOM 3700 O O . ALA B 1 151 ? -4.531 13.742 18.766 1 97.25 151 ALA B O 1
ATOM 3701 N N . CYS B 1 152 ? -3.717 13.641 16.719 1 97.94 152 CYS B N 1
ATOM 3702 C CA . CYS B 1 152 ? -3.633 15.086 16.562 1 97.94 152 CYS B CA 1
ATOM 3703 C C . CYS B 1 152 ? -4.914 15.641 15.945 1 97.94 152 CYS B C 1
ATOM 3705 O O . CYS B 1 152 ? -5.129 16.859 15.93 1 97.94 152 CYS B O 1
ATOM 3707 N N . LEU B 1 153 ? -5.758 14.773 15.445 1 97 153 LEU B N 1
ATOM 3708 C CA . LEU B 1 153 ? -6.891 15.188 14.625 1 97 153 LEU B CA 1
ATOM 3709 C C . LEU B 1 153 ? -7.797 16.141 15.391 1 97 153 LEU B C 1
ATOM 3711 O O . LEU B 1 153 ? -8.211 17.172 14.867 1 97 153 LEU B O 1
ATOM 3715 N N . PRO B 1 154 ? -8.094 15.891 16.719 1 95.31 154 PRO B N 1
ATOM 3716 C CA . PRO B 1 154 ? -8.93 16.844 17.438 1 95.31 154 PRO B CA 1
ATOM 3717 C C . PRO B 1 154 ? -8.297 18.234 17.516 1 95.31 154 PRO B C 1
ATOM 3719 O O . PRO B 1 154 ? -9.008 19.25 17.422 1 95.31 154 PRO B O 1
ATOM 3722 N N . LEU B 1 155 ? -7.027 18.344 17.625 1 97.06 155 LEU B N 1
ATOM 3723 C CA . LEU B 1 155 ? -6.324 19.609 17.688 1 97.06 155 LEU B CA 1
ATOM 3724 C C . LEU B 1 155 ? -6.293 20.281 16.312 1 97.06 155 LEU B C 1
ATOM 3726 O O . LEU B 1 155 ? -6.328 21.5 16.219 1 97.06 155 LEU B O 1
ATOM 3730 N N . LEU B 1 156 ? -6.211 19.484 15.273 1 97.75 156 LEU B N 1
ATOM 3731 C CA . LEU B 1 156 ? -6.23 20 13.906 1 97.75 156 LEU B CA 1
ATOM 3732 C C . LEU B 1 156 ? -7.598 20.578 13.562 1 97.75 156 LEU B C 1
ATOM 3734 O O . LEU B 1 156 ? -7.695 21.562 12.836 1 97.75 156 LEU B O 1
ATOM 3738 N N . ARG B 1 157 ? -8.617 19.922 14.039 1 95.56 157 ARG B N 1
ATOM 3739 C CA . ARG B 1 157 ? -9.984 20.375 13.789 1 95.56 157 ARG B CA 1
ATOM 3740 C C . ARG B 1 157 ? -10.211 21.766 14.359 1 95.56 157 ARG B C 1
ATOM 3742 O O . ARG B 1 157 ? -10.914 22.578 13.758 1 95.56 157 ARG B O 1
ATOM 3749 N N . LYS B 1 158 ? -9.594 22.047 15.5 1 94.56 158 LYS B N 1
ATOM 3750 C CA . LYS B 1 158 ? -9.758 23.344 16.141 1 94.56 158 LYS B CA 1
ATOM 3751 C C . LYS B 1 158 ? -9.266 24.469 15.227 1 94.56 158 LYS B C 1
ATOM 3753 O O . LYS B 1 158 ? -9.812 25.578 15.242 1 94.56 158 LYS B O 1
ATOM 3758 N N . GLU B 1 159 ? -8.289 24.156 14.43 1 95.88 159 GLU B N 1
ATOM 3759 C CA . GLU B 1 159 ? -7.656 25.188 13.617 1 95.88 159 GLU B CA 1
ATOM 3760 C C . GLU B 1 159 ? -8.008 25.031 12.141 1 95.88 159 GLU B C 1
ATOM 3762 O O . GLU B 1 159 ? -7.543 25.797 11.297 1 95.88 159 GLU B O 1
ATOM 3767 N N . LYS B 1 160 ? -8.828 23.969 11.859 1 95.62 160 LYS B N 1
ATOM 3768 C CA . LYS B 1 160 ? -9.031 23.625 10.453 1 95.62 160 LYS B CA 1
ATOM 3769 C C . LYS B 1 160 ? -7.707 23.578 9.695 1 95.62 160 LYS B C 1
ATOM 3771 O O . LYS B 1 160 ? -7.555 24.219 8.656 1 95.62 160 LYS B O 1
ATOM 3776 N N . GLY B 1 161 ? -6.789 22.797 10.273 1 97.69 161 GLY B N 1
ATOM 3777 C CA . GLY B 1 161 ? -5.402 22.766 9.844 1 97.69 161 GLY B CA 1
ATOM 3778 C C . GLY B 1 161 ? -5.145 21.797 8.711 1 97.69 161 GLY B C 1
ATOM 3779 O O . GLY B 1 161 ? -5.992 21.625 7.832 1 97.69 161 GLY B O 1
ATOM 3780 N N . ARG B 1 162 ? -3.811 21.25 8.695 1 98.31 162 ARG B N 1
ATOM 3781 C CA . ARG B 1 162 ? -3.369 20.438 7.57 1 98.31 162 ARG B CA 1
ATOM 3782 C C . ARG B 1 162 ? -2.596 19.219 8.047 1 98.31 162 ARG B C 1
ATOM 3784 O O . ARG B 1 162 ? -1.897 19.281 9.062 1 98.31 162 ARG B O 1
ATOM 3791 N N . VAL B 1 163 ? -2.82 18.188 7.355 1 98.88 163 VAL B N 1
ATOM 3792 C CA . VAL B 1 163 ? -1.965 17.016 7.504 1 98.88 163 VAL B CA 1
ATOM 3793 C C . VAL B 1 163 ? -1.068 16.875 6.277 1 98.88 163 VAL B C 1
ATOM 3795 O O . VAL B 1 163 ? -1.544 16.938 5.141 1 98.88 163 VAL B O 1
ATOM 3798 N N . VAL B 1 164 ? 0.231 16.781 6.469 1 98.94 164 VAL B N 1
ATOM 3799 C CA . VAL B 1 164 ? 1.194 16.547 5.398 1 98.94 164 VAL B CA 1
ATOM 3800 C C . VAL B 1 164 ? 1.869 15.195 5.594 1 98.94 164 VAL B C 1
ATOM 3802 O O . VAL B 1 164 ? 2.559 14.977 6.594 1 98.94 164 VAL B O 1
ATOM 3805 N N . ASN B 1 165 ? 1.645 14.289 4.684 1 98.88 165 ASN B N 1
ATOM 3806 C CA . ASN B 1 165 ? 2.182 12.938 4.773 1 98.88 165 ASN B CA 1
ATOM 3807 C C . ASN B 1 165 ? 3.32 12.719 3.781 1 98.88 165 ASN B C 1
ATOM 3809 O O . ASN B 1 165 ? 3.199 13.062 2.605 1 98.88 165 ASN B O 1
ATOM 3813 N N . MET B 1 166 ? 4.398 12.164 4.293 1 98.62 166 MET B N 1
ATOM 3814 C CA . MET B 1 166 ? 5.543 11.805 3.459 1 98.62 166 MET B CA 1
ATOM 3815 C C . MET B 1 166 ? 5.352 10.414 2.85 1 98.62 166 MET B C 1
ATOM 3817 O O . MET B 1 166 ? 5.219 9.43 3.572 1 98.62 166 MET B O 1
ATOM 3821 N N . THR B 1 167 ? 5.309 10.352 1.573 1 97.94 167 THR B N 1
ATOM 3822 C CA . THR B 1 167 ? 5.355 9.078 0.874 1 97.94 167 THR B CA 1
ATOM 3823 C C . THR B 1 167 ? 6.605 8.984 0.003 1 97.94 167 THR B C 1
ATOM 3825 O O . THR B 1 167 ? 7.727 8.914 0.518 1 97.94 167 THR B O 1
ATOM 3828 N N . SER B 1 168 ? 6.496 8.789 -1.289 1 96.31 168 SER B N 1
ATOM 3829 C CA . SER B 1 168 ? 7.613 8.609 -2.209 1 96.31 168 SER B CA 1
ATOM 3830 C C . SER B 1 168 ? 7.121 8.359 -3.631 1 96.31 168 SER B C 1
ATOM 3832 O O . SER B 1 168 ? 5.973 7.965 -3.836 1 96.31 168 SER B O 1
ATOM 3834 N N . ILE B 1 169 ? 7.977 8.641 -4.539 1 95 169 ILE B N 1
ATOM 3835 C CA . ILE B 1 169 ? 7.699 8.164 -5.895 1 95 169 ILE B CA 1
ATOM 3836 C C . ILE B 1 169 ? 7.52 6.648 -5.883 1 95 169 ILE B C 1
ATOM 3838 O O . ILE B 1 169 ? 6.824 6.094 -6.738 1 95 169 ILE B O 1
ATOM 3842 N N . CYS B 1 170 ? 8.094 6.012 -4.875 1 94.81 170 CYS B N 1
ATOM 3843 C CA . CYS B 1 170 ? 7.977 4.566 -4.719 1 94.81 170 CYS B CA 1
ATOM 3844 C C . CYS B 1 170 ? 6.598 4.188 -4.188 1 94.81 170 CYS B C 1
ATOM 3846 O O . CYS B 1 170 ? 6.305 3.004 -3.994 1 94.81 170 CYS B O 1
ATOM 3848 N N . GLY B 1 171 ? 5.766 5.117 -3.988 1 94.81 171 GLY B N 1
ATOM 3849 C CA . GLY B 1 171 ? 4.352 4.887 -3.744 1 94.81 171 GLY B CA 1
ATOM 3850 C C . GLY B 1 171 ? 3.525 4.832 -5.016 1 94.81 171 GLY B C 1
ATOM 3851 O O . GLY B 1 171 ? 2.326 4.547 -4.973 1 94.81 171 GLY B O 1
ATOM 3852 N N . ARG B 1 172 ? 4.164 5.098 -6.145 1 92.44 172 ARG B N 1
ATOM 3853 C CA . ARG B 1 172 ? 3.529 5.086 -7.457 1 92.44 172 ARG B CA 1
ATOM 3854 C C . ARG B 1 172 ? 4.098 3.975 -8.328 1 92.44 172 ARG B C 1
ATOM 3856 O O . ARG B 1 172 ? 3.375 3.367 -9.125 1 92.44 172 ARG B O 1
ATOM 3863 N N . ILE B 1 173 ? 5.348 3.766 -8.164 1 93.5 173 ILE B N 1
ATOM 3864 C CA . ILE B 1 173 ? 6.074 2.74 -8.906 1 93.5 173 ILE B CA 1
ATOM 3865 C C . ILE B 1 173 ? 7.129 2.102 -8.008 1 93.5 173 ILE B C 1
ATOM 3867 O O . ILE B 1 173 ? 7.781 2.791 -7.219 1 93.5 173 ILE B O 1
ATOM 3871 N N . THR B 1 174 ? 7.332 0.822 -8.195 1 94.62 174 THR B N 1
ATOM 3872 C CA . THR B 1 174 ? 8.234 0.112 -7.297 1 94.62 174 THR B CA 1
ATOM 3873 C C . THR B 1 174 ? 9.672 0.174 -7.805 1 94.62 174 THR B C 1
ATOM 3875 O O . THR B 1 174 ? 10.023 -0.515 -8.766 1 94.62 174 THR B O 1
ATOM 3878 N N . LEU B 1 175 ? 10.523 0.997 -7.145 1 91.38 175 LEU B N 1
ATOM 3879 C CA . LEU B 1 175 ? 11.914 1.212 -7.523 1 91.38 175 LEU B CA 1
ATOM 3880 C C . LEU B 1 175 ? 12.836 1.065 -6.32 1 91.38 175 LEU B C 1
ATOM 3882 O O . LEU B 1 175 ? 14.023 1.403 -6.395 1 91.38 175 LEU B O 1
ATOM 3886 N N . ALA B 1 176 ? 12.281 0.693 -5.168 1 91 176 ALA B N 1
ATOM 3887 C CA . ALA B 1 176 ? 12.977 0.546 -3.895 1 91 176 ALA B CA 1
ATOM 3888 C C . ALA B 1 176 ? 12.703 -0.819 -3.271 1 91 176 ALA B C 1
ATOM 3890 O O . ALA B 1 176 ? 12.031 -1.66 -3.875 1 91 176 ALA B O 1
ATOM 3891 N N . PRO B 1 177 ? 13.398 -1.051 -2.125 1 93.62 177 PRO B N 1
ATOM 3892 C CA . PRO B 1 177 ? 13.102 -2.324 -1.463 1 93.62 177 PRO B CA 1
ATOM 3893 C C . PRO B 1 177 ? 11.602 -2.566 -1.3 1 93.62 177 PRO B C 1
ATOM 3895 O O . PRO B 1 177 ? 10.852 -1.628 -1.043 1 93.62 177 PRO B O 1
ATOM 3898 N N . THR B 1 178 ? 11.234 -3.797 -1.394 1 97.62 178 THR B N 1
ATOM 3899 C CA . THR B 1 178 ? 9.828 -4.18 -1.458 1 97.62 178 THR B CA 1
ATOM 3900 C C . THR B 1 178 ? 9.086 -3.725 -0.203 1 97.62 178 THR B C 1
ATOM 3902 O O . THR B 1 178 ? 7.98 -3.178 -0.291 1 97.62 178 THR B O 1
ATOM 3905 N N . PRO B 1 179 ? 9.648 -3.912 1.062 1 98.19 179 PRO B N 1
ATOM 3906 C CA . PRO B 1 179 ? 8.93 -3.422 2.24 1 98.19 179 PRO B CA 1
ATOM 3907 C C . PRO B 1 179 ? 8.664 -1.919 2.186 1 98.19 179 PRO B C 1
ATOM 3909 O O . PRO B 1 179 ? 7.594 -1.463 2.598 1 98.19 179 PRO B O 1
ATOM 3912 N N . TYR B 1 180 ? 9.594 -1.178 1.686 1 98.06 180 TYR B N 1
ATOM 3913 C CA . TYR B 1 180 ? 9.438 0.266 1.546 1 98.06 180 TYR B CA 1
ATOM 3914 C C . TYR B 1 180 ? 8.328 0.604 0.562 1 98.06 180 TYR B C 1
ATOM 3916 O O . TYR B 1 180 ? 7.426 1.384 0.88 1 98.06 180 TYR B O 1
ATOM 3924 N N . CYS B 1 181 ? 8.398 -0.016 -0.644 1 98.31 181 CYS B N 1
ATOM 3925 C CA . CYS B 1 181 ? 7.387 0.246 -1.663 1 98.31 181 CYS B CA 1
ATOM 3926 C C . CYS B 1 181 ? 5.992 -0.093 -1.148 1 98.31 181 CYS B C 1
ATOM 3928 O O . CYS B 1 181 ? 5.059 0.693 -1.312 1 98.31 181 CYS B O 1
ATOM 3930 N N . ALA B 1 182 ? 5.875 -1.26 -0.518 1 98.69 182 ALA B N 1
ATOM 3931 C CA . ALA B 1 182 ? 4.578 -1.664 0.023 1 98.69 182 ALA B CA 1
ATOM 3932 C C . ALA B 1 182 ? 4.066 -0.646 1.037 1 98.69 182 ALA B C 1
ATOM 3934 O O . ALA B 1 182 ? 2.887 -0.287 1.024 1 98.69 182 ALA B O 1
ATOM 3935 N N . SER B 1 183 ? 4.918 -0.167 1.903 1 98.75 183 SER B N 1
ATOM 3936 C CA . SER B 1 183 ? 4.531 0.785 2.938 1 98.75 183 SER B CA 1
ATOM 3937 C C . SER B 1 183 ? 4.117 2.121 2.33 1 98.75 183 SER B C 1
ATOM 3939 O O . SER B 1 183 ? 3.158 2.748 2.791 1 98.75 183 SER B O 1
ATOM 3941 N N . LYS B 1 184 ? 4.852 2.547 1.349 1 98.75 184 LYS B N 1
ATOM 3942 C CA . LYS B 1 184 ? 4.566 3.855 0.765 1 98.75 184 LYS B CA 1
ATOM 3943 C C . LYS B 1 184 ? 3.32 3.805 -0.113 1 98.75 184 LYS B C 1
ATOM 3945 O O . LYS B 1 184 ? 2.568 4.777 -0.188 1 98.75 184 LYS B O 1
ATOM 3950 N N . TYR B 1 185 ? 3.08 2.639 -0.802 1 98.69 185 TYR B N 1
ATOM 3951 C CA . TYR B 1 185 ? 1.791 2.447 -1.457 1 98.69 185 TYR B CA 1
ATOM 3952 C C . TYR B 1 185 ? 0.649 2.539 -0.452 1 98.69 185 TYR B C 1
ATOM 3954 O O . TYR B 1 185 ? -0.343 3.232 -0.692 1 98.69 185 TYR B O 1
ATOM 3962 N N . ALA B 1 186 ? 0.818 1.858 0.617 1 98.81 186 ALA B N 1
ATOM 3963 C CA . ALA B 1 186 ? -0.212 1.883 1.651 1 98.81 186 ALA B CA 1
ATOM 3964 C C . ALA B 1 186 ? -0.407 3.295 2.197 1 98.81 186 ALA B C 1
ATOM 3966 O O . ALA B 1 186 ? -1.537 3.719 2.451 1 98.81 186 ALA B O 1
ATOM 3967 N N . ALA B 1 187 ? 0.656 4.012 2.365 1 98.81 187 ALA B N 1
ATOM 3968 C CA . ALA B 1 187 ? 0.591 5.387 2.857 1 98.81 187 ALA B CA 1
ATOM 3969 C C . ALA B 1 187 ? -0.149 6.285 1.873 1 98.81 187 ALA B C 1
ATOM 3971 O O . ALA B 1 187 ? -0.859 7.207 2.279 1 98.81 187 ALA B O 1
ATOM 3972 N N . GLU B 1 188 ? 0.07 6.051 0.574 1 98.5 188 GLU B N 1
ATOM 3973 C CA . GLU B 1 188 ? -0.689 6.777 -0.438 1 98.5 188 GLU B CA 1
ATOM 3974 C C . GLU B 1 188 ? -2.189 6.551 -0.272 1 98.5 188 GLU B C 1
ATOM 3976 O O . GLU B 1 188 ? -2.971 7.504 -0.28 1 98.5 188 GLU B O 1
ATOM 3981 N N . ALA B 1 189 ? -2.539 5.297 -0.142 1 98.56 189 ALA B N 1
ATOM 3982 C CA . ALA B 1 189 ? -3.949 4.949 0.018 1 98.56 189 ALA B CA 1
ATOM 3983 C C . ALA B 1 189 ? -4.539 5.609 1.261 1 98.56 189 ALA B C 1
ATOM 3985 O O . ALA B 1 189 ? -5.617 6.207 1.202 1 98.56 189 ALA B O 1
ATOM 3986 N N . TYR B 1 190 ? -3.787 5.52 2.375 1 98.81 190 TYR B N 1
ATOM 3987 C CA . TYR B 1 190 ? -4.25 6.125 3.619 1 98.81 190 TYR B CA 1
ATOM 3988 C C . TYR B 1 190 ? -4.461 7.625 3.451 1 98.81 190 TYR B C 1
ATOM 3990 O O . TYR B 1 190 ? -5.473 8.172 3.895 1 98.81 190 TYR B O 1
ATOM 3998 N N . SER B 1 191 ? -3.533 8.258 2.812 1 98.69 191 SER B N 1
ATOM 3999 C CA . SER B 1 191 ? -3.588 9.703 2.635 1 98.69 191 SER B CA 1
ATOM 4000 C C . SER B 1 191 ? -4.789 10.109 1.791 1 98.69 191 SER B C 1
ATOM 4002 O O . SER B 1 191 ? -5.473 11.086 2.107 1 98.69 191 SER B O 1
ATOM 4004 N N . ASP B 1 192 ? -5.035 9.383 0.726 1 97.81 192 ASP B N 1
ATOM 4005 C CA . ASP B 1 192 ? -6.199 9.664 -0.114 1 97.81 192 ASP B CA 1
ATOM 4006 C C . ASP B 1 192 ? -7.496 9.453 0.661 1 97.81 192 ASP B C 1
ATOM 4008 O O . ASP B 1 192 ? -8.422 10.258 0.558 1 97.81 192 ASP B O 1
ATOM 4012 N N . CYS B 1 193 ? -7.555 8.359 1.42 1 97.94 193 CYS B N 1
ATOM 4013 C CA . CYS B 1 193 ? -8.734 8.086 2.229 1 97.94 193 CYS B CA 1
ATOM 4014 C C . CYS B 1 193 ? -8.961 9.188 3.26 1 97.94 193 CYS B C 1
ATOM 4016 O O . CYS B 1 193 ? -10.086 9.664 3.436 1 97.94 193 CYS B O 1
ATOM 4018 N N . LEU B 1 194 ? -7.871 9.562 3.889 1 98.31 194 LEU B N 1
ATOM 4019 C CA . LEU B 1 194 ? -7.938 10.609 4.895 1 98.31 194 LEU B CA 1
ATOM 4020 C C . LEU B 1 194 ? -8.453 11.914 4.289 1 98.31 194 LEU B C 1
ATOM 4022 O O . LEU B 1 194 ? -9.344 12.555 4.855 1 98.31 194 LEU B O 1
ATOM 4026 N N . ARG B 1 195 ? -7.875 12.281 3.17 1 97.69 195 ARG B N 1
ATOM 4027 C CA . ARG B 1 195 ? -8.281 13.5 2.475 1 97.69 195 ARG B CA 1
ATOM 4028 C C . ARG B 1 195 ? 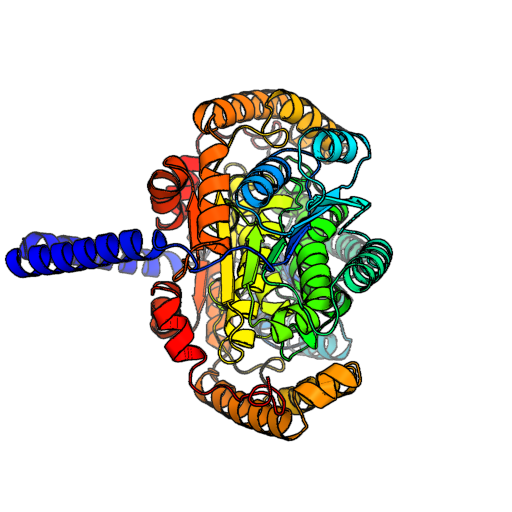-9.773 13.477 2.168 1 97.69 195 ARG B C 1
ATOM 4030 O O . ARG B 1 195 ? -10.477 14.469 2.395 1 97.69 195 ARG B O 1
ATOM 4037 N N . ARG B 1 196 ? -10.258 12.359 1.734 1 96.25 196 ARG B N 1
ATOM 4038 C CA . ARG B 1 196 ? -11.664 12.234 1.357 1 96.25 196 ARG B CA 1
ATOM 4039 C C . ARG B 1 196 ? -12.562 12.211 2.59 1 96.25 196 ARG B C 1
ATOM 4041 O O . ARG B 1 196 ? -13.656 12.773 2.58 1 96.25 196 ARG B O 1
ATOM 4048 N N . ASP B 1 197 ? -12.125 11.562 3.646 1 96.19 197 ASP B N 1
ATOM 4049 C CA . ASP B 1 197 ? -12.906 11.5 4.883 1 96.19 197 ASP B CA 1
ATOM 4050 C C . ASP B 1 197 ? -13.055 12.883 5.508 1 96.19 197 ASP B C 1
ATOM 4052 O O . ASP B 1 197 ? -14.07 13.18 6.137 1 96.19 197 ASP B O 1
ATOM 4056 N N . LEU B 1 198 ? -12.016 13.727 5.328 1 96.06 198 LEU B N 1
ATOM 4057 C CA . LEU B 1 198 ? -12 15.039 5.965 1 96.06 198 LEU B CA 1
ATOM 4058 C C . LEU B 1 198 ? -12.461 16.125 4.996 1 96.06 198 LEU B C 1
ATOM 4060 O O . LEU B 1 198 ? -12.422 17.312 5.324 1 96.06 198 LEU B O 1
ATOM 4064 N N . TYR B 1 199 ? -12.875 15.695 3.871 1 94.06 199 TYR B N 1
ATOM 4065 C CA . TYR B 1 199 ? -13.148 16.562 2.738 1 94.06 199 TYR B CA 1
ATOM 4066 C C . TYR B 1 199 ? -14.094 17.688 3.135 1 94.06 199 TYR B C 1
ATOM 4068 O O . TYR B 1 199 ? -13.93 18.828 2.697 1 94.06 199 TYR B O 1
ATOM 4076 N N . LYS B 1 200 ? -15 17.469 4.012 1 92.75 200 LYS B N 1
ATOM 4077 C CA . LYS B 1 200 ? -16 18.453 4.379 1 92.75 200 LYS B CA 1
ATOM 4078 C C . LYS B 1 200 ? -15.719 19.047 5.754 1 92.75 200 LYS B C 1
ATOM 4080 O O . LYS B 1 200 ? -16.578 19.688 6.355 1 92.75 200 LYS B O 1
ATOM 4085 N N . GLU B 1 201 ? -14.531 18.844 6.289 1 93.19 201 GLU B N 1
ATOM 4086 C CA . GLU B 1 201 ? -14.25 19.25 7.66 1 93.19 201 GLU B CA 1
ATOM 4087 C C . GLU B 1 201 ? -13.234 20.391 7.691 1 93.19 201 GLU B C 1
ATOM 4089 O O . GLU B 1 201 ? -12.727 20.75 8.758 1 93.19 201 GLU B O 1
ATOM 4094 N N . GLY B 1 202 ? -12.844 20.875 6.578 1 91.94 202 GLY B N 1
ATOM 4095 C CA . GLY B 1 202 ? -11.969 22.031 6.504 1 91.94 202 GLY B CA 1
ATOM 4096 C C . GLY B 1 202 ? -10.5 21.688 6.695 1 91.94 202 GLY B C 1
ATOM 4097 O O . GLY B 1 202 ? -9.633 22.547 6.605 1 91.94 202 GLY B O 1
ATOM 4098 N N . ILE B 1 203 ? -10.211 20.453 7.074 1 96.5 203 ILE B N 1
ATOM 4099 C CA . ILE B 1 203 ? -8.836 20 7.199 1 96.5 203 ILE B CA 1
ATOM 4100 C C . ILE B 1 203 ? -8.336 19.484 5.852 1 96.5 203 ILE B C 1
ATOM 4102 O O . ILE B 1 203 ? -9 18.672 5.203 1 96.5 203 ILE B O 1
ATOM 4106 N N . SER B 1 204 ? -7.203 20.016 5.355 1 97.5 204 SER B N 1
ATOM 4107 C CA . SER B 1 204 ? -6.664 19.547 4.082 1 97.5 204 SER B CA 1
ATOM 4108 C C . SER B 1 204 ? -5.547 18.531 4.289 1 97.5 204 SER B C 1
ATOM 4110 O O . SER B 1 204 ? -4.879 18.531 5.324 1 97.5 204 SER B O 1
ATOM 4112 N N . VAL B 1 205 ? -5.391 17.625 3.379 1 98.62 205 VAL B N 1
ATOM 4113 C CA . VAL B 1 205 ? -4.387 16.562 3.432 1 98.62 205 VAL B CA 1
ATOM 4114 C C . VAL B 1 205 ? -3.488 16.641 2.199 1 98.62 205 VAL B C 1
ATOM 4116 O O . VAL B 1 205 ? -3.979 16.719 1.071 1 98.62 205 VAL B O 1
ATOM 4119 N N . HIS B 1 206 ? -2.199 16.656 2.451 1 98.62 206 HIS B N 1
ATOM 4120 C CA . HIS B 1 206 ? -1.205 16.812 1.396 1 98.62 206 HIS B CA 1
ATOM 4121 C C . HIS B 1 206 ? -0.184 15.68 1.425 1 98.62 206 HIS B C 1
ATOM 4123 O O . HIS B 1 206 ? 0.131 15.148 2.492 1 98.62 206 HIS B O 1
ATOM 4129 N N . ILE B 1 207 ? 0.277 15.305 0.257 1 98.5 207 ILE B N 1
ATOM 4130 C CA . ILE B 1 207 ? 1.221 14.203 0.119 1 98.5 207 ILE B CA 1
ATOM 4131 C C . ILE B 1 207 ? 2.506 14.703 -0.539 1 98.5 207 ILE B C 1
ATOM 4133 O O . ILE B 1 207 ? 2.459 15.398 -1.552 1 98.5 207 ILE B O 1
ATOM 4137 N N . ILE B 1 208 ? 3.656 14.414 0.048 1 98.62 208 ILE B N 1
ATOM 4138 C CA . ILE B 1 208 ? 4.965 14.68 -0.543 1 98.62 208 ILE B CA 1
ATOM 4139 C C . ILE B 1 208 ? 5.516 13.398 -1.163 1 98.62 208 ILE B C 1
ATOM 4141 O O . ILE B 1 208 ? 5.668 12.383 -0.476 1 98.62 208 ILE B O 1
ATOM 4145 N N . GLU B 1 209 ? 5.793 13.391 -2.398 1 97.88 209 GLU B N 1
ATOM 4146 C CA . GLU B 1 209 ? 6.324 12.25 -3.133 1 97.88 209 GLU B CA 1
ATOM 4147 C C . GLU B 1 209 ? 7.699 12.555 -3.717 1 97.88 209 GLU B C 1
ATOM 4149 O O . GLU B 1 209 ? 7.832 12.789 -4.918 1 97.88 209 GLU B O 1
ATOM 4154 N N . PRO B 1 210 ? 8.695 12.438 -2.906 1 97.19 210 PRO B N 1
ATOM 4155 C CA . PRO B 1 210 ? 10.039 12.695 -3.43 1 97.19 210 PRO B CA 1
ATOM 4156 C C . PRO B 1 210 ? 10.57 11.555 -4.293 1 97.19 210 PRO B C 1
ATOM 4158 O O . PRO B 1 210 ? 10.242 10.391 -4.047 1 97.19 210 PRO B O 1
ATOM 4161 N N . GLY B 1 211 ? 11.367 11.93 -5.281 1 95.31 211 GLY B N 1
ATOM 4162 C CA . GLY B 1 211 ? 12.258 10.953 -5.879 1 95.31 211 GLY B CA 1
ATOM 4163 C C . GLY B 1 211 ? 13.422 10.578 -4.977 1 95.31 211 GLY B C 1
ATOM 4164 O O . GLY B 1 211 ? 13.281 10.523 -3.756 1 95.31 211 GLY B O 1
ATOM 4165 N N . TYR B 1 212 ? 14.516 10.258 -5.57 1 93.31 212 TYR B N 1
ATOM 4166 C CA . TYR B 1 212 ? 15.711 9.93 -4.809 1 93.31 212 TYR B CA 1
ATOM 4167 C C . TYR B 1 212 ? 16.516 11.188 -4.473 1 93.31 212 TYR B C 1
ATOM 4169 O O . TYR B 1 212 ? 16.922 11.922 -5.367 1 93.31 212 TYR B O 1
ATOM 4177 N N . PHE B 1 213 ? 16.656 11.398 -3.229 1 94 213 PHE B N 1
ATOM 4178 C CA . PHE B 1 213 ? 17.438 12.539 -2.764 1 94 213 PHE B CA 1
ATOM 4179 C C . PHE B 1 213 ? 18.516 12.094 -1.782 1 94 213 PHE B C 1
ATOM 4181 O O . PHE B 1 213 ? 18.359 11.094 -1.081 1 94 213 PHE B O 1
ATOM 4188 N N . ALA B 1 214 ? 19.562 12.852 -1.743 1 88.31 214 ALA B N 1
ATOM 4189 C CA . ALA B 1 214 ? 20.703 12.508 -0.888 1 88.31 214 ALA B CA 1
ATOM 4190 C C . ALA B 1 214 ? 20.359 12.727 0.584 1 88.31 214 ALA B C 1
ATOM 4192 O O . ALA B 1 214 ? 20.266 13.867 1.047 1 88.31 214 ALA B O 1
ATOM 4193 N N . THR B 1 215 ? 20.078 11.672 1.277 1 88.38 215 THR B N 1
ATOM 4194 C CA . THR B 1 215 ? 19.906 11.562 2.721 1 88.38 215 THR B CA 1
ATOM 4195 C C . THR B 1 215 ? 20.594 10.312 3.258 1 88.38 215 THR B C 1
ATOM 4197 O O . THR B 1 215 ? 21.219 9.57 2.5 1 88.38 215 THR B O 1
ATOM 4200 N N . ASN B 1 216 ? 20.516 10.109 4.535 1 83.5 216 ASN B N 1
ATOM 4201 C CA . ASN B 1 216 ? 21.094 8.906 5.113 1 83.5 216 ASN B CA 1
ATOM 4202 C C . ASN B 1 216 ? 20.438 7.645 4.555 1 83.5 216 ASN B C 1
ATOM 4204 O O . ASN B 1 216 ? 21.078 6.59 4.473 1 83.5 216 ASN B O 1
ATOM 4208 N N . MET B 1 217 ? 19.297 7.723 4.09 1 84.06 217 MET B N 1
ATOM 4209 C CA . MET B 1 217 ? 18.516 6.586 3.602 1 84.06 217 MET B CA 1
ATOM 4210 C C . MET B 1 217 ? 19.047 6.102 2.256 1 84.06 217 MET B C 1
ATOM 4212 O O . MET B 1 217 ? 18.938 4.922 1.926 1 84.06 217 MET B O 1
ATOM 4216 N N . THR B 1 218 ? 19.719 7.004 1.507 1 86 218 THR B N 1
ATOM 4217 C CA . THR B 1 218 ? 20.109 6.645 0.149 1 86 218 THR B CA 1
ATOM 4218 C C . THR B 1 218 ? 21.641 6.582 0.029 1 86 218 THR B C 1
ATOM 4220 O O . THR B 1 218 ? 22.188 6.68 -1.071 1 86 218 THR B O 1
ATOM 4223 N N . LYS B 1 219 ? 22.344 6.441 1.131 1 86 219 LYS B N 1
ATOM 4224 C CA . LYS B 1 219 ? 23.797 6.293 1.084 1 86 219 LYS B CA 1
ATOM 4225 C C . LYS B 1 219 ? 24.188 4.953 0.473 1 86 219 LYS B C 1
ATOM 4227 O O . LYS B 1 219 ? 23.812 3.896 0.985 1 86 219 LYS B O 1
ATOM 4232 N N . PRO B 1 220 ? 24.953 5 -0.526 1 84.44 220 PRO B N 1
ATOM 4233 C CA . PRO B 1 220 ? 25.297 3.762 -1.227 1 84.44 220 PRO B CA 1
ATOM 4234 C C . PRO B 1 220 ? 26 2.746 -0.323 1 84.44 220 PRO B C 1
ATOM 4236 O O . PRO B 1 220 ? 25.781 1.54 -0.46 1 84.44 220 PRO B O 1
ATOM 4239 N N . ASP B 1 221 ? 26.812 3.199 0.56 1 85.31 221 ASP B N 1
ATOM 4240 C CA . ASP B 1 221 ? 27.562 2.289 1.419 1 85.31 221 ASP B CA 1
ATOM 4241 C C . ASP B 1 221 ? 26.625 1.479 2.314 1 85.31 221 ASP B C 1
ATOM 4243 O O . ASP B 1 221 ? 26.922 0.339 2.67 1 85.31 221 ASP B O 1
ATOM 4247 N N . ASN B 1 222 ? 25.5 2.016 2.643 1 87.75 222 ASN B N 1
ATOM 4248 C CA . ASN B 1 222 ? 24.531 1.301 3.455 1 87.75 222 ASN B CA 1
ATOM 4249 C C . ASN B 1 222 ? 23.859 0.175 2.672 1 87.75 222 ASN B C 1
ATOM 4251 O O . ASN B 1 222 ? 23.484 -0.847 3.244 1 87.75 222 ASN B O 1
ATOM 4255 N N . LEU B 1 223 ? 23.797 0.394 1.425 1 86.81 223 LEU B N 1
ATOM 4256 C CA . LEU B 1 223 ? 23.172 -0.607 0.565 1 86.81 223 LEU B CA 1
ATOM 4257 C C . LEU B 1 223 ? 23.922 -1.929 0.631 1 86.81 223 LEU B C 1
ATOM 4259 O O . LEU B 1 223 ? 23.312 -2.996 0.712 1 86.81 223 LEU B O 1
ATOM 4263 N N . VAL B 1 224 ? 25.297 -1.81 0.614 1 87.31 224 VAL B N 1
ATOM 4264 C CA . VAL B 1 224 ? 26.141 -3.002 0.661 1 87.31 224 VAL B CA 1
ATOM 4265 C C . VAL B 1 224 ? 25.859 -3.777 1.946 1 87.31 224 VAL B C 1
ATOM 4267 O O . VAL B 1 224 ? 25.625 -4.988 1.91 1 87.31 224 VAL B O 1
ATOM 4270 N N . LEU B 1 225 ? 25.859 -3.029 2.955 1 90.06 225 LEU B N 1
ATOM 4271 C CA . LEU B 1 225 ? 25.656 -3.645 4.262 1 90.06 225 LEU B CA 1
ATOM 4272 C C . LEU B 1 225 ? 24.281 -4.285 4.363 1 90.06 225 LEU B C 1
ATOM 4274 O O . LEU B 1 225 ? 24.141 -5.414 4.848 1 90.06 225 LEU B O 1
ATOM 4278 N N . PHE B 1 226 ? 23.297 -3.674 3.885 1 91.19 226 PHE B N 1
ATOM 4279 C CA . PHE B 1 226 ? 21.922 -4.152 4.008 1 91.19 226 PHE B CA 1
ATOM 4280 C C . PHE B 1 226 ? 21.703 -5.383 3.135 1 91.19 226 PHE B C 1
ATOM 4282 O O . PHE B 1 226 ? 21.016 -6.328 3.545 1 91.19 226 PHE B O 1
ATOM 4289 N N . LEU B 1 227 ? 22.25 -5.348 1.969 1 93.56 227 LEU B N 1
ATOM 4290 C CA . LEU B 1 227 ? 22.109 -6.484 1.066 1 93.56 227 LEU B CA 1
ATOM 4291 C C . LEU B 1 227 ? 22.812 -7.715 1.623 1 93.56 227 LEU B C 1
ATOM 4293 O O . LEU B 1 227 ? 22.281 -8.82 1.573 1 93.56 227 LEU B O 1
ATOM 4297 N N . GLN B 1 228 ? 24.016 -7.438 2.143 1 92.75 228 GLN B N 1
ATOM 4298 C CA . GLN B 1 228 ? 24.766 -8.539 2.723 1 92.75 228 GLN B CA 1
ATOM 4299 C C . GLN B 1 228 ? 24.062 -9.109 3.945 1 92.75 228 GLN B C 1
ATOM 4301 O O . GLN B 1 228 ? 24.016 -10.328 4.125 1 92.75 228 GLN B O 1
ATOM 4306 N N . GLU B 1 229 ? 23.594 -8.234 4.695 1 94.5 229 GLU B N 1
ATOM 4307 C CA . GLU B 1 229 ? 22.859 -8.664 5.887 1 94.5 229 GLU B CA 1
ATOM 4308 C C . GLU B 1 229 ? 21.625 -9.484 5.512 1 94.5 229 GLU B C 1
ATOM 4310 O O . GLU B 1 229 ? 21.359 -10.523 6.117 1 94.5 229 GLU B O 1
ATOM 4315 N N . ALA B 1 230 ? 20.875 -9.062 4.559 1 95.25 230 ALA B N 1
ATOM 4316 C CA . ALA B 1 230 ? 19.688 -9.773 4.113 1 95.25 230 ALA B CA 1
ATOM 4317 C C . ALA B 1 230 ? 20.047 -11.156 3.568 1 95.25 230 ALA B C 1
ATOM 4319 O O . ALA B 1 230 ? 19.391 -12.148 3.9 1 95.25 230 ALA B O 1
ATOM 4320 N N . TYR B 1 231 ? 21.062 -11.188 2.801 1 96.25 231 TYR B N 1
ATOM 4321 C CA . TYR B 1 231 ? 21.5 -12.453 2.227 1 96.25 231 TYR B CA 1
ATOM 4322 C C . TYR B 1 231 ? 21.938 -13.422 3.316 1 96.25 231 TYR B C 1
ATOM 4324 O O . TYR B 1 231 ? 21.609 -14.609 3.273 1 96.25 231 TYR B O 1
ATOM 4332 N N . ASN B 1 232 ? 22.672 -12.898 4.293 1 95.69 232 ASN B N 1
ATOM 4333 C CA . ASN B 1 232 ? 23.219 -13.727 5.359 1 95.69 232 ASN B CA 1
ATOM 4334 C C . ASN B 1 232 ? 22.109 -14.328 6.227 1 95.69 232 ASN B C 1
ATOM 4336 O O . ASN B 1 232 ? 22.281 -15.414 6.785 1 95.69 232 ASN B O 1
ATOM 4340 N N . ARG B 1 233 ? 21.031 -13.695 6.293 1 95.62 233 ARG B N 1
ATOM 4341 C CA . ARG B 1 233 ? 19.938 -14.148 7.129 1 95.62 233 ARG B CA 1
ATOM 4342 C C . ARG B 1 233 ? 19.094 -15.195 6.398 1 95.62 233 ARG B C 1
ATOM 4344 O O . ARG B 1 233 ? 18.25 -15.859 7.012 1 95.62 233 ARG B O 1
ATOM 4351 N N . CYS B 1 234 ? 19.266 -15.352 5.133 1 95.62 234 CYS B N 1
ATOM 4352 C CA . CYS B 1 234 ? 18.438 -16.25 4.34 1 95.62 234 CYS B CA 1
ATOM 4353 C C . CYS B 1 234 ? 18.703 -17.703 4.707 1 95.62 234 CYS B C 1
ATOM 4355 O O . CYS B 1 234 ? 19.766 -18.031 5.246 1 95.62 234 CYS B O 1
ATOM 4357 N N . ASP B 1 235 ? 17.734 -18.547 4.41 1 93.19 235 ASP B N 1
ATOM 4358 C CA . ASP B 1 235 ? 17.938 -19.984 4.543 1 93.19 235 ASP B CA 1
ATOM 4359 C C . ASP B 1 235 ? 19 -20.484 3.58 1 93.19 235 ASP B C 1
ATOM 4361 O O . ASP B 1 235 ? 19.219 -19.906 2.514 1 93.19 235 ASP B O 1
ATOM 4365 N N . PRO B 1 236 ? 19.703 -21.578 3.9 1 94.19 236 PRO B N 1
ATOM 4366 C CA . PRO B 1 236 ? 20.781 -22.109 3.061 1 94.19 236 PRO B CA 1
ATOM 4367 C C . PRO B 1 236 ? 20.328 -22.391 1.629 1 94.19 236 PRO B C 1
ATOM 4369 O O . PRO B 1 236 ? 21.078 -22.172 0.682 1 94.19 236 PRO B O 1
ATOM 4372 N N . GLU B 1 237 ? 19.141 -22.812 1.484 1 92.19 237 GLU B N 1
ATOM 4373 C CA . GLU B 1 237 ? 18.641 -23.125 0.148 1 92.19 237 GLU B CA 1
ATOM 4374 C C . GLU B 1 237 ? 18.531 -21.875 -0.711 1 92.19 237 GLU B C 1
ATOM 4376 O O . GLU B 1 237 ? 18.844 -21.906 -1.906 1 92.19 237 GLU B O 1
ATOM 4381 N N . VAL B 1 238 ? 18.109 -20.812 -0.103 1 94.06 238 VAL B N 1
ATOM 4382 C CA . VAL B 1 238 ? 17.984 -19.547 -0.809 1 94.06 238 VAL B CA 1
ATOM 4383 C C . VAL B 1 238 ? 19.375 -19 -1.151 1 94.06 238 VAL B C 1
ATOM 4385 O O . VAL B 1 238 ? 19.609 -18.531 -2.266 1 94.06 238 VAL B O 1
ATOM 4388 N N . LYS B 1 239 ? 20.281 -19.109 -0.231 1 95.38 239 LYS B N 1
ATOM 4389 C CA . LYS B 1 239 ? 21.656 -18.656 -0.464 1 95.38 239 LYS B CA 1
ATOM 4390 C C . LYS B 1 239 ? 22.281 -19.422 -1.626 1 95.38 239 LYS B C 1
ATOM 4392 O O . LYS B 1 239 ? 22.969 -18.828 -2.461 1 95.38 239 LYS B O 1
ATOM 4397 N N . GLU B 1 240 ? 22 -20.688 -1.617 1 94.25 240 GLU B N 1
ATOM 4398 C CA . GLU B 1 240 ? 22.531 -21.531 -2.688 1 94.25 240 GLU B CA 1
ATOM 4399 C C . GLU B 1 240 ? 21.922 -21.172 -4.035 1 94.25 240 GLU B C 1
ATOM 4401 O O . GLU B 1 240 ? 22.609 -21.156 -5.059 1 94.25 240 GLU B O 1
ATOM 4406 N N . TYR B 1 241 ? 20.688 -20.906 -4 1 94.5 241 TYR B N 1
ATOM 4407 C CA . TYR B 1 241 ? 19.984 -20.578 -5.238 1 94.5 241 TYR B CA 1
ATOM 4408 C C . TYR B 1 241 ? 20.547 -19.312 -5.859 1 94.5 241 TYR B C 1
ATOM 4410 O O . TYR B 1 241 ? 20.812 -19.266 -7.066 1 94.5 241 TYR B O 1
ATOM 4418 N N . TYR B 1 242 ? 20.766 -18.281 -5.117 1 95.81 242 TYR B N 1
ATOM 4419 C CA . TYR B 1 242 ? 21.188 -16.984 -5.641 1 95.81 242 TYR B CA 1
ATOM 4420 C C . TYR B 1 242 ? 22.703 -16.938 -5.805 1 95.81 242 TYR B C 1
ATOM 4422 O O . TYR B 1 242 ? 23.219 -16.469 -6.824 1 95.81 242 TYR B O 1
ATOM 4430 N N . GLY B 1 243 ? 23.438 -17.422 -4.77 1 95.31 243 GLY B N 1
ATOM 4431 C CA . GLY B 1 243 ? 24.891 -17.422 -4.797 1 95.31 243 GLY B CA 1
ATOM 4432 C C . GLY B 1 243 ? 25.516 -16.078 -4.5 1 95.31 243 GLY B C 1
ATOM 4433 O O . GLY B 1 243 ? 24.844 -15.039 -4.652 1 95.31 243 GLY B O 1
ATOM 4434 N N . LYS B 1 244 ? 26.75 -16.031 -4.148 1 94.25 244 LYS B N 1
ATOM 4435 C CA . LYS B 1 244 ? 27.484 -14.836 -3.768 1 94.25 244 LYS B CA 1
ATOM 4436 C C . LYS B 1 244 ? 27.656 -13.898 -4.961 1 94.25 244 LYS B C 1
ATOM 4438 O O . LYS B 1 244 ? 27.688 -12.68 -4.801 1 94.25 244 LYS B O 1
ATOM 4443 N N . GLY B 1 245 ? 27.797 -14.484 -6.062 1 94.88 245 GLY B N 1
ATOM 4444 C CA . GLY B 1 245 ? 27.938 -13.68 -7.266 1 94.88 245 GLY B CA 1
ATOM 4445 C C . GLY B 1 245 ? 26.734 -12.781 -7.523 1 94.88 245 GLY B C 1
ATOM 4446 O O . GLY B 1 245 ? 26.906 -11.641 -7.965 1 94.88 245 GLY B O 1
ATOM 4447 N N . PHE B 1 246 ? 25.594 -13.32 -7.262 1 95.75 246 PHE B N 1
ATOM 4448 C CA . PHE B 1 246 ? 24.375 -12.516 -7.395 1 95.75 246 PHE B CA 1
ATOM 4449 C C . PHE B 1 246 ? 24.438 -11.289 -6.492 1 95.75 246 PHE B C 1
ATOM 4451 O O . PHE B 1 246 ? 24.094 -10.188 -6.918 1 95.75 246 PHE B O 1
ATOM 4458 N N . VAL B 1 247 ? 24.875 -11.469 -5.266 1 95.5 247 VAL B N 1
ATOM 4459 C CA . VAL B 1 247 ? 24.938 -10.398 -4.273 1 95.5 247 VAL B CA 1
ATOM 4460 C C . VAL B 1 247 ? 25.891 -9.305 -4.742 1 95.5 247 VAL B C 1
ATOM 4462 O O . VAL B 1 247 ? 25.562 -8.117 -4.66 1 95.5 247 VAL B O 1
ATOM 4465 N N . GLU B 1 248 ? 27 -9.719 -5.211 1 95.12 248 GLU B N 1
ATOM 4466 C CA . GLU B 1 248 ? 28 -8.766 -5.68 1 95.12 248 GLU B CA 1
ATOM 4467 C C . GLU B 1 248 ? 27.469 -7.938 -6.844 1 95.12 248 GLU B C 1
ATOM 4469 O O . GLU B 1 248 ? 27.656 -6.719 -6.879 1 95.12 248 GLU B O 1
ATOM 4474 N N . GLN B 1 249 ? 26.844 -8.633 -7.707 1 95.44 249 GLN B N 1
ATOM 4475 C CA . GLN B 1 249 ? 26.281 -7.926 -8.852 1 95.44 249 GLN B CA 1
ATOM 4476 C C . GLN B 1 249 ? 25.156 -6.992 -8.43 1 95.44 249 GLN B C 1
ATOM 4478 O O . GLN B 1 249 ? 25.031 -5.883 -8.953 1 95.44 249 GLN B O 1
ATOM 4483 N N . ALA B 1 250 ? 24.375 -7.488 -7.535 1 94.06 250 ALA B N 1
ATOM 4484 C CA . ALA B 1 250 ? 23.281 -6.676 -7.027 1 94.06 250 ALA B CA 1
ATOM 4485 C C . ALA B 1 250 ? 23.797 -5.406 -6.355 1 94.06 250 ALA B C 1
ATOM 4487 O O . ALA B 1 250 ? 23.219 -4.328 -6.52 1 94.06 250 ALA B O 1
ATOM 4488 N N . VAL B 1 251 ? 24.828 -5.531 -5.582 1 93.88 251 VAL B N 1
ATOM 4489 C CA . VAL B 1 251 ? 25.453 -4.395 -4.914 1 93.88 251 VAL B CA 1
ATOM 4490 C C . VAL B 1 251 ? 25.953 -3.396 -5.957 1 93.88 251 VAL B C 1
ATOM 4492 O O . VAL B 1 251 ? 25.688 -2.197 -5.859 1 93.88 251 VAL B O 1
ATOM 4495 N N . ASP B 1 252 ? 26.609 -3.889 -6.957 1 93.88 252 ASP B N 1
ATOM 4496 C CA . ASP B 1 252 ? 27.203 -3.033 -7.988 1 93.88 252 ASP B CA 1
ATOM 4497 C C . ASP B 1 252 ? 26.109 -2.285 -8.758 1 93.88 252 ASP B C 1
ATOM 4499 O O . ASP B 1 252 ? 26.219 -1.074 -8.969 1 93.88 252 ASP B O 1
ATOM 4503 N N . LYS B 1 253 ? 25.188 -2.971 -9.117 1 91.94 253 LYS B N 1
ATOM 4504 C CA . LYS B 1 253 ? 24.094 -2.365 -9.883 1 91.94 253 LYS B CA 1
ATOM 4505 C C . LYS B 1 253 ? 23.312 -1.377 -9.023 1 91.94 253 LYS B C 1
ATOM 4507 O O . LYS B 1 253 ? 22.859 -0.338 -9.516 1 91.94 253 LYS B O 1
ATOM 4512 N N . GLY B 1 254 ? 23.094 -1.759 -7.773 1 90.69 254 GLY B N 1
ATOM 4513 C CA . GLY B 1 254 ? 22.406 -0.863 -6.855 1 90.69 254 GLY B CA 1
ATOM 4514 C C . GLY B 1 254 ? 23.141 0.442 -6.633 1 90.69 254 GLY B C 1
ATOM 4515 O O . GLY B 1 254 ? 22.531 1.515 -6.633 1 90.69 254 GLY B O 1
ATOM 4516 N N . LYS B 1 255 ? 24.438 0.322 -6.422 1 91.25 255 LYS B N 1
ATOM 4517 C CA . LYS B 1 255 ? 25.266 1.516 -6.242 1 91.25 255 LYS B CA 1
ATOM 4518 C C . LYS B 1 255 ? 25.219 2.402 -7.484 1 91.25 255 LYS B C 1
ATOM 4520 O O . LYS B 1 255 ? 25.125 3.625 -7.375 1 91.25 255 LYS B O 1
ATOM 4525 N N . THR B 1 256 ? 25.281 1.774 -8.625 1 90.25 256 THR B N 1
ATOM 4526 C CA . THR B 1 256 ? 25.25 2.504 -9.883 1 90.25 256 THR B CA 1
ATOM 4527 C C . THR B 1 256 ? 23.906 3.211 -10.055 1 90.25 256 THR B C 1
ATOM 4529 O O . THR B 1 256 ? 23.859 4.367 -10.477 1 90.25 256 THR B O 1
ATOM 4532 N N . PHE B 1 257 ? 22.938 2.533 -9.719 1 88.94 257 PHE B N 1
ATOM 4533 C CA . PHE B 1 257 ? 21.594 3.094 -9.828 1 88.94 257 PHE B CA 1
ATOM 4534 C C . PHE B 1 257 ? 21.438 4.305 -8.914 1 88.94 257 PHE B C 1
ATOM 4536 O O . PHE B 1 257 ? 21.016 5.375 -9.359 1 88.94 257 PHE B O 1
ATOM 4543 N N . LEU B 1 258 ? 21.75 4.16 -7.664 1 89.56 258 LEU B N 1
ATOM 4544 C CA . LEU B 1 258 ? 21.594 5.23 -6.684 1 89.56 258 LEU B CA 1
ATOM 4545 C C . LEU B 1 258 ? 22.438 6.445 -7.074 1 89.56 258 LEU B C 1
ATOM 4547 O O . LEU B 1 258 ? 21.984 7.586 -6.93 1 89.56 258 LEU B O 1
ATOM 4551 N N . SER B 1 259 ? 23.625 6.191 -7.562 1 88.38 259 SER B N 1
ATOM 4552 C CA . SER B 1 259 ? 24.5 7.281 -7.973 1 88.38 259 SER B CA 1
ATOM 4553 C C . SER B 1 259 ? 23.906 8.055 -9.148 1 88.38 259 SER B C 1
ATOM 4555 O O . SER B 1 259 ? 24.109 9.266 -9.258 1 88.38 259 SER B O 1
ATOM 4557 N N . ALA B 1 260 ? 23.172 7.355 -9.922 1 86.56 260 ALA B N 1
ATOM 4558 C CA . ALA B 1 260 ? 22.641 7.965 -11.141 1 86.56 260 ALA B CA 1
ATOM 4559 C C . ALA B 1 260 ? 21.375 8.773 -10.836 1 86.56 260 ALA B C 1
ATOM 4561 O O . ALA B 1 260 ? 21.094 9.773 -11.5 1 86.56 260 ALA B O 1
ATOM 4562 N N . VAL B 1 261 ? 20.688 8.398 -9.828 1 88.5 261 VAL B N 1
ATOM 4563 C CA . VAL B 1 261 ? 19.344 8.938 -9.742 1 88.5 261 VAL B CA 1
ATOM 4564 C C . VAL B 1 261 ? 19.234 9.867 -8.531 1 88.5 261 VAL B C 1
ATOM 4566 O O . VAL B 1 261 ? 18.281 10.633 -8.406 1 88.5 261 VAL B O 1
ATOM 4569 N N . THR B 1 262 ? 20.125 9.797 -7.621 1 91.12 262 THR B N 1
ATOM 4570 C CA . THR B 1 262 ? 20.016 10.547 -6.375 1 91.12 262 THR B CA 1
ATOM 4571 C C . THR B 1 262 ? 20.266 12.031 -6.625 1 91.12 262 THR B C 1
ATOM 45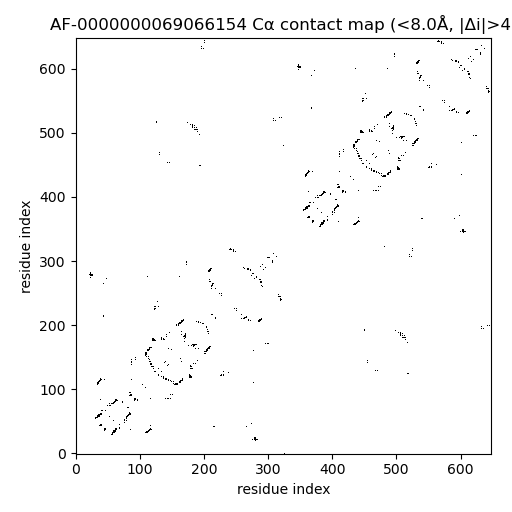73 O O . THR B 1 262 ? 21.312 12.414 -7.172 1 91.12 262 THR B O 1
ATOM 4576 N N . ASN B 1 263 ? 19.281 12.812 -6.281 1 92.44 263 ASN B N 1
ATOM 4577 C CA . ASN B 1 263 ? 19.391 14.266 -6.336 1 92.44 263 ASN B CA 1
ATOM 4578 C C . ASN B 1 263 ? 20.141 14.82 -5.129 1 92.44 263 ASN B C 1
ATOM 4580 O O . ASN B 1 263 ? 19.812 14.492 -3.984 1 92.44 263 ASN B O 1
ATOM 4584 N N . SER B 1 264 ? 21.062 15.711 -5.305 1 91.31 264 SER B N 1
ATOM 4585 C CA . SER B 1 264 ? 21.953 16.188 -4.25 1 91.31 264 SER B CA 1
ATOM 4586 C C . SER B 1 264 ? 21.359 17.375 -3.518 1 91.31 264 SER B C 1
ATOM 4588 O O . SER B 1 264 ? 21.953 17.906 -2.586 1 91.31 264 SER B O 1
ATOM 4590 N N . ASN B 1 265 ? 20.156 17.781 -3.908 1 93.19 265 ASN B N 1
ATOM 4591 C CA . ASN B 1 265 ? 19.531 18.938 -3.27 1 93.19 265 ASN B CA 1
ATOM 4592 C C . ASN B 1 265 ? 18.266 18.562 -2.527 1 93.19 265 ASN B C 1
ATOM 4594 O O . ASN B 1 265 ? 17.156 18.844 -2.992 1 93.19 265 ASN B O 1
ATOM 4598 N N . PRO B 1 266 ? 18.438 18.094 -1.312 1 93.94 266 PRO B N 1
ATOM 4599 C CA . PRO B 1 266 ? 17.266 17.75 -0.516 1 93.94 266 PRO B CA 1
ATOM 4600 C C . PRO B 1 266 ? 16.375 18.953 -0.214 1 93.94 266 PRO B C 1
ATOM 4602 O O . PRO B 1 266 ? 15.219 18.781 0.185 1 93.94 266 PRO B O 1
ATOM 4605 N N . GLY B 1 267 ? 16.859 20.156 -0.445 1 96.06 267 GLY B N 1
ATOM 4606 C CA . GLY B 1 267 ? 16.094 21.375 -0.232 1 96.06 267 GLY B CA 1
ATOM 4607 C C . GLY B 1 267 ? 14.82 21.438 -1.062 1 96.06 267 GLY B C 1
ATOM 4608 O O . GLY B 1 267 ? 13.844 22.078 -0.663 1 96.06 267 GLY B O 1
ATOM 4609 N N . GLN B 1 268 ? 14.812 20.766 -2.178 1 96.56 268 GLN B N 1
ATOM 4610 C CA . GLN B 1 268 ? 13.633 20.75 -3.027 1 96.56 268 GLN B CA 1
ATOM 4611 C C . GLN B 1 268 ? 12.453 20.094 -2.311 1 96.56 268 GLN B C 1
ATOM 4613 O O . GLN B 1 268 ? 11.305 20.5 -2.496 1 96.56 268 GLN B O 1
ATOM 4618 N N . VAL B 1 269 ? 12.758 19.062 -1.546 1 97.81 269 VAL B N 1
ATOM 4619 C CA . VAL B 1 269 ? 11.703 18.391 -0.788 1 97.81 269 VAL B CA 1
ATOM 4620 C C . VAL B 1 269 ? 11.203 19.312 0.324 1 97.81 269 VAL B C 1
ATOM 4622 O O . VAL B 1 269 ? 10 19.391 0.584 1 97.81 269 VAL B O 1
ATOM 4625 N N . VAL B 1 270 ? 12.102 20.047 0.947 1 98.25 270 VAL B N 1
ATOM 4626 C CA . VAL B 1 270 ? 11.75 21 2.002 1 98.25 270 VAL B CA 1
ATOM 4627 C C . VAL B 1 270 ? 10.867 22.094 1.43 1 98.25 270 VAL B C 1
ATOM 4629 O O . VAL B 1 270 ? 9.891 22.516 2.064 1 98.25 270 VAL B O 1
ATOM 4632 N N . ASP B 1 271 ? 11.172 22.531 0.212 1 97.69 271 ASP B N 1
ATOM 4633 C CA . ASP B 1 271 ? 10.352 23.531 -0.458 1 97.69 271 ASP B CA 1
ATOM 4634 C C . ASP B 1 271 ? 8.914 23.031 -0.637 1 97.69 271 ASP B C 1
ATOM 4636 O O . ASP B 1 271 ? 7.965 23.797 -0.479 1 97.69 271 ASP B O 1
ATOM 4640 N N . ALA B 1 272 ? 8.812 21.781 -1.012 1 97.75 272 ALA B N 1
ATOM 4641 C CA . ALA B 1 272 ? 7.48 21.188 -1.158 1 97.75 272 ALA B CA 1
ATOM 4642 C C . ALA B 1 272 ? 6.742 21.172 0.176 1 97.75 272 ALA B C 1
ATOM 4644 O O . ALA B 1 272 ? 5.551 21.484 0.24 1 97.75 272 ALA B O 1
ATOM 4645 N N . TYR B 1 273 ? 7.453 20.797 1.25 1 98.62 273 TYR B N 1
ATOM 4646 C CA . TYR B 1 273 ? 6.879 20.828 2.592 1 98.62 273 TYR B CA 1
ATOM 4647 C C . TYR B 1 273 ? 6.402 22.219 2.953 1 98.62 273 TYR B C 1
ATOM 4649 O O . TYR B 1 273 ? 5.301 22.391 3.484 1 98.62 273 TYR B O 1
ATOM 4657 N N . LEU B 1 274 ? 7.242 23.188 2.682 1 98.44 274 LEU B N 1
ATOM 4658 C CA . LEU B 1 274 ? 6.898 24.562 2.998 1 98.44 274 LEU B CA 1
ATOM 4659 C C . LEU B 1 274 ? 5.66 25.016 2.227 1 98.44 274 LEU B C 1
ATOM 4661 O O . LEU B 1 274 ? 4.793 25.688 2.775 1 98.44 274 LEU B O 1
ATOM 4665 N N . SER B 1 275 ? 5.621 24.641 0.973 1 98.06 275 SER B N 1
ATOM 4666 C CA . SER B 1 275 ? 4.426 24.938 0.193 1 98.06 275 SER B CA 1
ATOM 4667 C C . SER B 1 275 ? 3.184 24.312 0.821 1 98.06 275 SER B C 1
ATOM 4669 O O . SER B 1 275 ? 2.148 24.969 0.955 1 98.06 275 SER B O 1
ATOM 4671 N N . ALA B 1 276 ? 3.291 23.078 1.241 1 98.38 276 ALA B N 1
ATOM 4672 C CA . ALA B 1 276 ? 2.162 22.344 1.81 1 98.38 276 ALA B CA 1
ATOM 4673 C C . ALA B 1 276 ? 1.714 22.969 3.129 1 98.38 276 ALA B C 1
ATOM 4675 O O . ALA B 1 276 ? 0.518 23.016 3.426 1 98.38 276 ALA B O 1
ATOM 4676 N N . VAL B 1 277 ? 2.646 23.484 3.904 1 98.62 277 VAL B N 1
ATOM 4677 C CA . VAL B 1 277 ? 2.352 23.953 5.25 1 98.62 277 VAL B CA 1
ATOM 4678 C C . VAL B 1 277 ? 2.008 25.453 5.211 1 98.62 277 VAL B C 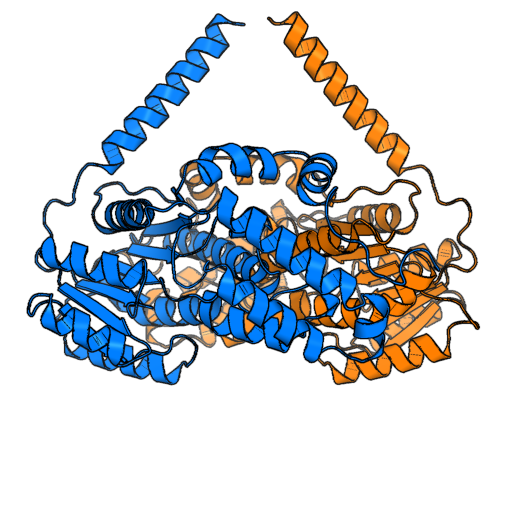1
ATOM 4680 O O . VAL B 1 277 ? 1.131 25.906 5.945 1 98.62 277 VAL B O 1
ATOM 4683 N N . CYS B 1 278 ? 2.588 26.25 4.254 1 98.12 278 CYS B N 1
ATOM 4684 C CA . CYS B 1 278 ? 2.58 27.703 4.391 1 98.12 278 CYS B CA 1
ATOM 4685 C C . CYS B 1 278 ? 1.806 28.359 3.25 1 98.12 278 CYS B C 1
ATOM 4687 O O . CYS B 1 278 ? 1.524 29.547 3.291 1 98.12 278 CYS B O 1
ATOM 4689 N N . SER B 1 279 ? 1.504 27.594 2.23 1 97.69 279 SER B N 1
ATOM 4690 C CA . SER B 1 279 ? 0.792 28.172 1.1 1 97.69 279 SER B CA 1
ATOM 4691 C C . SER B 1 279 ? -0.688 28.359 1.415 1 97.69 279 SER B C 1
ATOM 4693 O O . SER B 1 279 ? -1.285 27.547 2.123 1 97.69 279 SER B O 1
ATOM 4695 N N . ARG B 1 280 ? -1.312 29.391 0.878 1 96.12 280 ARG B N 1
ATOM 4696 C CA . ARG B 1 280 ? -2.75 29.594 0.996 1 96.12 280 ARG B CA 1
ATOM 4697 C C . ARG B 1 280 ? -3.527 28.531 0.222 1 96.12 280 ARG B C 1
ATOM 4699 O O . ARG B 1 280 ? -4.613 28.125 0.639 1 96.12 280 ARG B O 1
ATOM 4706 N N . TYR B 1 281 ? -2.941 28.141 -0.912 1 94.81 281 TYR B N 1
ATOM 4707 C CA . TYR B 1 281 ? -3.584 27.156 -1.77 1 94.81 281 TYR B CA 1
ATOM 4708 C C . TYR B 1 281 ? -2.635 26 -2.088 1 94.81 281 TYR B C 1
ATOM 4710 O O . TYR B 1 281 ? -2.215 25.844 -3.234 1 94.81 281 TYR B O 1
ATOM 4718 N N . PRO B 1 282 ? -2.35 25.172 -1.14 1 96.5 282 PRO B N 1
ATOM 4719 C CA . PRO B 1 282 ? -1.399 24.078 -1.35 1 96.5 282 PRO B CA 1
ATOM 4720 C C . PRO B 1 282 ? -1.942 22.984 -2.283 1 96.5 282 PRO B C 1
ATOM 4722 O O . PRO B 1 282 ? -3.156 22.891 -2.48 1 96.5 282 PRO B O 1
ATOM 4725 N N . ALA B 1 283 ? -1.057 22.297 -2.918 1 95.31 283 ALA B N 1
ATOM 4726 C CA . ALA B 1 283 ? -1.428 21.156 -3.752 1 95.31 283 ALA B CA 1
ATOM 4727 C C . ALA B 1 283 ? -1.742 19.922 -2.898 1 95.31 283 ALA B C 1
ATOM 4729 O O . ALA B 1 283 ? -1.272 19.812 -1.765 1 95.31 283 ALA B O 1
ATOM 4730 N N . HIS B 1 284 ? -2.521 19.047 -3.469 1 95.44 284 HIS B N 1
ATOM 4731 C CA . HIS B 1 284 ? -2.799 17.781 -2.781 1 95.44 284 HIS B CA 1
ATOM 4732 C C . HIS B 1 284 ? -1.587 16.859 -2.812 1 95.44 284 HIS B C 1
ATOM 4734 O O . HIS B 1 284 ? -1.393 16.047 -1.898 1 95.44 284 HIS B O 1
ATOM 4740 N N . ARG B 1 285 ? -0.841 16.969 -3.881 1 95.56 285 ARG B N 1
ATOM 4741 C CA . ARG B 1 285 ? 0.314 16.109 -4.082 1 95.56 285 ARG B CA 1
ATOM 4742 C C . ARG B 1 285 ? 1.496 16.891 -4.645 1 95.56 285 ARG B C 1
ATOM 4744 O O . ARG B 1 285 ? 1.324 17.734 -5.527 1 95.56 285 ARG B O 1
ATOM 4751 N N . TYR B 1 286 ? 2.645 16.672 -4.078 1 96.12 286 TYR B N 1
ATOM 4752 C CA . TYR B 1 286 ? 3.898 17.25 -4.559 1 96.12 286 TYR B CA 1
ATOM 4753 C C . TYR B 1 286 ? 4.855 16.156 -5.02 1 96.12 286 TYR B C 1
ATOM 4755 O O . TYR B 1 286 ? 5.445 15.453 -4.199 1 96.12 286 TYR B O 1
ATOM 4763 N N . VAL B 1 287 ? 4.949 15.969 -6.293 1 95.19 287 VAL B N 1
ATOM 4764 C CA . VAL B 1 287 ? 6.004 15.117 -6.832 1 95.19 287 VAL B CA 1
ATOM 4765 C C . VAL B 1 287 ? 7.301 15.906 -6.945 1 95.19 287 VAL B C 1
ATOM 4767 O O . VAL B 1 287 ? 7.355 16.922 -7.645 1 95.19 287 VAL B O 1
ATOM 4770 N N . VAL B 1 288 ? 8.336 15.477 -6.266 1 96.38 288 VAL B N 1
ATOM 4771 C CA . VAL B 1 288 ? 9.516 16.328 -6.109 1 96.38 288 VAL B CA 1
ATOM 4772 C C . VAL B 1 288 ? 10.711 15.68 -6.801 1 96.38 288 VAL B C 1
ATOM 4774 O O . VAL B 1 288 ? 11.016 14.508 -6.57 1 96.38 288 VAL B O 1
ATOM 4777 N N . GLY B 1 289 ? 11.445 16.453 -7.57 1 93.69 289 GLY B N 1
ATOM 4778 C CA . GLY B 1 289 ? 12.625 16.016 -8.297 1 93.69 289 GLY B CA 1
ATOM 4779 C C . GLY B 1 289 ? 12.359 15.812 -9.781 1 93.69 289 GLY B C 1
ATOM 4780 O O . GLY B 1 289 ? 11.297 15.32 -10.164 1 93.69 289 GLY B O 1
ATOM 4781 N N . LEU B 1 290 ? 13.297 16.094 -10.609 1 87.44 290 LEU B N 1
ATOM 4782 C CA . LEU B 1 290 ? 13.133 16 -12.055 1 87.44 290 LEU B CA 1
ATOM 4783 C C . LEU B 1 290 ? 12.938 14.555 -12.492 1 87.44 290 LEU B C 1
ATOM 4785 O O . LEU B 1 290 ? 12.078 14.273 -13.328 1 87.44 290 LEU B O 1
ATOM 4789 N N . SER B 1 291 ? 13.727 13.719 -11.922 1 85.81 291 SER B N 1
ATOM 4790 C CA . SER B 1 291 ? 13.594 12.312 -12.273 1 85.81 291 SER B CA 1
ATOM 4791 C C . SER B 1 291 ? 12.188 11.797 -11.977 1 85.81 291 SER B C 1
ATOM 4793 O O . SER B 1 291 ? 11.625 11.031 -12.75 1 85.81 291 SER B O 1
ATOM 4795 N N . ALA B 1 292 ? 11.664 12.188 -10.875 1 86.69 292 ALA B N 1
ATOM 4796 C CA . ALA B 1 292 ? 10.32 11.766 -10.484 1 86.69 292 ALA B CA 1
ATOM 4797 C C . ALA B 1 292 ? 9.266 12.367 -11.406 1 86.69 292 ALA B C 1
ATOM 4799 O O . ALA B 1 292 ? 8.344 11.68 -11.844 1 86.69 292 ALA B O 1
ATOM 4800 N N . GLN B 1 293 ? 9.406 13.586 -11.742 1 87.31 293 GLN B N 1
ATOM 4801 C CA . GLN B 1 293 ? 8.398 14.328 -12.492 1 87.31 293 GLN B CA 1
ATOM 4802 C C . GLN B 1 293 ? 8.406 13.922 -13.969 1 87.31 293 GLN B C 1
ATOM 4804 O O . GLN B 1 293 ? 7.43 14.156 -14.68 1 87.31 293 GLN B O 1
ATOM 4809 N N . VAL B 1 294 ? 9.531 13.344 -14.414 1 87.62 294 VAL B N 1
ATOM 4810 C CA . VAL B 1 294 ? 9.609 13.047 -15.836 1 87.62 294 VAL B CA 1
ATOM 4811 C C . VAL B 1 294 ? 9.812 11.547 -16.047 1 87.62 294 VAL B C 1
ATOM 4813 O O . VAL B 1 294 ? 8.875 10.836 -16.406 1 87.62 294 VAL B O 1
ATOM 4816 N N . PHE B 1 295 ? 11.031 11.07 -15.664 1 87.31 295 PHE B N 1
ATOM 4817 C CA . PHE B 1 295 ? 11.414 9.703 -16 1 87.31 295 PHE B CA 1
ATOM 4818 C C . PHE B 1 295 ? 10.477 8.703 -15.352 1 87.31 295 PHE B C 1
ATOM 4820 O O . PHE B 1 295 ? 9.875 7.867 -16.031 1 87.31 295 PHE B O 1
ATOM 4827 N N . TYR B 1 296 ? 10.32 8.812 -14.117 1 88.75 296 TYR B N 1
ATOM 4828 C CA . TYR B 1 296 ? 9.516 7.824 -13.414 1 88.75 296 TYR B CA 1
ATOM 4829 C C . TYR B 1 296 ? 8.031 8.016 -13.719 1 88.75 296 TYR B C 1
ATOM 4831 O O . TYR B 1 296 ? 7.273 7.043 -13.766 1 88.75 296 TYR B O 1
ATOM 4839 N N . ARG B 1 297 ? 7.625 9.234 -13.93 1 87.81 297 ARG B N 1
ATOM 4840 C CA . ARG B 1 297 ? 6.238 9.477 -14.312 1 87.81 297 ARG B CA 1
ATOM 4841 C C . ARG B 1 297 ? 5.91 8.805 -15.641 1 87.81 297 ARG B C 1
ATOM 4843 O O . ARG B 1 297 ? 4.82 8.258 -15.812 1 87.81 297 ARG B O 1
ATOM 4850 N N . ILE B 1 298 ? 6.84 8.844 -16.531 1 86.69 298 ILE B N 1
ATOM 4851 C CA . ILE B 1 298 ? 6.652 8.148 -17.797 1 86.69 298 ILE B CA 1
ATOM 4852 C C . ILE B 1 298 ? 6.562 6.645 -17.562 1 86.69 298 ILE B C 1
ATOM 4854 O O . ILE B 1 298 ? 5.656 5.98 -18.062 1 86.69 298 ILE B O 1
ATOM 4858 N N . LEU B 1 299 ? 7.441 6.133 -16.719 1 89 299 LEU B N 1
ATOM 4859 C CA . LEU B 1 299 ? 7.555 4.695 -16.5 1 89 299 LEU B CA 1
ATOM 4860 C C . LEU B 1 299 ? 6.293 4.141 -15.844 1 89 299 LEU B C 1
ATOM 4862 O O . LEU B 1 299 ? 5.84 3.047 -16.188 1 89 299 LEU B O 1
ATOM 4866 N N . TRP B 1 300 ? 5.773 4.863 -14.883 1 89 300 TRP B N 1
ATOM 4867 C CA . TRP B 1 300 ? 4.637 4.285 -14.18 1 89 300 TRP B CA 1
ATOM 4868 C C . TRP B 1 300 ? 3.365 4.395 -15.008 1 89 300 TRP B C 1
ATOM 4870 O O . TRP B 1 300 ? 2.34 3.797 -14.672 1 89 300 TRP B O 1
ATOM 4880 N N . ASN B 1 301 ? 3.404 5.086 -16.156 1 85.12 301 ASN B N 1
ATOM 4881 C CA . ASN B 1 301 ? 2.24 5.195 -17.031 1 85.12 301 ASN B CA 1
ATOM 4882 C C . ASN B 1 301 ? 2.377 4.301 -18.266 1 85.12 301 ASN B C 1
ATOM 4884 O O . ASN B 1 301 ? 1.443 4.188 -19.062 1 85.12 301 ASN B O 1
ATOM 4888 N N . LEU B 1 302 ? 3.504 3.66 -18.422 1 87.38 302 LEU B N 1
ATOM 4889 C CA . LEU B 1 302 ? 3.711 2.713 -19.516 1 87.38 302 LEU B CA 1
ATOM 4890 C C . LEU B 1 302 ? 3.146 1.342 -19.172 1 87.38 302 LEU B C 1
ATOM 4892 O O . LEU B 1 302 ? 3.021 1.004 -17.984 1 87.38 302 LEU B O 1
ATOM 4896 N N . PRO B 1 303 ? 2.818 0.575 -20.25 1 86 303 PRO B N 1
ATOM 4897 C CA . PRO B 1 303 ? 2.477 -0.82 -19.953 1 86 303 PRO B CA 1
ATOM 4898 C C . PRO B 1 303 ? 3.572 -1.547 -19.172 1 86 303 PRO B C 1
ATOM 4900 O O . PRO B 1 303 ? 4.762 -1.32 -19.422 1 86 303 PRO B O 1
ATOM 4903 N N . GLU B 1 304 ? 3.164 -2.365 -18.297 1 90.56 304 GLU B N 1
ATOM 4904 C CA . GLU B 1 304 ? 4.086 -3.045 -17.391 1 90.56 304 GLU B CA 1
ATOM 4905 C C . GLU B 1 304 ? 5.172 -3.789 -18.156 1 90.56 304 GLU B C 1
ATOM 4907 O O . GLU B 1 304 ? 6.312 -3.879 -17.703 1 90.56 304 GLU B O 1
ATOM 4912 N N . ILE B 1 305 ? 4.828 -4.328 -19.281 1 89.75 305 ILE B N 1
ATOM 4913 C CA . ILE B 1 305 ? 5.781 -5.102 -20.078 1 89.75 305 ILE B CA 1
ATOM 4914 C C . ILE B 1 305 ? 6.965 -4.219 -20.469 1 89.75 305 ILE B C 1
ATOM 4916 O O . ILE B 1 305 ? 8.109 -4.672 -20.469 1 89.75 305 ILE B O 1
ATOM 4920 N N . ILE B 1 306 ? 6.688 -2.953 -20.734 1 91.12 306 ILE B N 1
ATOM 4921 C CA . ILE B 1 306 ? 7.73 -2.025 -21.156 1 91.12 306 ILE B CA 1
ATOM 4922 C C . ILE B 1 306 ? 8.516 -1.547 -19.938 1 91.12 306 ILE B C 1
ATOM 4924 O O . ILE B 1 306 ? 9.75 -1.576 -19.938 1 91.12 306 ILE B O 1
ATOM 4928 N N . SER B 1 307 ? 7.832 -1.149 -18.922 1 93.44 307 SER B N 1
ATOM 4929 C CA . SER B 1 307 ? 8.508 -0.669 -17.719 1 93.44 307 SER B CA 1
ATOM 4930 C C . SER B 1 307 ? 9.375 -1.762 -17.094 1 93.44 307 SER B C 1
ATOM 4932 O O . SER B 1 307 ? 10.492 -1.497 -16.641 1 93.44 307 SER B O 1
ATOM 4934 N N . ASP B 1 308 ? 8.859 -2.99 -17.078 1 94.81 308 ASP B N 1
ATOM 4935 C CA . ASP B 1 308 ? 9.617 -4.094 -16.5 1 94.81 308 ASP B CA 1
ATOM 4936 C C . ASP B 1 308 ? 10.859 -4.398 -17.328 1 94.81 308 ASP B C 1
ATOM 4938 O O . ASP B 1 308 ? 11.914 -4.73 -16.781 1 94.81 308 ASP B O 1
ATOM 4942 N N . PHE B 1 309 ? 10.711 -4.309 -18.625 1 93.56 309 PHE B N 1
ATOM 4943 C CA . PHE B 1 309 ? 11.875 -4.516 -19.484 1 93.56 309 PHE B CA 1
ATOM 4944 C C . PHE B 1 309 ? 12.961 -3.492 -19.172 1 93.56 309 PHE B C 1
ATOM 4946 O O . PHE B 1 309 ? 14.133 -3.852 -19.016 1 93.56 309 PHE B O 1
ATOM 4953 N N . ILE B 1 310 ? 12.586 -2.238 -19.109 1 92.5 310 ILE B N 1
ATOM 4954 C CA . ILE B 1 310 ? 13.523 -1.146 -18.875 1 92.5 310 ILE B CA 1
ATOM 4955 C C . ILE B 1 310 ? 14.172 -1.312 -17.5 1 92.5 310 ILE B C 1
ATOM 4957 O O . ILE B 1 310 ? 15.383 -1.138 -17.344 1 92.5 310 ILE B O 1
ATOM 4961 N N . LEU B 1 311 ? 13.43 -1.756 -16.516 1 92.44 311 LEU B N 1
ATOM 4962 C CA . LEU B 1 311 ? 13.891 -1.775 -15.133 1 92.44 311 LEU B CA 1
ATOM 4963 C C . LEU B 1 311 ? 14.617 -3.08 -14.82 1 92.44 311 LEU B C 1
ATOM 4965 O O . LEU B 1 311 ? 15.469 -3.121 -13.93 1 92.44 311 LEU B O 1
ATOM 4969 N N . CYS B 1 312 ? 14.289 -4.145 -15.547 1 93.62 312 CYS B N 1
ATOM 4970 C CA . CYS B 1 312 ? 14.719 -5.449 -15.055 1 93.62 312 CYS B CA 1
ATOM 4971 C C . CYS B 1 312 ? 15.633 -6.141 -16.062 1 93.62 312 CYS B C 1
ATOM 4973 O O . CYS B 1 312 ? 16.234 -7.164 -15.75 1 93.62 312 CYS B O 1
ATOM 4975 N N . SER B 1 313 ? 15.844 -5.656 -17.25 1 90.25 313 SER B N 1
ATOM 4976 C CA . SER B 1 313 ? 16.594 -6.344 -18.281 1 90.25 313 SER B CA 1
ATOM 4977 C C . SER B 1 313 ? 18.047 -6.57 -17.859 1 90.25 313 SER B C 1
ATOM 4979 O O . SER B 1 313 ? 18.672 -7.551 -18.25 1 90.25 313 SER B O 1
ATOM 4981 N N . LYS B 1 314 ? 18.594 -5.711 -16.984 1 89.06 314 LYS B N 1
ATOM 4982 C CA . LYS B 1 314 ? 20 -5.812 -16.625 1 89.06 314 LYS B CA 1
ATOM 4983 C C . LYS B 1 314 ? 20.156 -6.406 -15.227 1 89.06 314 LYS B C 1
ATOM 4985 O O . LYS B 1 314 ? 21.266 -6.402 -14.664 1 89.06 314 LYS B O 1
ATOM 4990 N N . ARG B 1 315 ? 19.125 -6.906 -14.695 1 90.62 315 ARG B N 1
ATOM 4991 C CA . ARG B 1 315 ? 19.203 -7.504 -13.367 1 90.62 315 ARG B CA 1
ATOM 4992 C C . ARG B 1 315 ? 20.031 -8.789 -13.383 1 90.62 315 ARG B C 1
ATOM 4994 O O . ARG B 1 315 ? 20.047 -9.508 -14.391 1 90.62 315 ARG B O 1
ATOM 5001 N N . PRO B 1 316 ? 20.688 -9.039 -12.305 1 92.75 316 PRO B N 1
ATOM 5002 C CA . PRO B 1 316 ? 21.438 -10.289 -12.25 1 92.75 316 PRO B CA 1
ATOM 5003 C C . PRO B 1 316 ? 20.547 -11.523 -12.219 1 92.75 316 PRO B C 1
ATOM 5005 O O . PRO B 1 316 ? 19.344 -11.422 -11.906 1 92.75 316 PRO B O 1
ATOM 5008 N N . VAL B 1 317 ? 21.141 -12.617 -12.547 1 93 317 VAL B N 1
ATOM 5009 C CA . VAL B 1 317 ? 20.453 -13.898 -12.547 1 93 317 VAL B CA 1
ATOM 5010 C C . VAL B 1 317 ? 20.984 -14.773 -11.414 1 93 317 VAL B C 1
ATOM 5012 O O . VAL B 1 317 ? 22.188 -14.852 -11.195 1 93 317 VAL B O 1
ATOM 5015 N N . PRO B 1 318 ? 20.047 -15.375 -10.672 1 94.06 318 PRO B N 1
ATOM 5016 C CA . PRO B 1 318 ? 20.5 -16.297 -9.633 1 94.06 318 PRO B CA 1
ATOM 5017 C C . PRO B 1 318 ? 21.391 -17.422 -10.18 1 94.06 318 PRO B C 1
ATOM 5019 O O . PRO B 1 318 ? 21.203 -17.844 -11.32 1 94.06 318 PRO B O 1
ATOM 5022 N N . ALA B 1 319 ? 22.266 -17.875 -9.352 1 91.38 319 ALA B N 1
ATOM 5023 C CA . ALA B 1 319 ? 23.281 -18.859 -9.758 1 91.38 319 ALA B CA 1
ATOM 5024 C C . ALA B 1 319 ? 22.625 -20.156 -10.234 1 91.38 319 ALA B C 1
ATOM 5026 O O . ALA B 1 319 ? 23.047 -20.734 -11.242 1 91.38 319 ALA B O 1
ATOM 5027 N N . ASN B 1 320 ? 21.578 -20.594 -9.602 1 86.88 320 ASN B N 1
ATOM 5028 C CA . ASN B 1 320 ? 21.016 -21.906 -9.875 1 86.88 320 ASN B CA 1
ATOM 5029 C C . ASN B 1 320 ? 19.766 -21.797 -10.758 1 86.88 320 ASN B C 1
ATOM 5031 O O . ASN B 1 320 ? 18.953 -22.719 -10.797 1 86.88 320 ASN B O 1
ATOM 5035 N N . TYR B 1 321 ? 19.5 -20.625 -11.367 1 80.5 321 TYR B N 1
ATOM 5036 C CA . TYR B 1 321 ? 18.344 -20.5 -12.227 1 80.5 321 TYR B CA 1
ATOM 5037 C C . TYR B 1 321 ? 18.422 -21.453 -13.414 1 80.5 321 TYR B C 1
ATOM 5039 O O . TYR B 1 321 ? 17.422 -22.062 -13.797 1 80.5 321 TYR B O 1
ATOM 5047 N N . ARG B 1 322 ? 19.562 -21.469 -14.398 1 64.06 322 ARG B N 1
ATOM 5048 C CA . ARG B 1 322 ? 19.719 -22.234 -15.633 1 64.06 322 ARG B CA 1
ATOM 5049 C C . ARG B 1 322 ? 19.625 -23.734 -15.367 1 64.06 322 ARG B C 1
ATOM 5051 O O . ARG B 1 322 ? 19.484 -24.531 -16.297 1 64.06 322 ARG B O 1
ATOM 5058 N N . LYS B 1 323 ? 19.906 -24.188 -14.242 1 51.31 323 LYS B N 1
ATOM 5059 C CA . LYS B 1 323 ? 19.906 -25.641 -14.023 1 51.31 323 LYS B CA 1
ATOM 5060 C C . LYS B 1 323 ? 18.484 -26.172 -13.836 1 51.31 323 LYS B C 1
ATOM 5062 O O . LYS B 1 323 ? 18.281 -27.375 -13.75 1 51.31 323 LYS B O 1
ATOM 5067 N N . SER B 1 324 ? 17.547 -25.031 -13.688 1 41.41 324 SER B N 1
ATOM 5068 C CA . SER B 1 324 ? 16.172 -25.516 -13.562 1 41.41 324 SER B CA 1
ATOM 5069 C C . SER B 1 324 ? 15.5 -25.641 -14.93 1 41.41 324 SER B C 1
ATOM 5071 O O . SER B 1 324 ? 15.82 -24.891 -15.852 1 41.41 324 SER B O 1
#

pLDDT: mean 93.15, std 7.37, range [40.91, 98.94]

Nearest PDB structures (foldseek):
  6ixm-assembly1_B  TM=8.379E-01  e=1.782E-15  Chryseobacterium sp. CA49
  5er6-assembly1_B  TM=8.103E-01  e=6.542E-16  Brucella ovis ATCC 25840
  5xtf-assembly1_B  TM=9.164E-01  e=5.755E-13  Pseudomonas sp. MC1
  5xtg-assembly1_B  TM=9.117E-01  e=1.393E-12  Pseudomonas sp. MC1
  5ha5-assembly1_D  TM=6.948E-01  e=4.330E-16  Brucella ovis IntaBari-2002-82-58

Foldseek 3Di:
DVVVVVVVVVVVVVVVVVLVVQLPAWDPDAAQAEEEEEACQDFLNVVLLAVSQVRHHQYEYEHQDPNSQVVCVVRGDPSYDYDYADLLDLVRLVVSLVVVVVPHPPLAFHQEYELDWFAQFFADDPQLDDPVRLVVRLSRQPSSLVSNCVSRVVRCLSVLHEYEHEAALLLLPPPGGPSNSVNSVNNVVVQVVVQVVCVPSSYHYAYEHEYAADDPRLDLVVVLVRLVVSLVSGDPVVCQFADPVLSVVVSVVSSVVSVVTYHHCSVQSSVLVCSRRTRPNHDRYHYTDPCSVPVSVVLSPDDPVVSCCVNPVPRDHGPCPVVD/DVVVVVVVVVVVVVVVVVLVVQLPAWDPDAAQAEEEEEACQDFLNVVLLAVSQVRHHQYEYEHQDPNSQVVCVVRGDPSYDYDYADLLDLVRLVVSLVVVVVPHPPLAFHQEYELDWFAQFFADDPQLDDPVRLVVRLSRQPSSLVSNCVSRVVRCLSVLHEYEHEAALLLLPPPGGPSNSVNSVNNVVVQVVVQVVCVPSSYHYAYEHEYAADDPRLDLVVVLVRLVVSLVVHDPVVCQFQDPVLSVVVSVVSSVVSVVTYHHCSVQSSVLVCSRRTRPNHDRYHYTDPCSVPVSVVLSPDPPVVSCCVNPVPRDHGPCPVVD